Protein AF-0000000066282475 (afdb_homodimer)

Structure (mmCIF, N/CA/C/O backbone):
data_AF-0000000066282475-model_v1
#
loop_
_entity.id
_entity.type
_entity.pdbx_description
1 polymer 'Glycoprotein 3'
#
loop_
_atom_site.group_PDB
_atom_site.id
_atom_site.type_symbol
_atom_site.label_atom_id
_atom_site.label_alt_id
_atom_site.label_comp_id
_atom_site.label_asym_id
_atom_site.label_entity_id
_atom_site.label_seq_id
_atom_site.pdbx_PDB_ins_code
_atom_site.Cartn_x
_atom_site.Cartn_y
_atom_site.Cartn_z
_atom_site.occupancy
_atom_site.B_iso_or_equiv
_atom_site.auth_seq_id
_atom_site.auth_comp_id
_atom_site.auth_asym_id
_atom_site.auth_atom_id
_atom_site.pdbx_PDB_model_num
ATOM 1 N N . MET A 1 1 ? -3.066 1.818 -26.625 1 28.55 1 MET A N 1
ATOM 2 C CA . MET A 1 1 ? -2.848 0.787 -27.641 1 28.55 1 MET A CA 1
ATOM 3 C C . MET A 1 1 ? -2.104 -0.405 -27.047 1 28.55 1 MET A C 1
ATOM 5 O O . MET A 1 1 ? -1.05 -0.24 -26.422 1 28.55 1 MET A O 1
ATOM 9 N N . SER A 1 2 ? -2.729 -1.301 -26.391 1 39.72 2 SER A N 1
ATOM 10 C CA . SER A 1 2 ? -2.51 -2.566 -25.703 1 39.72 2 SER A CA 1
ATOM 11 C C . SER A 1 2 ? -1.457 -3.412 -26.422 1 39.72 2 SER A C 1
ATOM 13 O O . SER A 1 2 ? -1.749 -4.055 -27.422 1 39.72 2 SER A O 1
ATOM 15 N N . ASP A 1 3 ? -0.383 -2.885 -26.641 1 45.09 3 ASP A N 1
ATOM 16 C CA . ASP A 1 3 ? 0.686 -3.52 -27.406 1 45.09 3 ASP A CA 1
ATOM 17 C C . ASP A 1 3 ? 0.812 -5 -27.047 1 45.09 3 ASP A C 1
ATOM 19 O O . ASP A 1 3 ? 0.886 -5.355 -25.875 1 45.09 3 ASP A O 1
ATOM 23 N N . HIS A 1 4 ? 0.13 -5.852 -27.828 1 58.84 4 HIS A N 1
ATOM 24 C CA . HIS A 1 4 ? -0.124 -7.281 -27.984 1 58.84 4 HIS A CA 1
ATOM 25 C C . HIS A 1 4 ? 1.161 -8.086 -27.844 1 58.84 4 HIS A C 1
ATOM 27 O O . HIS A 1 4 ? 1.188 -9.281 -28.141 1 58.84 4 HIS A O 1
ATOM 33 N N . THR A 1 5 ? 2.344 -7.348 -27.453 1 73.94 5 THR A N 1
ATOM 34 C CA . THR A 1 5 ? 3.559 -8.148 -27.578 1 73.94 5 THR A CA 1
ATOM 35 C C . THR A 1 5 ? 4.07 -8.57 -26.203 1 73.94 5 THR A C 1
ATOM 37 O O . THR A 1 5 ? 3.918 -7.836 -25.219 1 73.94 5 THR A O 1
ATOM 40 N N . ILE A 1 6 ? 4.402 -9.844 -26.109 1 86.31 6 ILE A N 1
ATOM 41 C CA . ILE A 1 6 ? 5.051 -10.414 -24.938 1 86.31 6 ILE A CA 1
ATOM 42 C C . ILE A 1 6 ? 6.363 -9.688 -24.656 1 86.31 6 ILE A C 1
ATOM 44 O O . ILE A 1 6 ? 7.188 -9.508 -25.562 1 86.31 6 ILE A O 1
ATOM 48 N N . PRO A 1 7 ? 6.504 -9.109 -23.547 1 91.25 7 PRO A N 1
ATOM 49 C CA . PRO A 1 7 ? 7.73 -8.391 -23.203 1 91.25 7 PRO A CA 1
ATOM 50 C C . PRO A 1 7 ? 8.992 -9.219 -23.453 1 91.25 7 PRO A C 1
ATOM 52 O O . PRO A 1 7 ? 8.984 -10.438 -23.281 1 91.25 7 PRO A O 1
ATOM 55 N N . GLU A 1 8 ? 10.062 -8.531 -23.75 1 91.75 8 GLU A N 1
ATOM 56 C CA . GLU A 1 8 ? 11.312 -9.172 -24.125 1 91.75 8 GLU A CA 1
ATOM 57 C C . GLU A 1 8 ? 11.914 -9.961 -22.969 1 91.75 8 GLU A C 1
ATOM 59 O O . GLU A 1 8 ? 12.523 -11.016 -23.156 1 91.75 8 GLU A O 1
ATOM 64 N N . TYR A 1 9 ? 11.719 -9.539 -21.781 1 93.44 9 TYR A N 1
ATOM 65 C CA . TYR A 1 9 ? 12.336 -10.164 -20.625 1 93.44 9 TYR A CA 1
ATOM 66 C C . TYR A 1 9 ? 11.719 -11.523 -20.328 1 93.44 9 TYR A C 1
ATOM 68 O O . TYR A 1 9 ? 12.289 -12.336 -19.609 1 93.44 9 TYR A O 1
ATOM 76 N N . LEU A 1 10 ? 10.547 -11.844 -20.953 1 95.81 10 LEU A N 1
ATOM 77 C CA . LEU A 1 10 ? 9.836 -13.094 -20.703 1 95.81 10 LEU A CA 1
ATOM 78 C C . LEU A 1 10 ? 10.172 -14.133 -21.766 1 95.81 10 LEU A C 1
ATOM 80 O O . LEU A 1 10 ? 9.773 -15.297 -21.641 1 95.81 10 LEU A O 1
ATOM 84 N N . GLN A 1 11 ? 10.945 -13.812 -22.75 1 94.5 11 GLN A N 1
ATOM 85 C CA . GLN A 1 11 ? 11.195 -14.664 -23.906 1 94.5 11 GLN A CA 1
ATOM 86 C C . GLN A 1 11 ? 11.906 -15.953 -23.5 1 94.5 11 GLN A C 1
ATOM 88 O O . GLN A 1 11 ? 11.523 -17.047 -23.938 1 94.5 11 GLN A O 1
ATOM 93 N N . PRO A 1 12 ? 12.961 -15.789 -22.656 1 96.25 12 PRO A N 1
ATOM 94 C CA . PRO A 1 12 ? 13.617 -17.031 -22.25 1 96.25 12 PRO A CA 1
ATOM 95 C C . PRO A 1 12 ? 12.688 -17.984 -21.5 1 96.25 12 PRO A C 1
ATOM 97 O O . PRO A 1 12 ? 12.727 -19.188 -21.703 1 96.25 12 PRO A O 1
ATOM 100 N N . ALA A 1 13 ? 11.891 -17.422 -20.672 1 96.44 13 ALA A N 1
ATOM 101 C CA . ALA A 1 13 ? 10.953 -18.25 -19.906 1 96.44 13 ALA A CA 1
ATOM 102 C C . ALA A 1 13 ? 9.883 -18.828 -20.812 1 96.44 13 ALA A C 1
ATOM 104 O O . ALA A 1 13 ? 9.438 -19.969 -20.609 1 96.44 13 ALA A O 1
ATOM 105 N N . LEU A 1 14 ? 9.492 -18.109 -21.781 1 95.06 14 LEU A N 1
ATOM 106 C CA . LEU A 1 14 ? 8.516 -18.594 -22.75 1 95.06 14 LEU A CA 1
ATOM 107 C C . LEU A 1 14 ? 9.086 -19.75 -23.562 1 95.06 14 LEU A C 1
ATOM 109 O O . LEU A 1 14 ? 8.391 -20.734 -23.812 1 95.06 14 LEU A O 1
ATOM 113 N N . ALA A 1 15 ? 10.328 -19.578 -23.938 1 96.56 15 ALA A N 1
ATOM 114 C CA . ALA A 1 15 ? 11 -20.641 -24.672 1 96.56 15 ALA A CA 1
ATOM 115 C C . ALA A 1 15 ? 11.102 -21.922 -23.844 1 96.56 15 ALA A C 1
ATOM 117 O O . ALA A 1 15 ? 10.93 -23.016 -24.375 1 96.56 15 ALA A O 1
ATOM 118 N N . GLN A 1 16 ? 11.383 -21.75 -22.641 1 97.38 16 GLN A N 1
ATOM 119 C CA . GLN A 1 16 ? 11.469 -22.906 -21.734 1 97.38 16 GLN A CA 1
ATOM 120 C C . GLN A 1 16 ? 10.117 -23.594 -21.594 1 97.38 16 GLN A C 1
ATOM 122 O O . GLN A 1 16 ? 10.047 -24.812 -21.516 1 97.38 16 GLN A O 1
ATOM 127 N N . LEU A 1 17 ? 9.078 -22.812 -21.5 1 96.75 17 LEU A N 1
ATOM 128 C CA . LEU A 1 17 ? 7.73 -23.375 -21.406 1 96.75 17 LEU A CA 1
ATOM 129 C C . LEU A 1 17 ? 7.375 -24.172 -22.656 1 96.75 17 LEU A C 1
ATOM 131 O O . LEU A 1 17 ? 6.84 -25.281 -22.547 1 96.75 17 LEU A O 1
ATOM 135 N N . GLU A 1 18 ? 7.699 -23.656 -23.734 1 96.25 18 GLU A N 1
ATOM 136 C CA . GLU A 1 18 ? 7.41 -24.328 -25 1 96.25 18 GLU A CA 1
ATOM 137 C C . GLU A 1 18 ? 8.219 -25.609 -25.141 1 96.25 18 GLU A C 1
ATOM 139 O O . GLU A 1 18 ? 7.711 -26.625 -25.641 1 96.25 18 GLU A O 1
ATOM 144 N N . LYS A 1 19 ? 9.445 -25.547 -24.734 1 97.75 19 LYS A N 1
ATOM 145 C CA . LYS A 1 19 ? 10.297 -26.734 -24.766 1 97.75 19 LYS A CA 1
ATOM 146 C C . LYS A 1 19 ? 9.75 -27.828 -23.844 1 97.75 19 LYS A C 1
ATOM 148 O O . LYS A 1 19 ? 9.711 -29 -24.234 1 97.75 19 LYS A O 1
ATOM 153 N N . ALA A 1 20 ? 9.391 -27.391 -22.688 1 97.38 20 ALA A N 1
ATOM 154 C CA . ALA A 1 20 ? 8.844 -28.344 -21.734 1 97.38 20 ALA A CA 1
ATOM 155 C C . ALA A 1 20 ? 7.527 -28.938 -22.234 1 97.38 20 ALA A C 1
ATOM 157 O O . ALA A 1 20 ? 7.258 -30.125 -22.062 1 97.38 20 ALA A O 1
ATOM 158 N N . ARG A 1 21 ? 6.703 -28.094 -22.844 1 96.94 21 ARG A N 1
ATOM 159 C CA . ARG A 1 21 ? 5.434 -28.531 -23.406 1 96.94 21 ARG A CA 1
ATOM 160 C C . ARG A 1 21 ? 5.652 -29.562 -24.516 1 96.94 21 ARG A C 1
ATOM 162 O O . ARG A 1 21 ? 4.988 -30.609 -24.547 1 96.94 21 ARG A O 1
ATOM 169 N N . ALA A 1 22 ? 6.598 -29.25 -25.359 1 97.5 22 ALA A N 1
ATOM 170 C CA . ALA A 1 22 ? 6.906 -30.141 -26.469 1 97.5 22 ALA A CA 1
ATOM 171 C C . ALA A 1 22 ? 7.434 -31.484 -25.969 1 97.5 22 ALA A C 1
ATOM 173 O O . ALA A 1 22 ? 7.078 -32.531 -26.5 1 97.5 22 ALA A O 1
ATOM 174 N N . ALA A 1 23 ? 8.273 -31.406 -25 1 97.69 23 ALA A N 1
ATOM 175 C CA . ALA A 1 23 ? 8.828 -32.625 -24.438 1 97.69 23 ALA A CA 1
ATOM 176 C C . ALA A 1 23 ? 7.727 -33.5 -23.844 1 97.69 23 ALA A C 1
ATOM 178 O O . ALA A 1 23 ? 7.742 -34.719 -24.016 1 97.69 23 ALA A O 1
ATOM 179 N N . HIS A 1 24 ? 6.797 -32.875 -23.203 1 97.62 24 HIS A N 1
ATOM 180 C CA . HIS A 1 24 ? 5.703 -33.656 -22.625 1 97.62 24 HIS A CA 1
ATOM 181 C C . HIS A 1 24 ? 4.805 -34.25 -23.703 1 97.62 24 HIS A C 1
ATOM 183 O O . HIS A 1 24 ? 4.398 -35.406 -23.609 1 97.62 24 HIS A O 1
ATOM 189 N N . LEU A 1 25 ? 4.504 -33.438 -24.641 1 97.56 25 LEU A N 1
ATOM 190 C CA . LEU A 1 25 ? 3.615 -33.906 -25.703 1 97.56 25 LEU A CA 1
ATOM 191 C C . LEU A 1 25 ? 4.234 -35.062 -26.469 1 97.56 25 LEU A C 1
ATOM 193 O O . LEU A 1 25 ? 3.523 -35.969 -26.922 1 97.56 25 LEU A O 1
ATOM 197 N N . GLU A 1 26 ? 5.555 -35.094 -26.578 1 97.69 26 GLU A N 1
ATOM 198 C CA . GLU A 1 26 ? 6.234 -36.219 -27.219 1 97.69 26 GLU A CA 1
ATOM 199 C C . GLU A 1 26 ? 6.082 -37.469 -26.406 1 97.69 26 GLU A C 1
ATOM 201 O O . GLU A 1 26 ? 5.793 -38.562 -26.953 1 97.69 26 GLU A O 1
ATOM 206 N N . ASN A 1 27 ? 6.242 -37.375 -25.125 1 96.81 27 ASN A N 1
ATOM 207 C CA . ASN A 1 27 ? 6.051 -38.531 -24.266 1 96.81 27 ASN A CA 1
ATOM 208 C C . ASN A 1 27 ? 4.598 -39 -24.266 1 96.81 27 ASN A C 1
ATOM 210 O O . ASN A 1 27 ? 4.332 -40.188 -24.234 1 96.81 27 ASN A O 1
ATOM 214 N N . ALA A 1 28 ? 3.719 -38.031 -24.297 1 97.19 28 ALA A N 1
ATOM 215 C CA . ALA A 1 28 ? 2.299 -38.344 -24.344 1 97.19 28 ALA A CA 1
ATOM 216 C C . ALA A 1 28 ? 1.948 -39.094 -25.625 1 97.19 28 ALA A C 1
ATOM 218 O O . ALA A 1 28 ? 1.164 -40.062 -25.609 1 97.19 28 ALA A O 1
ATOM 219 N N . ARG A 1 29 ? 2.535 -38.656 -26.734 1 97.31 29 ARG A N 1
ATOM 220 C CA . ARG A 1 29 ? 2.326 -39.344 -28.016 1 97.31 29 ARG A CA 1
ATOM 221 C C . ARG A 1 29 ? 2.83 -40.781 -27.969 1 97.31 29 ARG A C 1
ATOM 223 O O . ARG A 1 29 ? 2.133 -41.688 -28.391 1 97.31 29 ARG A O 1
ATOM 230 N N . LEU A 1 30 ? 4.023 -40.969 -27.406 1 97.5 30 LEU A N 1
ATOM 231 C CA . LEU A 1 30 ? 4.613 -42.312 -27.281 1 97.5 30 LEU A CA 1
ATOM 232 C C . LEU A 1 30 ? 3.762 -43.188 -26.391 1 97.5 30 LEU A C 1
ATOM 234 O O . LEU A 1 30 ? 3.609 -44.375 -26.672 1 97.5 30 LEU A O 1
ATOM 238 N N . MET A 1 31 ? 3.227 -42.562 -25.375 1 96.88 31 MET A N 1
ATOM 239 C CA . MET A 1 31 ? 2.344 -43.312 -24.484 1 96.88 31 MET A CA 1
ATOM 240 C C . MET A 1 31 ? 1.112 -43.812 -25.234 1 96.88 31 MET A C 1
ATOM 242 O O . MET A 1 31 ? 0.752 -45 -25.125 1 96.88 31 MET A O 1
ATOM 246 N N . ASP A 1 32 ? 0.494 -42.969 -26.016 1 97.06 32 ASP A N 1
ATOM 247 C CA . ASP A 1 32 ? -0.691 -43.375 -26.781 1 97.06 32 ASP A CA 1
ATOM 248 C C . ASP A 1 32 ? -0.37 -44.469 -27.781 1 97.06 32 ASP A C 1
ATOM 250 O O . ASP A 1 32 ? -1.146 -45.406 -27.938 1 97.06 32 ASP A O 1
ATOM 254 N N . GLU A 1 33 ? 0.762 -44.375 -28.406 1 97.38 33 GLU A N 1
ATOM 255 C CA . GLU A 1 33 ? 1.194 -45.375 -29.359 1 97.38 33 GLU A CA 1
ATOM 256 C C . GLU A 1 33 ? 1.415 -46.719 -28.672 1 97.38 33 GLU A C 1
ATOM 258 O O . GLU A 1 33 ? 1.034 -47.75 -29.203 1 97.38 33 GLU A O 1
ATOM 263 N N . THR A 1 34 ? 2.008 -46.688 -27.5 1 97.25 34 THR A N 1
ATOM 264 C CA . THR A 1 34 ? 2.291 -47.906 -26.75 1 97.25 34 THR A CA 1
ATOM 265 C C . THR A 1 34 ? 0.999 -48.562 -26.281 1 97.25 34 THR A C 1
ATOM 267 O O . THR A 1 34 ? 0.85 -49.781 -26.391 1 97.25 34 THR A O 1
ATOM 270 N N . VAL A 1 35 ? 0.061 -47.719 -25.859 1 95.75 35 VAL A N 1
ATOM 271 C CA . VAL A 1 35 ? -1.217 -48.25 -25.391 1 95.75 35 VAL A CA 1
ATOM 272 C C . VAL A 1 35 ? -1.967 -48.875 -26.562 1 95.75 35 VAL A C 1
ATOM 274 O O . VAL A 1 35 ? -2.539 -49.969 -26.422 1 95.75 35 VAL A O 1
ATOM 277 N N . THR A 1 36 ? -1.907 -48.281 -27.688 1 96.94 36 THR A N 1
ATOM 278 C CA . THR A 1 36 ? -2.555 -48.812 -28.875 1 96.94 36 THR A CA 1
ATOM 279 C C . THR A 1 36 ? -1.896 -50.094 -29.312 1 96.94 36 THR A C 1
ATOM 281 O O . THR A 1 36 ? -2.582 -51.062 -29.703 1 96.94 36 THR A O 1
ATOM 284 N N . ALA A 1 37 ? -0.579 -50.188 -29.219 1 96.75 37 ALA A N 1
ATOM 285 C CA . ALA A 1 37 ? 0.166 -51.375 -29.578 1 96.75 37 ALA A CA 1
ATOM 286 C C . ALA A 1 37 ? -0.183 -52.531 -28.641 1 96.75 37 ALA A C 1
ATOM 288 O O . ALA A 1 37 ? -0.291 -53.688 -29.094 1 96.75 37 ALA A O 1
ATOM 289 N N . ILE A 1 38 ? -0.362 -52.25 -27.422 1 95.62 38 ILE A N 1
ATOM 290 C CA . ILE A 1 38 ? -0.729 -53.281 -26.453 1 95.62 38 ILE A CA 1
ATOM 291 C C . ILE A 1 38 ? -2.105 -53.844 -26.797 1 95.62 38 ILE A C 1
ATOM 293 O O . ILE A 1 38 ? -2.295 -55.062 -26.812 1 95.62 38 ILE A O 1
ATOM 297 N N . GLU A 1 39 ? -3.016 -52.969 -27.125 1 96 39 GLU A N 1
ATOM 298 C CA . GLU A 1 39 ? -4.371 -53.375 -27.453 1 96 39 GLU A CA 1
ATOM 299 C C . GLU A 1 39 ? -4.391 -54.219 -28.734 1 96 39 GLU A C 1
ATOM 301 O O . GLU A 1 39 ? -5.078 -55.25 -28.797 1 96 39 GLU A O 1
ATOM 306 N N . ARG A 1 40 ? -3.627 -53.875 -29.625 1 95.38 40 ARG A N 1
ATOM 307 C CA . ARG A 1 40 ? -3.535 -54.594 -30.891 1 95.38 40 ARG A CA 1
ATOM 308 C C . ARG A 1 40 ? -2.93 -55.969 -30.672 1 95.38 40 ARG A C 1
ATOM 310 O O . ARG A 1 40 ? -3.414 -56.969 -31.219 1 95.38 40 ARG A O 1
ATOM 317 N N . ALA A 1 41 ? -1.836 -56.031 -29.859 1 94.81 41 ALA A N 1
ATOM 318 C CA . ALA A 1 41 ? -1.181 -57.312 -29.562 1 94.81 41 ALA A CA 1
ATOM 319 C C . ALA A 1 41 ? -2.133 -58.281 -28.844 1 94.81 41 ALA A C 1
ATOM 321 O O . ALA A 1 41 ? -2.166 -59.469 -29.141 1 94.81 41 ALA A O 1
ATOM 322 N N . GLU A 1 42 ? -2.902 -57.688 -28 1 93.88 42 GLU A N 1
ATOM 323 C CA . GLU A 1 42 ? -3.855 -58.5 -27.266 1 93.88 42 GLU A CA 1
ATOM 324 C C . GLU A 1 42 ? -4.973 -59 -28.172 1 93.88 42 GLU A C 1
ATOM 326 O O . GLU A 1 42 ? -5.398 -60.156 -28.047 1 93.88 42 GLU A O 1
ATOM 331 N N . GLN A 1 43 ? -5.395 -58.25 -29.047 1 94.62 43 GLN A N 1
ATOM 332 C CA . GLN A 1 43 ? -6.457 -58.656 -29.969 1 94.62 43 GLN A CA 1
ATOM 333 C C . GLN A 1 43 ? -5.984 -59.75 -30.906 1 94.62 43 GLN A C 1
ATOM 335 O O . GLN A 1 43 ? -6.703 -60.75 -31.141 1 94.62 43 GLN A O 1
ATOM 340 N N . GLU A 1 44 ? -4.805 -59.562 -31.422 1 94 44 GLU A N 1
ATOM 341 C CA . GLU A 1 44 ? -4.246 -60.562 -32.344 1 94 44 GLU A CA 1
ATOM 342 C C . GLU A 1 44 ? -3.984 -61.875 -31.609 1 94 44 GLU A C 1
ATOM 344 O O . GLU A 1 44 ? -4.262 -62.938 -32.156 1 94 44 GLU A O 1
ATOM 349 N N . LYS A 1 45 ? -3.48 -61.719 -30.422 1 92.56 45 LYS A N 1
ATOM 350 C CA . LYS A 1 45 ? -3.232 -62.906 -29.609 1 92.56 45 LYS A CA 1
ATOM 351 C C . LYS A 1 45 ? -4.523 -63.688 -29.375 1 92.56 45 LYS A C 1
ATOM 353 O O . LYS A 1 45 ? -4.562 -64.938 -29.547 1 92.56 45 LYS A O 1
ATOM 358 N N . ASN A 1 46 ? -5.547 -63.031 -29.031 1 92.06 46 ASN A N 1
ATOM 359 C CA . ASN A 1 46 ? -6.828 -63.656 -28.734 1 92.06 46 ASN A CA 1
ATOM 360 C C . ASN A 1 46 ? -7.441 -64.312 -29.984 1 92.06 46 ASN A C 1
ATOM 362 O O . ASN A 1 46 ? -8.031 -65.375 -29.906 1 92.06 46 ASN A O 1
ATOM 366 N N . ALA A 1 47 ? -7.32 -63.656 -31.062 1 91.38 47 ALA A N 1
ATOM 367 C CA . ALA A 1 47 ? -7.84 -64.188 -32.312 1 91.38 47 ALA A CA 1
ATOM 368 C C . ALA A 1 47 ? -7.121 -65.5 -32.688 1 91.38 47 ALA A C 1
ATOM 370 O O . ALA A 1 47 ? -7.754 -66.438 -33.125 1 91.38 47 ALA A O 1
ATOM 371 N N . LEU A 1 48 ? -5.84 -65.5 -32.469 1 91.5 48 LEU A N 1
ATOM 372 C CA . LEU A 1 48 ? -5.039 -66.688 -32.812 1 91.5 48 LEU A CA 1
ATOM 373 C C . LEU A 1 48 ? -5.352 -67.812 -31.844 1 91.5 48 LEU A C 1
ATOM 375 O O . LEU A 1 48 ? -5.441 -69 -32.25 1 91.5 48 LEU A O 1
ATOM 379 N N . ALA A 1 49 ? -5.473 -67.438 -30.578 1 87.69 49 ALA A N 1
ATOM 380 C CA . ALA A 1 49 ? -5.777 -68.438 -29.562 1 87.69 49 ALA A CA 1
ATOM 381 C C . ALA A 1 49 ? -7.145 -69.062 -29.812 1 87.69 49 ALA A C 1
ATOM 383 O O . ALA A 1 49 ? -7.312 -70.25 -29.656 1 87.69 49 ALA A O 1
ATOM 384 N N . GLN A 1 50 ? -8.031 -68.312 -30.25 1 88.44 50 GLN A N 1
ATOM 385 C CA . GLN A 1 50 ? -9.359 -68.875 -30.547 1 88.44 50 GLN A CA 1
ATOM 386 C C . GLN A 1 50 ? -9.336 -69.75 -31.766 1 88.44 50 GLN A C 1
ATOM 388 O O . GLN A 1 50 ? -9.977 -70.812 -31.766 1 88.44 50 GLN A O 1
ATOM 393 N N . ALA A 1 51 ? -8.578 -69.438 -32.688 1 85.19 51 ALA A N 1
ATOM 394 C CA . ALA A 1 51 ? -8.461 -70.25 -33.906 1 85.19 51 ALA A CA 1
ATOM 395 C C . ALA A 1 51 ? -7.742 -71.562 -33.625 1 85.19 51 ALA A C 1
ATOM 397 O O . ALA A 1 51 ? -8.102 -72.625 -34.188 1 85.19 51 ALA A O 1
ATOM 398 N N . ASP A 1 52 ? -6.699 -71.438 -32.781 1 83.75 52 ASP A N 1
ATOM 399 C CA . ASP A 1 52 ? -5.938 -72.625 -32.438 1 83.75 52 ASP A CA 1
ATOM 400 C C . ASP A 1 52 ? -6.805 -73.625 -31.656 1 83.75 52 ASP A C 1
ATOM 402 O O . ASP A 1 52 ? -6.699 -74.875 -31.844 1 83.75 52 ASP A O 1
ATOM 406 N N . GLY A 1 53 ? -7.637 -73.188 -30.797 1 81.5 53 GLY A N 1
ATOM 407 C CA . GLY A 1 53 ? -8.539 -74 -30.047 1 81.5 53 GLY A CA 1
ATOM 408 C C . GLY A 1 53 ? -9.5 -74.812 -30.953 1 81.5 53 GLY A C 1
ATOM 409 O O . GLY A 1 53 ? -9.656 -76 -30.812 1 81.5 53 GLY A O 1
ATOM 410 N N . ASN A 1 54 ? -9.969 -74.25 -31.906 1 81.69 54 ASN A N 1
ATOM 411 C CA . ASN A 1 54 ? -10.906 -74.812 -32.844 1 81.69 54 ASN A CA 1
ATOM 412 C C . ASN A 1 54 ? -10.219 -75.875 -33.719 1 81.69 54 ASN A C 1
ATOM 414 O O . ASN A 1 54 ? -10.75 -76.938 -33.969 1 81.69 54 ASN A O 1
ATOM 418 N N . ASP A 1 55 ? -9.062 -75.5 -34.094 1 82.94 55 ASP A N 1
ATOM 419 C CA . ASP A 1 55 ? -8.32 -76.375 -35 1 82.94 55 ASP A CA 1
ATOM 420 C C . ASP A 1 55 ? -7.781 -77.625 -34.281 1 82.94 55 ASP A C 1
ATOM 422 O O . ASP A 1 55 ? -7.664 -78.688 -34.875 1 82.94 55 ASP A O 1
ATOM 426 N N . ALA A 1 56 ? -7.43 -77.375 -33.062 1 82.81 56 ALA A N 1
ATOM 427 C CA . ALA A 1 56 ? -6.898 -78.5 -32.281 1 82.81 56 ALA A CA 1
ATOM 428 C C . ALA A 1 56 ? -7.957 -79.562 -32.062 1 82.81 56 ALA A C 1
ATOM 430 O O . ALA A 1 56 ? -7.66 -80.75 -32.188 1 82.81 56 ALA A O 1
ATOM 431 N N . ASP A 1 57 ? -9.086 -79.188 -31.828 1 83.94 57 ASP A N 1
ATOM 432 C CA . ASP A 1 57 ? -10.172 -80.125 -31.641 1 83.94 57 ASP A CA 1
ATOM 433 C C . ASP A 1 57 ? -10.484 -80.875 -32.938 1 83.94 57 ASP A C 1
ATOM 435 O O . ASP A 1 57 ? -10.688 -82.062 -32.938 1 83.94 57 ASP A O 1
ATOM 439 N N . ASP A 1 58 ? -10.383 -80.188 -34 1 85 58 ASP A N 1
ATOM 440 C CA . ASP A 1 58 ? -10.633 -80.812 -35.312 1 85 58 ASP A CA 1
ATOM 441 C C . ASP A 1 58 ? -9.516 -81.75 -35.688 1 85 58 ASP A C 1
ATOM 443 O O . ASP A 1 58 ? -9.773 -82.812 -36.25 1 85 58 ASP A O 1
ATOM 447 N N . TRP A 1 59 ? -8.328 -81.375 -35.375 1 87.56 59 TRP A N 1
ATOM 448 C CA . TRP A 1 59 ? -7.168 -82.188 -35.688 1 87.56 59 TRP A CA 1
ATOM 449 C C . TRP A 1 59 ? -7.191 -83.5 -34.906 1 87.56 59 TRP A C 1
ATOM 451 O O . TRP A 1 59 ? -6.965 -84.625 -35.438 1 87.56 59 TRP A O 1
ATOM 461 N N . ARG A 1 60 ? -7.574 -83.5 -33.625 1 89.06 60 ARG A N 1
ATOM 462 C CA . ARG A 1 60 ? -7.609 -84.688 -32.75 1 89.06 60 ARG A CA 1
ATOM 463 C C . ARG A 1 60 ? -8.695 -85.688 -33.188 1 89.06 60 ARG A C 1
ATOM 465 O O . ARG A 1 60 ? -8.492 -86.875 -33.188 1 89.06 60 ARG A O 1
ATOM 472 N N . THR A 1 61 ? -9.773 -85 -33.656 1 89.06 61 THR A N 1
ATOM 473 C CA . THR A 1 61 ? -10.883 -85.812 -34.156 1 89.06 61 THR A CA 1
ATOM 474 C C . THR A 1 61 ? -10.5 -86.562 -35.438 1 89.06 61 THR A C 1
ATOM 476 O O . THR A 1 61 ? -10.758 -87.75 -35.594 1 89.06 61 THR A O 1
ATOM 479 N N . ALA A 1 62 ? -9.836 -85.938 -36.312 1 88.44 62 ALA A N 1
ATOM 480 C CA . ALA A 1 62 ? -9.43 -86.5 -37.594 1 88.44 62 ALA A CA 1
ATOM 481 C C . ALA A 1 62 ? -8.328 -87.5 -37.406 1 88.44 62 ALA A C 1
ATOM 483 O O . ALA A 1 62 ? -8.312 -88.562 -38.094 1 88.44 62 ALA A O 1
ATOM 484 N N . PHE A 1 63 ? -7.445 -87.312 -36.562 1 86.38 63 PHE A N 1
ATOM 485 C CA . PHE A 1 63 ? -6.344 -88.25 -36.281 1 86.38 63 PHE A CA 1
ATOM 486 C C . PHE A 1 63 ? -6.859 -89.562 -35.688 1 86.38 63 PHE A C 1
ATOM 488 O O . PHE A 1 63 ? -6.41 -90.625 -36.062 1 86.38 63 PHE A O 1
ATOM 495 N N . ARG A 1 64 ? -7.871 -89.312 -34.75 1 92.06 64 ARG A N 1
ATOM 496 C CA . ARG A 1 64 ? -8.5 -90.5 -34.156 1 92.06 64 ARG A CA 1
ATOM 497 C C . ARG A 1 64 ? -9.266 -91.312 -35.188 1 92.06 64 ARG A C 1
ATOM 499 O O . ARG A 1 64 ? -9.211 -92.562 -35.219 1 92.06 64 ARG A O 1
ATOM 506 N N . ALA A 1 65 ? -9.859 -90.562 -36.062 1 89.62 65 ALA A N 1
ATOM 507 C CA . ALA A 1 65 ? -10.656 -91.188 -37.094 1 89.62 65 ALA A CA 1
ATOM 508 C C . ALA A 1 65 ? -9.766 -91.875 -38.094 1 89.62 65 ALA A C 1
ATOM 510 O O . ALA A 1 65 ? -10.18 -92.875 -38.688 1 89.62 65 ALA A O 1
ATOM 511 N N . ALA A 1 66 ? -8.516 -91.438 -38.25 1 89.38 66 ALA A N 1
ATOM 512 C CA . ALA A 1 66 ? -7.57 -92.062 -39.219 1 89.38 66 ALA A CA 1
ATOM 513 C C . ALA A 1 66 ? -6.805 -93.188 -38.562 1 89.38 66 ALA A C 1
ATOM 515 O O . ALA A 1 66 ? -5.949 -93.812 -39.219 1 89.38 66 ALA A O 1
ATOM 516 N N . GLY A 1 67 ? -7.082 -93.438 -37.469 1 87.06 67 GLY A N 1
ATOM 517 C CA . GLY A 1 67 ? -6.473 -94.562 -36.781 1 87.06 67 GLY A CA 1
ATOM 518 C C . GLY A 1 67 ? -5.016 -94.312 -36.438 1 87.06 67 GLY A C 1
ATOM 519 O O . GLY A 1 67 ? -4.211 -95.25 -36.438 1 87.06 67 GLY A O 1
ATOM 520 N N . GLY A 1 68 ? -4.617 -93.125 -36.344 1 84.69 68 GLY A N 1
ATOM 521 C CA . GLY A 1 68 ? -3.266 -92.75 -35.906 1 84.69 68 GLY A CA 1
ATOM 522 C C . GLY A 1 68 ? -2.303 -92.625 -37.094 1 84.69 68 GLY A C 1
ATOM 523 O O . GLY A 1 68 ? -1.101 -92.438 -36.875 1 84.69 68 GLY A O 1
ATOM 524 N N . VAL A 1 69 ? -2.832 -92.875 -38.312 1 87.69 69 VAL A N 1
ATOM 525 C CA . VAL A 1 69 ? -1.979 -92.688 -39.5 1 87.69 69 VAL A CA 1
ATOM 526 C C . VAL A 1 69 ? -1.901 -91.25 -39.875 1 87.69 69 VAL A C 1
ATOM 528 O O . VAL A 1 69 ? -2.93 -90.562 -40.062 1 87.69 69 VAL A O 1
ATOM 531 N N . LEU A 1 70 ? -0.78 -90.75 -39.969 1 83.94 70 LEU A N 1
ATOM 532 C CA . LEU A 1 70 ? -0.529 -89.375 -40.219 1 83.94 70 LEU A CA 1
ATOM 533 C C . LEU A 1 70 ? -0.438 -89.125 -41.719 1 83.94 70 LEU A C 1
ATOM 535 O O . LEU A 1 70 ? 0.64 -89.188 -42.312 1 83.94 70 LEU A O 1
ATOM 539 N N . SER A 1 71 ? -1.532 -88.688 -42.188 1 88.88 71 SER A N 1
ATOM 540 C CA . SER A 1 71 ? -1.54 -88.312 -43.594 1 88.88 71 SER A CA 1
ATOM 541 C C . SER A 1 71 ? -0.777 -87 -43.812 1 88.88 71 SER A C 1
ATOM 543 O O . SER A 1 71 ? -0.451 -86.312 -42.875 1 88.88 71 SER A O 1
ATOM 545 N N . ASP A 1 72 ? -0.467 -86.688 -45.094 1 89.5 72 ASP A N 1
ATOM 546 C CA . ASP A 1 72 ? 0.238 -85.438 -45.406 1 89.5 72 ASP A CA 1
ATOM 547 C C . ASP A 1 72 ? -0.566 -84.25 -44.969 1 89.5 72 ASP A C 1
ATOM 549 O O . ASP A 1 72 ? 0.002 -83.25 -44.5 1 89.5 72 ASP A O 1
ATOM 553 N N . GLU A 1 73 ? -1.83 -84.375 -45.156 1 86.69 73 GLU A N 1
ATOM 554 C CA . GLU A 1 73 ? -2.705 -83.25 -44.75 1 86.69 73 GLU A CA 1
ATOM 555 C C . GLU A 1 73 ? -2.713 -83.062 -43.25 1 86.69 73 GLU A C 1
ATOM 557 O O . GLU A 1 73 ? -2.68 -81.938 -42.75 1 86.69 73 GLU A O 1
ATOM 562 N N . LEU A 1 74 ? -2.75 -84.062 -42.5 1 87.81 74 LEU A N 1
ATOM 563 C CA . LEU A 1 74 ? -2.758 -84 -41.062 1 87.81 74 LEU A CA 1
ATOM 564 C C . LEU A 1 74 ? -1.417 -83.5 -40.531 1 87.81 74 LEU A C 1
ATOM 566 O O . LEU A 1 74 ? -1.367 -82.812 -39.531 1 87.81 74 LEU A O 1
ATOM 570 N N . LYS A 1 75 ? -0.433 -83.812 -41.25 1 90.31 75 LYS A N 1
ATOM 571 C CA . LYS A 1 75 ? 0.893 -83.312 -40.875 1 90.31 75 LYS A CA 1
ATOM 572 C C . LYS A 1 75 ? 1.005 -81.812 -41.062 1 90.31 75 LYS A C 1
ATOM 574 O O . LYS A 1 75 ? 1.56 -81.125 -40.219 1 90.31 75 LYS A O 1
ATOM 579 N N . GLN A 1 76 ? 0.543 -81.438 -42.156 1 88.81 76 GLN A N 1
ATOM 580 C CA . GLN A 1 76 ? 0.585 -80.062 -42.469 1 88.81 76 GLN A CA 1
ATOM 581 C C . GLN A 1 76 ? -0.241 -79.25 -41.469 1 88.81 76 GLN A C 1
ATOM 583 O O . GLN A 1 76 ? 0.177 -78.188 -41.031 1 88.81 76 GLN A O 1
ATOM 588 N N . ARG A 1 77 ? -1.352 -79.625 -41.094 1 88 77 ARG A N 1
ATOM 589 C CA . ARG A 1 77 ? -2.199 -78.938 -40.125 1 88 77 ARG A CA 1
ATOM 590 C C . ARG A 1 77 ? -1.525 -78.875 -38.75 1 88 77 ARG A C 1
ATOM 592 O O . ARG A 1 77 ? -1.685 -77.938 -38.031 1 88 77 ARG A O 1
ATOM 599 N N . HIS A 1 78 ? -0.803 -79.875 -38.438 1 87.25 78 HIS A N 1
ATOM 600 C CA . HIS A 1 78 ? -0.086 -79.938 -37.156 1 87.25 78 HIS A CA 1
ATOM 601 C C . HIS A 1 78 ? 1.019 -78.875 -37.125 1 87.25 78 HIS A C 1
ATOM 603 O O . HIS A 1 78 ? 1.205 -78.188 -36.125 1 87.25 78 HIS A O 1
ATOM 609 N N . ILE A 1 79 ? 1.675 -78.812 -38.25 1 88 79 ILE A N 1
ATOM 610 C CA . ILE A 1 79 ? 2.746 -77.812 -38.344 1 88 79 ILE A CA 1
ATOM 611 C C . ILE A 1 79 ? 2.168 -76.375 -38.219 1 88 79 ILE A C 1
ATOM 613 O O . ILE A 1 79 ? 2.736 -75.562 -37.531 1 88 79 ILE A O 1
ATOM 617 N N . GLU A 1 80 ? 1.046 -76.188 -38.812 1 87.44 80 GLU A N 1
ATOM 618 C CA . GLU A 1 80 ? 0.399 -74.875 -38.75 1 87.44 80 GLU A CA 1
ATOM 619 C C . GLU A 1 80 ? -0.075 -74.562 -37.344 1 87.44 80 GLU A C 1
ATOM 621 O O . GLU A 1 80 ? 0.011 -73.438 -36.906 1 87.44 80 GLU A O 1
ATOM 626 N N . ARG A 1 81 ? -0.535 -75.438 -36.625 1 88 81 ARG A N 1
ATOM 627 C CA . ARG A 1 81 ? -1 -75.25 -35.25 1 88 81 ARG A CA 1
ATOM 628 C C . ARG A 1 81 ? 0.157 -74.938 -34.312 1 88 81 ARG A C 1
ATOM 630 O O . ARG A 1 81 ? 0.036 -74 -33.469 1 88 81 ARG A O 1
ATOM 637 N N . VAL A 1 82 ? 1.218 -75.688 -34.562 1 86.88 82 VAL A N 1
ATOM 638 C CA . VAL A 1 82 ? 2.395 -75.375 -33.719 1 86.88 82 VAL A CA 1
ATOM 639 C C . VAL A 1 82 ? 2.926 -74 -34 1 86.88 82 VAL A C 1
ATOM 641 O O . VAL A 1 82 ? 3.299 -73.25 -33.094 1 86.88 82 VAL A O 1
ATOM 644 N N . ALA A 1 83 ? 2.854 -73.688 -35.281 1 89.31 83 ALA A N 1
ATOM 645 C CA . ALA A 1 83 ? 3.305 -72.375 -35.656 1 89.31 83 ALA A CA 1
ATOM 646 C C . ALA A 1 83 ? 2.414 -71.312 -35.031 1 89.31 83 ALA A C 1
ATOM 648 O O . ALA A 1 83 ? 2.902 -70.25 -34.625 1 89.31 83 ALA A O 1
ATOM 649 N N . ARG A 1 84 ? 1.174 -71.5 -34.969 1 88.62 84 ARG A N 1
ATOM 650 C CA . ARG A 1 84 ? 0.242 -70.5 -34.375 1 88.62 84 ARG A CA 1
ATOM 651 C C . ARG A 1 84 ? 0.473 -70.375 -32.875 1 88.62 84 ARG A C 1
ATOM 653 O O . ARG A 1 84 ? 0.413 -69.312 -32.344 1 88.62 84 ARG A O 1
ATOM 660 N N . ARG A 1 85 ? 0.74 -71.438 -32.281 1 88.62 85 ARG A N 1
ATOM 661 C CA . ARG A 1 85 ? 1 -71.375 -30.844 1 88.62 85 ARG A CA 1
ATOM 662 C C . ARG A 1 85 ? 2.27 -70.625 -30.516 1 88.62 85 ARG A C 1
ATOM 664 O O . ARG A 1 85 ? 2.332 -69.938 -29.516 1 88.62 85 ARG A O 1
ATOM 671 N N . GLU A 1 86 ? 3.242 -70.875 -31.391 1 91.25 86 GLU A N 1
ATOM 672 C CA . GLU A 1 86 ? 4.48 -70.125 -31.219 1 91.25 86 GLU A CA 1
ATOM 673 C C . GLU A 1 86 ? 4.246 -68.625 -31.406 1 91.25 86 GLU A C 1
ATOM 675 O O . GLU A 1 86 ? 4.84 -67.812 -30.703 1 91.25 86 GLU A O 1
ATOM 680 N N . LEU A 1 87 ? 3.412 -68.312 -32.344 1 92.56 87 LEU A N 1
ATOM 681 C CA . LEU A 1 87 ? 3.09 -66.938 -32.594 1 92.56 87 LEU A CA 1
ATOM 682 C C . LEU A 1 87 ? 2.348 -66.312 -31.391 1 92.56 87 LEU A C 1
ATOM 684 O O . LEU A 1 87 ? 2.545 -65.125 -31.062 1 92.56 87 LEU A O 1
ATOM 688 N N . VAL A 1 88 ? 1.512 -67 -30.781 1 92.06 88 VAL A N 1
ATOM 689 C CA . VAL A 1 88 ? 0.805 -66.562 -29.594 1 92.06 88 VAL A CA 1
ATOM 690 C C . VAL A 1 88 ? 1.81 -66.25 -28.484 1 92.06 88 VAL A C 1
ATOM 692 O O . VAL A 1 88 ? 1.681 -65.188 -27.797 1 92.06 88 VAL A O 1
ATOM 695 N N . GLN A 1 89 ? 2.791 -67.125 -28.375 1 91 89 GLN A N 1
ATOM 696 C CA . GLN A 1 89 ? 3.822 -66.875 -27.359 1 91 89 GLN A CA 1
ATOM 697 C C . GLN A 1 89 ? 4.625 -65.625 -27.672 1 91 89 GLN A C 1
ATOM 699 O O . GLN A 1 89 ? 5.012 -64.938 -26.75 1 91 89 GLN A O 1
ATOM 704 N N . GLU A 1 90 ? 4.879 -65.375 -28.922 1 93.56 90 GLU A N 1
ATOM 705 C CA . GLU A 1 90 ? 5.594 -64.188 -29.312 1 93.56 90 GLU A CA 1
ATOM 706 C C . GLU A 1 90 ? 4.781 -62.938 -28.984 1 93.56 90 GLU A C 1
ATOM 708 O O . GLU A 1 90 ? 5.34 -61.906 -28.578 1 93.56 90 GLU A O 1
ATOM 713 N N . TYR A 1 91 ? 3.512 -63.031 -29.188 1 93.06 91 TYR A N 1
ATOM 714 C CA . TYR A 1 91 ? 2.65 -61.906 -28.844 1 93.06 91 TYR A CA 1
ATOM 715 C C . TYR A 1 91 ? 2.629 -61.688 -27.344 1 93.06 91 TYR A C 1
ATOM 717 O O . TYR A 1 91 ? 2.557 -60.531 -26.875 1 93.06 91 TYR A O 1
ATOM 725 N N . ASP A 1 92 ? 2.668 -62.719 -26.547 1 92.25 92 ASP A N 1
ATOM 726 C CA . ASP A 1 92 ? 2.77 -62.562 -25.109 1 92.25 92 ASP A CA 1
ATOM 727 C C . ASP A 1 92 ? 4.055 -61.844 -24.703 1 92.25 92 ASP A C 1
ATOM 729 O O . ASP A 1 92 ? 4.039 -60.969 -23.844 1 92.25 92 ASP A O 1
ATOM 733 N N . ASN A 1 93 ? 5.164 -62.281 -25.281 1 92.5 93 ASN A N 1
ATOM 734 C CA . ASN A 1 93 ? 6.445 -61.656 -25.016 1 92.5 93 ASN A CA 1
ATOM 735 C C . ASN A 1 93 ? 6.414 -60.156 -25.391 1 92.5 93 ASN A C 1
ATOM 737 O O . ASN A 1 93 ? 6.957 -59.312 -24.672 1 92.5 93 ASN A O 1
ATOM 741 N N . LEU A 1 94 ? 5.816 -59.906 -26.516 1 93.81 94 LEU A N 1
ATOM 742 C CA . LEU A 1 94 ? 5.688 -58.5 -26.969 1 93.81 94 LEU A CA 1
ATOM 743 C C . LEU A 1 94 ? 4.867 -57.688 -25.969 1 93.81 94 LEU A C 1
ATOM 745 O O . LEU A 1 94 ? 5.223 -56.562 -25.656 1 93.81 94 LEU A O 1
ATOM 749 N N . ALA A 1 95 ? 3.789 -58.188 -25.5 1 92.69 95 ALA A N 1
ATOM 750 C CA . ALA A 1 95 ? 2.924 -57.531 -24.531 1 92.69 95 ALA A CA 1
ATOM 751 C C . ALA A 1 95 ? 3.688 -57.188 -23.266 1 92.69 95 ALA A C 1
ATOM 753 O O . ALA A 1 95 ? 3.488 -56.125 -22.672 1 92.69 95 ALA A O 1
ATOM 754 N N . VAL A 1 96 ? 4.488 -58.125 -22.844 1 92.81 96 VAL A N 1
ATOM 755 C CA . VAL A 1 96 ? 5.273 -57.906 -21.625 1 92.81 96 VAL A CA 1
ATOM 756 C C . VAL A 1 96 ? 6.23 -56.75 -21.828 1 92.81 96 VAL A C 1
ATOM 758 O O . VAL A 1 96 ? 6.359 -55.875 -20.969 1 92.81 96 VAL A O 1
ATOM 761 N N . VAL A 1 97 ? 6.906 -56.688 -22.953 1 94.31 97 VAL A N 1
ATOM 762 C CA . VAL A 1 97 ? 7.852 -55.625 -23.266 1 94.31 97 VAL A CA 1
ATOM 763 C C . VAL A 1 97 ? 7.113 -54.281 -23.375 1 94.31 97 VAL A C 1
ATOM 765 O O . VAL A 1 97 ? 7.574 -53.281 -22.875 1 94.31 97 VAL A O 1
ATOM 768 N N . LEU A 1 98 ? 5.973 -54.312 -24.047 1 95.62 98 LEU A N 1
ATOM 769 C CA . LEU A 1 98 ? 5.184 -53.094 -24.219 1 95.62 98 LEU A CA 1
ATOM 770 C C . LEU A 1 98 ? 4.664 -52.594 -22.891 1 95.62 98 LEU A C 1
ATOM 772 O O . LEU A 1 98 ? 4.598 -51.375 -22.672 1 95.62 98 LEU A O 1
ATOM 776 N N . ASN A 1 99 ? 4.281 -53.5 -22.078 1 94.12 99 ASN A N 1
ATOM 777 C CA . ASN A 1 99 ? 3.828 -53.125 -20.75 1 94.12 99 ASN A CA 1
ATOM 778 C C . ASN A 1 99 ? 4.961 -52.5 -19.938 1 94.12 99 ASN A C 1
ATOM 780 O O . ASN A 1 99 ? 4.73 -51.594 -19.141 1 94.12 99 ASN A O 1
ATOM 784 N N . PHE A 1 100 ? 6.09 -53 -20.031 1 93.56 100 PHE A N 1
ATOM 785 C CA . PHE A 1 100 ? 7.27 -52.406 -19.422 1 93.56 100 PHE A CA 1
ATOM 786 C C . PHE A 1 100 ? 7.5 -51 -19.938 1 93.56 100 PHE A C 1
ATOM 788 O O . PHE A 1 100 ? 7.746 -50.062 -19.156 1 93.56 100 PHE A O 1
ATOM 795 N N . GLU A 1 101 ? 7.461 -50.844 -21.266 1 94.81 101 GLU A N 1
ATOM 796 C CA . GLU A 1 101 ? 7.629 -49.531 -21.875 1 94.81 101 GLU A CA 1
ATOM 797 C C . GLU A 1 101 ? 6.559 -48.562 -21.391 1 94.81 101 GLU A C 1
ATOM 799 O O . GLU A 1 101 ? 6.84 -47.375 -21.188 1 94.81 101 GLU A O 1
ATOM 804 N N . ARG A 1 102 ? 5.41 -49 -21.219 1 94.81 102 ARG A N 1
ATOM 805 C CA . ARG A 1 102 ? 4.312 -48.188 -20.719 1 94.81 102 ARG A CA 1
ATOM 806 C C . ARG A 1 102 ? 4.621 -47.656 -19.328 1 94.81 102 ARG A C 1
ATOM 808 O O . ARG A 1 102 ? 4.402 -46.469 -19.031 1 94.81 102 ARG A O 1
ATOM 815 N N . GLU A 1 103 ? 5.137 -48.562 -18.531 1 92.62 103 GLU A N 1
ATOM 816 C CA . GLU A 1 103 ? 5.484 -48.156 -17.172 1 92.62 103 GLU A CA 1
ATOM 817 C C . GLU A 1 103 ? 6.617 -47.125 -17.172 1 92.62 103 GLU A C 1
ATOM 819 O O . GLU A 1 103 ? 6.602 -46.188 -16.391 1 92.62 103 GLU A O 1
ATOM 824 N N . ARG A 1 104 ? 7.551 -47.344 -17.984 1 91.62 104 ARG A N 1
ATOM 825 C CA . ARG A 1 104 ? 8.648 -46.375 -18.109 1 91.62 104 ARG A CA 1
ATOM 826 C C . ARG A 1 104 ? 8.141 -45.031 -18.594 1 91.62 104 ARG A C 1
ATOM 828 O O . ARG A 1 104 ? 8.57 -43.969 -18.094 1 91.62 104 ARG A O 1
ATOM 835 N N . LEU A 1 105 ? 7.227 -45.094 -19.5 1 94.12 105 LEU A N 1
ATOM 836 C CA . LEU A 1 105 ? 6.688 -43.875 -20.078 1 94.12 105 LEU A CA 1
ATOM 837 C C . LEU A 1 105 ? 5.828 -43.094 -19.062 1 94.12 105 LEU A C 1
ATOM 839 O O . LEU A 1 105 ? 5.75 -41.875 -19.109 1 94.12 105 LEU A O 1
ATOM 843 N N . LYS A 1 106 ? 5.164 -43.812 -18.188 1 92.62 106 LYS A N 1
ATOM 844 C CA . LYS A 1 106 ? 4.422 -43.156 -17.125 1 92.62 106 LYS A CA 1
ATOM 845 C C . LYS A 1 106 ? 5.328 -42.25 -16.297 1 92.62 106 LYS A C 1
ATOM 847 O O . LYS A 1 106 ? 4.953 -41.125 -15.969 1 92.62 106 LYS A O 1
ATOM 852 N N . GLY A 1 107 ? 6.477 -42.812 -16.016 1 90.19 107 GLY A N 1
ATOM 853 C CA . GLY A 1 107 ? 7.449 -42 -15.289 1 90.19 107 GLY A CA 1
ATOM 854 C C . GLY A 1 107 ? 7.957 -40.812 -16.078 1 90.19 107 GLY A C 1
ATOM 855 O O . GLY A 1 107 ? 8.125 -39.719 -15.531 1 90.19 107 GLY A O 1
ATOM 856 N N . ALA A 1 108 ? 8.242 -41.031 -17.297 1 91.19 108 ALA A N 1
ATOM 857 C CA . ALA A 1 108 ? 8.703 -39.969 -18.172 1 91.19 108 ALA A CA 1
ATOM 858 C C . ALA A 1 108 ? 7.645 -38.875 -18.297 1 91.19 108 ALA A C 1
ATOM 860 O O . ALA A 1 108 ? 7.965 -37.688 -18.25 1 91.19 108 ALA A O 1
ATOM 861 N N . CYS A 1 109 ? 6.379 -39.25 -18.438 1 93.94 109 CYS A N 1
ATOM 862 C CA . CYS A 1 109 ? 5.277 -38.312 -18.531 1 93.94 109 CYS A CA 1
ATOM 863 C C . CYS A 1 109 ? 5.137 -37.5 -17.25 1 93.94 109 CYS A C 1
ATOM 865 O O . CYS A 1 109 ? 4.91 -36.281 -17.281 1 93.94 109 CYS A O 1
ATOM 867 N N . ASP A 1 110 ? 5.27 -38.125 -16.125 1 91.38 110 ASP A N 1
ATOM 868 C CA . ASP A 1 110 ? 5.207 -37.438 -14.844 1 91.38 110 ASP A CA 1
ATOM 869 C C . ASP A 1 110 ? 6.32 -36.375 -14.727 1 91.38 110 ASP A C 1
ATOM 871 O O . ASP A 1 110 ? 6.09 -35.281 -14.25 1 91.38 110 ASP A O 1
ATOM 875 N N . SER A 1 111 ? 7.484 -36.812 -15.094 1 89.75 111 SER A N 1
ATOM 876 C CA . SER A 1 111 ? 8.641 -35.906 -15.008 1 89.75 111 SER A CA 1
ATOM 877 C C . SER A 1 111 ? 8.469 -34.719 -15.922 1 89.75 111 SER A C 1
ATOM 879 O O . SER A 1 111 ? 8.688 -33.562 -15.5 1 89.75 111 SER A O 1
ATOM 881 N N . THR A 1 112 ? 8.109 -34.969 -17.125 1 93.25 112 THR A N 1
ATOM 882 C CA . THR A 1 112 ? 7.965 -33.875 -18.078 1 93.25 112 THR A CA 1
ATOM 883 C C . THR A 1 112 ? 6.762 -33.031 -17.719 1 93.25 112 THR A C 1
ATOM 885 O O . THR A 1 112 ? 6.762 -31.812 -17.953 1 93.25 112 THR A O 1
ATOM 888 N N . ALA A 1 113 ? 5.676 -33.594 -17.188 1 93.12 113 ALA A N 1
ATOM 889 C CA . ALA A 1 113 ? 4.539 -32.812 -16.703 1 93.12 113 ALA A CA 1
ATOM 890 C C . ALA A 1 113 ? 4.961 -31.859 -15.602 1 93.12 113 ALA A C 1
ATOM 892 O O . ALA A 1 113 ? 4.566 -30.688 -15.602 1 93.12 113 ALA A O 1
ATOM 893 N N . THR A 1 114 ? 5.715 -32.344 -14.664 1 89.69 114 THR A N 1
ATOM 894 C CA . THR A 1 114 ? 6.227 -31.516 -13.586 1 89.69 114 THR A CA 1
ATOM 895 C C . THR A 1 114 ? 7.09 -30.375 -14.133 1 89.69 114 THR A C 1
ATOM 897 O O . THR A 1 114 ? 6.984 -29.234 -13.68 1 89.69 114 THR A O 1
ATOM 900 N N . ALA A 1 115 ? 7.91 -30.781 -15.047 1 91.75 115 ALA A N 1
ATOM 901 C CA . ALA A 1 115 ? 8.766 -29.766 -15.664 1 91.75 115 ALA A CA 1
ATOM 902 C C . ALA A 1 115 ? 7.934 -28.688 -16.359 1 91.75 115 ALA A C 1
ATOM 904 O O . ALA A 1 115 ? 8.273 -27.516 -16.312 1 91.75 115 ALA A O 1
ATOM 905 N N . TYR A 1 116 ? 6.875 -29.062 -16.984 1 94.81 116 TYR A N 1
ATOM 906 C CA . TYR A 1 116 ? 5.973 -28.141 -17.656 1 94.81 116 TYR A CA 1
ATOM 907 C C . TYR A 1 116 ? 5.297 -27.203 -16.656 1 94.81 116 TYR A C 1
ATOM 909 O O . TYR A 1 116 ? 5.258 -26 -16.859 1 94.81 116 TYR A O 1
ATOM 917 N N . ARG A 1 117 ? 4.82 -27.75 -15.594 1 92.5 117 ARG A N 1
ATOM 918 C CA . ARG A 1 117 ? 4.172 -26.953 -14.555 1 92.5 117 ARG A CA 1
ATOM 919 C C . ARG A 1 117 ? 5.148 -25.969 -13.93 1 92.5 117 ARG A C 1
ATOM 921 O O . ARG A 1 117 ? 4.793 -24.828 -13.656 1 92.5 117 ARG A O 1
ATOM 928 N N . LYS A 1 118 ? 6.332 -26.484 -13.719 1 91.38 118 LYS A N 1
ATOM 9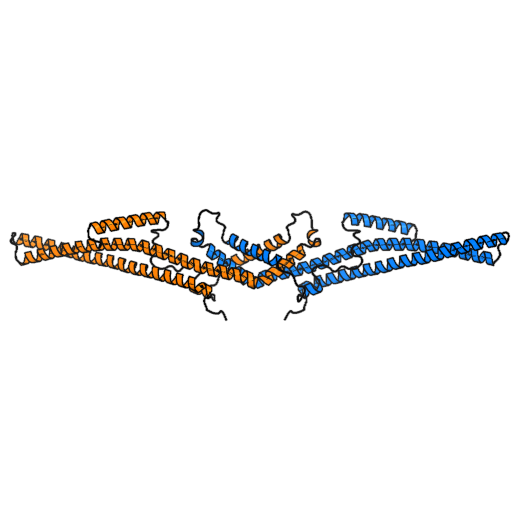29 C CA . LYS A 1 118 ? 7.363 -25.641 -13.133 1 91.38 118 LYS A CA 1
ATOM 930 C C . LYS A 1 118 ? 7.727 -24.484 -14.07 1 91.38 118 LYS A C 1
ATOM 932 O O . LYS A 1 118 ? 7.918 -23.359 -13.625 1 91.38 118 LYS A O 1
ATOM 937 N N . ALA A 1 119 ? 7.863 -24.828 -15.312 1 95 119 ALA A N 1
ATOM 938 C CA . ALA A 1 119 ? 8.18 -23.797 -16.297 1 95 119 ALA A CA 1
ATOM 939 C C . ALA A 1 119 ? 7.07 -22.75 -16.375 1 95 119 ALA A C 1
ATOM 941 O O . ALA A 1 119 ? 7.344 -21.562 -16.469 1 95 119 ALA A O 1
ATOM 942 N N . HIS A 1 120 ? 5.84 -23.172 -16.375 1 95.19 120 HIS A N 1
ATOM 943 C CA . HIS A 1 120 ? 4.695 -22.266 -16.375 1 95.19 120 HIS A CA 1
ATOM 944 C C . HIS A 1 120 ? 4.711 -21.344 -15.164 1 95.19 120 HIS A C 1
ATOM 946 O O . HIS A 1 120 ? 4.539 -20.141 -15.289 1 95.19 120 HIS A O 1
ATOM 952 N N . HIS A 1 121 ? 4.93 -21.938 -14.023 1 93.19 121 HIS A N 1
ATOM 953 C CA . HIS A 1 121 ? 4.977 -21.172 -12.781 1 93.19 121 HIS A CA 1
ATOM 954 C C . HIS A 1 121 ? 6.102 -20.156 -12.805 1 93.19 121 HIS A C 1
ATOM 956 O O . HIS A 1 121 ? 5.93 -19.016 -12.352 1 93.19 121 HIS A O 1
ATOM 962 N N . HIS A 1 122 ? 7.172 -20.625 -13.234 1 94.38 122 HIS A N 1
ATOM 963 C CA . HIS A 1 122 ? 8.32 -19.719 -13.32 1 94.38 122 HIS A CA 1
ATOM 964 C C . HIS A 1 122 ? 8.016 -18.516 -14.203 1 94.38 122 HIS A C 1
ATOM 966 O O . HIS A 1 122 ? 8.32 -17.375 -13.828 1 94.38 122 HIS A O 1
ATOM 972 N N . LEU A 1 123 ? 7.449 -18.766 -15.328 1 95.31 123 LEU A N 1
ATOM 973 C CA . LEU A 1 123 ? 7.082 -17.688 -16.25 1 95.31 123 LEU A CA 1
ATOM 974 C C . LEU A 1 123 ? 6.109 -16.719 -15.586 1 95.31 123 LEU A C 1
ATOM 976 O O . LEU A 1 123 ? 6.305 -15.5 -15.648 1 95.31 123 LEU A O 1
ATOM 980 N N . LEU A 1 124 ? 5.094 -17.203 -14.992 1 93.81 124 LEU A N 1
ATOM 981 C CA . LEU A 1 124 ? 4.09 -16.375 -14.344 1 93.81 124 LEU A CA 1
ATOM 982 C C . LEU A 1 124 ? 4.695 -15.586 -13.18 1 93.81 124 LEU A C 1
ATOM 984 O O . LEU A 1 124 ? 4.312 -14.445 -12.93 1 93.81 124 LEU A O 1
ATOM 988 N N . SER A 1 125 ? 5.625 -16.266 -12.484 1 94.19 125 SER A N 1
ATOM 989 C CA . SER A 1 125 ? 6.301 -15.609 -11.367 1 94.19 125 SER A CA 1
ATOM 990 C C . SER A 1 125 ? 7.125 -14.422 -11.844 1 94.19 125 SER A C 1
ATOM 992 O O . SER A 1 125 ? 7.102 -13.352 -11.219 1 94.19 125 SER A O 1
ATOM 994 N N . LEU A 1 126 ? 7.785 -14.625 -12.898 1 95.44 126 LEU A N 1
ATOM 995 C CA . LEU A 1 126 ? 8.57 -13.531 -13.461 1 95.44 126 LEU A CA 1
ATOM 996 C C . LEU A 1 126 ? 7.672 -12.375 -13.891 1 95.44 126 LEU A C 1
ATOM 998 O O . LEU A 1 126 ? 7.988 -11.211 -13.633 1 95.44 126 LEU A O 1
ATOM 1002 N N . TYR A 1 127 ? 6.633 -12.68 -14.531 1 95 127 TYR A N 1
ATOM 1003 C CA . TYR A 1 127 ? 5.676 -11.68 -14.984 1 95 127 TYR A CA 1
ATOM 1004 C C . TYR A 1 127 ? 5.086 -10.914 -13.805 1 95 127 TYR A C 1
ATOM 1006 O O . TYR A 1 127 ? 5.035 -9.688 -13.812 1 95 127 TYR A O 1
ATOM 1014 N N . ALA A 1 128 ? 4.629 -11.688 -12.789 1 94.69 128 ALA A N 1
ATOM 1015 C CA . ALA A 1 128 ? 4.02 -11.078 -11.609 1 94.69 128 ALA A CA 1
ATOM 1016 C C . ALA A 1 128 ? 5.008 -10.164 -10.891 1 94.69 128 ALA A C 1
ATOM 1018 O O . ALA A 1 128 ? 4.645 -9.07 -10.453 1 94.69 128 ALA A O 1
ATOM 1019 N N . GLU A 1 129 ? 6.23 -10.617 -10.75 1 94.94 129 GLU A N 1
ATOM 1020 C CA . GLU A 1 129 ? 7.266 -9.828 -10.094 1 94.94 129 GLU A CA 1
ATOM 1021 C C . GLU A 1 129 ? 7.512 -8.516 -10.844 1 94.94 129 GLU A C 1
ATOM 1023 O O . GLU A 1 129 ? 7.633 -7.457 -10.227 1 94.94 129 GLU A O 1
ATOM 1028 N N . HIS A 1 130 ? 7.586 -8.648 -12.109 1 95.44 130 HIS A N 1
ATOM 1029 C CA . HIS A 1 130 ? 7.816 -7.465 -12.93 1 95.44 130 HIS A CA 1
ATOM 1030 C C . HIS A 1 130 ? 6.645 -6.496 -12.836 1 95.44 130 HIS A C 1
ATOM 1032 O O . HIS A 1 130 ? 6.844 -5.281 -12.742 1 95.44 130 HIS A O 1
ATOM 1038 N N . GLU A 1 131 ? 5.453 -7.016 -12.961 1 94.38 131 GLU A N 1
ATOM 1039 C CA . GLU A 1 131 ? 4.262 -6.176 -12.883 1 94.38 131 GLU A CA 1
ATOM 1040 C C . GLU A 1 131 ? 4.188 -5.453 -11.539 1 94.38 131 GLU A C 1
ATOM 1042 O O . GLU A 1 131 ? 3.807 -4.281 -11.484 1 94.38 131 GLU A O 1
ATOM 1047 N N . LEU A 1 132 ? 4.52 -6.172 -10.445 1 95.69 132 LEU A N 1
ATOM 1048 C CA . LEU A 1 132 ? 4.484 -5.566 -9.117 1 95.69 132 LEU A CA 1
ATOM 1049 C C . LEU A 1 132 ? 5.535 -4.469 -8.992 1 95.69 132 LEU A C 1
ATOM 1051 O O . LEU A 1 132 ? 5.242 -3.377 -8.5 1 95.69 132 LEU A O 1
ATOM 1055 N N . GLU A 1 133 ? 6.707 -4.723 -9.43 1 95.06 133 GLU A N 1
ATOM 1056 C CA . GLU A 1 133 ? 7.777 -3.73 -9.406 1 95.06 133 GLU A CA 1
ATOM 1057 C C . GLU A 1 133 ? 7.414 -2.504 -10.234 1 95.06 133 GLU A C 1
ATOM 1059 O O . GLU A 1 133 ? 7.66 -1.37 -9.82 1 95.06 133 GLU A O 1
ATOM 1064 N N . HIS A 1 134 ? 6.859 -2.775 -11.375 1 94.31 134 HIS A N 1
ATOM 1065 C CA . HIS A 1 134 ? 6.449 -1.689 -12.258 1 94.31 134 HIS A CA 1
ATOM 1066 C C . HIS A 1 134 ? 5.367 -0.833 -11.609 1 94.31 134 HIS A C 1
ATOM 1068 O O . HIS A 1 134 ? 5.418 0.397 -11.68 1 94.31 134 HIS A O 1
ATOM 1074 N N . ALA A 1 135 ? 4.367 -1.482 -11.023 1 94.62 135 ALA A N 1
ATOM 1075 C CA . ALA A 1 135 ? 3.283 -0.757 -10.359 1 94.62 135 ALA A CA 1
ATOM 1076 C C . ALA A 1 135 ? 3.811 0.088 -9.203 1 94.62 135 ALA A C 1
ATOM 1078 O O . ALA A 1 135 ? 3.441 1.256 -9.062 1 94.62 135 ALA A O 1
ATOM 1079 N N . LEU A 1 136 ? 4.727 -0.42 -8.422 1 94.06 136 LEU A N 1
ATOM 1080 C CA . LEU A 1 136 ? 5.273 0.27 -7.262 1 94.06 136 LEU A CA 1
ATOM 1081 C C . LEU A 1 136 ? 6.148 1.444 -7.688 1 94.06 136 LEU A C 1
ATOM 1083 O O . LEU A 1 136 ? 6.145 2.494 -7.039 1 94.06 136 LEU A O 1
ATOM 1087 N N . ASN A 1 137 ? 6.816 1.306 -8.789 1 92.88 137 ASN A N 1
ATOM 1088 C CA . ASN A 1 137 ? 7.789 2.316 -9.188 1 92.88 137 ASN A CA 1
ATOM 1089 C C . ASN A 1 137 ? 7.16 3.373 -10.094 1 92.88 137 ASN A C 1
ATOM 1091 O O . ASN A 1 137 ? 7.555 4.539 -10.062 1 92.88 137 ASN A O 1
ATOM 1095 N N . GLU A 1 138 ? 6.129 2.994 -10.805 1 91.12 138 GLU A N 1
ATOM 1096 C CA . GLU A 1 138 ? 5.676 3.904 -11.852 1 91.12 138 GLU A CA 1
ATOM 1097 C C . GLU A 1 138 ? 4.273 4.43 -11.562 1 91.12 138 GLU A C 1
ATOM 1099 O O . GLU A 1 138 ? 3.881 5.484 -12.07 1 91.12 138 GLU A O 1
ATOM 1104 N N . THR A 1 139 ? 3.525 3.777 -10.758 1 90 139 THR A N 1
ATOM 1105 C CA . THR A 1 139 ? 2.123 4.172 -10.672 1 90 139 THR A CA 1
ATOM 1106 C C . THR A 1 139 ? 1.766 4.586 -9.25 1 90 139 THR A C 1
ATOM 1108 O O . THR A 1 139 ? 0.649 5.039 -8.992 1 90 139 THR A O 1
ATOM 1111 N N . CYS A 1 140 ? 2.621 4.492 -8.266 1 91.88 140 CYS A N 1
ATOM 1112 C CA . CYS A 1 140 ? 2.238 4.68 -6.867 1 91.88 140 CYS A CA 1
ATOM 1113 C C . CYS A 1 140 ? 2.646 6.059 -6.371 1 91.88 140 CYS A C 1
ATOM 1115 O O . CYS A 1 140 ? 2.539 6.352 -5.18 1 91.88 140 CYS A O 1
ATOM 1117 N N . GLU A 1 141 ? 3.016 6.965 -7.238 1 91.12 141 GLU A N 1
ATOM 1118 C CA . GLU A 1 141 ? 3.5 8.273 -6.805 1 91.12 141 GLU A CA 1
ATOM 1119 C C . GLU A 1 141 ? 2.404 9.055 -6.082 1 91.12 141 GLU A C 1
ATOM 1121 O O . GLU A 1 141 ? 2.652 9.656 -5.035 1 91.12 141 GLU A O 1
ATOM 1126 N N . ALA A 1 142 ? 1.203 9.047 -6.684 1 91.94 142 ALA A N 1
ATOM 1127 C CA . ALA A 1 142 ? 0.08 9.773 -6.098 1 91.94 142 ALA A CA 1
ATOM 1128 C C . ALA A 1 142 ? -0.268 9.219 -4.715 1 91.94 142 ALA A C 1
ATOM 1130 O O . ALA A 1 142 ? -0.559 9.984 -3.793 1 91.94 142 ALA A O 1
ATOM 1131 N N . LEU A 1 143 ? -0.233 7.918 -4.613 1 95 143 LEU A N 1
ATOM 1132 C CA . LEU A 1 143 ? -0.533 7.281 -3.334 1 95 143 LEU A CA 1
ATOM 1133 C C . LEU A 1 143 ? 0.525 7.629 -2.293 1 95 143 LEU A C 1
ATOM 1135 O O . LEU A 1 143 ? 0.193 7.996 -1.163 1 95 143 LEU A O 1
ATOM 1139 N N . VAL A 1 144 ? 1.79 7.582 -2.664 1 95.31 144 VAL A N 1
ATOM 1140 C CA . VAL A 1 144 ? 2.896 7.871 -1.759 1 95.31 144 VAL A CA 1
ATOM 1141 C C . VAL A 1 144 ? 2.809 9.32 -1.283 1 95.31 144 VAL A C 1
ATOM 1143 O O . VAL A 1 144 ? 2.963 9.602 -0.091 1 95.31 144 VAL A O 1
ATOM 1146 N N . ARG A 1 145 ? 2.531 10.219 -2.203 1 94.5 145 ARG A N 1
ATOM 1147 C CA . ARG A 1 145 ? 2.393 11.625 -1.851 1 94.5 145 ARG A CA 1
ATOM 1148 C C . ARG A 1 145 ? 1.249 11.836 -0.863 1 94.5 145 ARG A C 1
ATOM 1150 O O . ARG A 1 145 ? 1.397 12.562 0.122 1 94.5 145 ARG A O 1
ATOM 1157 N N . ALA A 1 146 ? 0.134 11.242 -1.154 1 95.5 146 ALA A N 1
ATOM 1158 C CA . ALA A 1 146 ? -1.039 11.375 -0.294 1 95.5 146 ALA A CA 1
ATOM 1159 C C . ALA A 1 146 ? -0.77 10.805 1.094 1 95.5 146 ALA A C 1
ATOM 1161 O O . ALA A 1 146 ? -1.189 11.375 2.102 1 95.5 146 ALA A O 1
ATOM 1162 N N . MET A 1 147 ? -0.097 9.664 1.128 1 95.81 147 MET A N 1
ATOM 1163 C CA . MET A 1 147 ? 0.263 9.062 2.41 1 95.81 147 MET A CA 1
ATOM 1164 C C . MET A 1 147 ? 1.192 9.984 3.197 1 95.81 147 MET A C 1
ATOM 1166 O O . MET A 1 147 ? 0.991 10.195 4.395 1 95.81 147 MET A O 1
ATOM 1170 N N . HIS A 1 148 ? 2.197 10.516 2.5 1 94.81 148 HIS A N 1
ATOM 1171 C CA . HIS A 1 148 ? 3.141 11.422 3.145 1 94.81 148 HIS A CA 1
ATOM 1172 C C . HIS A 1 148 ? 2.426 12.633 3.73 1 94.81 148 HIS A C 1
ATOM 1174 O O . HIS A 1 148 ? 2.684 13.016 4.875 1 94.81 148 HIS A O 1
ATOM 1180 N N . LEU A 1 149 ? 1.559 13.203 2.91 1 94.12 149 LEU A N 1
ATOM 1181 C CA . LEU A 1 149 ? 0.787 14.359 3.357 1 94.12 149 LEU A CA 1
ATOM 1182 C C . LEU A 1 149 ? -0.048 14.008 4.586 1 94.12 149 LEU A C 1
ATOM 1184 O O . LEU A 1 149 ? -0.089 14.773 5.551 1 94.12 149 LEU A O 1
ATOM 1188 N N . SER A 1 150 ? -0.706 12.875 4.586 1 94.56 150 SER A N 1
ATOM 1189 C CA . SER A 1 150 ? -1.528 12.43 5.703 1 94.56 150 SER A CA 1
ATOM 1190 C C . SER A 1 150 ? -0.693 12.25 6.965 1 94.56 150 SER A C 1
ATOM 1192 O O . SER A 1 150 ? -1.127 12.609 8.062 1 94.56 150 SER A O 1
ATOM 1194 N N . ILE A 1 151 ? 0.471 11.742 6.812 1 93.12 151 ILE A N 1
ATOM 1195 C CA . ILE A 1 151 ? 1.361 11.516 7.949 1 93.12 151 ILE A CA 1
ATOM 1196 C C . ILE A 1 151 ? 1.786 12.859 8.539 1 93.12 151 ILE A C 1
ATOM 1198 O O . ILE A 1 151 ? 1.74 13.055 9.758 1 93.12 151 ILE A O 1
ATOM 1202 N N . LEU A 1 152 ? 2.166 13.781 7.68 1 89.75 152 LEU A N 1
ATOM 1203 C CA . LEU A 1 152 ? 2.59 15.102 8.117 1 89.75 152 LEU A CA 1
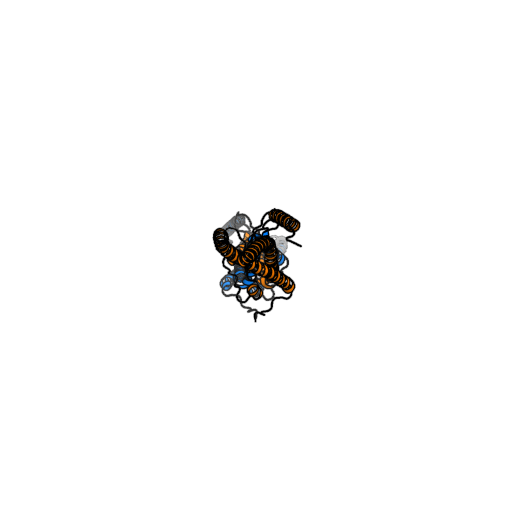ATOM 1204 C C . LEU A 1 152 ? 1.478 15.805 8.891 1 89.75 152 LEU A C 1
ATOM 1206 O O . LEU A 1 152 ? 1.731 16.422 9.93 1 89.75 152 LEU A O 1
ATOM 1210 N N . VAL A 1 153 ? 0.284 15.695 8.398 1 90.69 153 VAL A N 1
ATOM 1211 C CA . VAL A 1 153 ? -0.86 16.359 9.008 1 90.69 153 VAL A CA 1
ATOM 1212 C C . VAL A 1 153 ? -1.144 15.75 10.383 1 90.69 153 VAL A C 1
ATOM 1214 O O . VAL A 1 153 ? -1.438 16.469 11.336 1 90.69 153 VAL A O 1
ATOM 1217 N N . GLN A 1 154 ? -1.017 14.461 10.445 1 88.31 154 GLN A N 1
ATOM 1218 C CA . GLN A 1 154 ? -1.322 13.766 11.688 1 88.31 154 GLN A CA 1
ATOM 1219 C C . GLN A 1 154 ? -0.204 13.945 12.711 1 88.31 154 GLN A C 1
ATOM 1221 O O . GLN A 1 154 ? -0.404 13.711 13.906 1 88.31 154 GLN A O 1
ATOM 1226 N N . GLU A 1 155 ? 0.978 14.281 12.281 1 85.25 155 GLU A N 1
ATOM 1227 C CA . GLU A 1 155 ? 2.1 14.523 13.18 1 85.25 155 GLU A CA 1
ATOM 1228 C C . GLU A 1 155 ? 1.939 15.844 13.914 1 85.25 155 GLU A C 1
ATOM 1230 O O . GLU A 1 155 ? 2.59 16.078 14.938 1 85.25 155 GLU A O 1
ATOM 1235 N N . ASN A 1 156 ? 1.064 16.656 13.375 1 78.12 156 ASN A N 1
ATOM 1236 C CA . ASN A 1 156 ? 0.796 17.922 14.023 1 78.12 156 ASN A CA 1
ATOM 1237 C C . ASN A 1 156 ? 0.166 17.734 15.406 1 78.12 156 ASN A C 1
ATOM 1239 O O . ASN A 1 156 ? -0.833 17.031 15.539 1 78.12 156 ASN A O 1
ATOM 1243 N N . PRO A 1 157 ? 0.848 18.25 16.406 1 67.19 157 PRO A N 1
ATOM 1244 C CA . PRO A 1 157 ? 0.39 18.078 17.781 1 67.19 157 PRO A CA 1
ATOM 1245 C C . PRO A 1 157 ? -1.069 18.484 17.969 1 67.19 157 PRO A C 1
ATOM 1247 O O . PRO A 1 157 ? -1.746 17.969 18.875 1 67.19 157 PRO A O 1
ATOM 1250 N N . LEU A 1 158 ? -1.421 19.484 17.266 1 63.47 158 LEU A N 1
ATOM 1251 C CA . LEU A 1 158 ? -2.816 19.891 17.391 1 63.47 158 LEU A CA 1
ATOM 1252 C C . LEU A 1 158 ? -3.75 18.734 17.062 1 63.47 158 LEU A C 1
ATOM 1254 O O . LEU A 1 158 ? -4.906 18.719 17.484 1 63.47 158 LEU A O 1
ATOM 1258 N N . ALA A 1 159 ? -3.203 17.844 16.266 1 56.25 159 ALA A N 1
ATOM 1259 C CA . ALA A 1 159 ? -3.975 16.656 15.906 1 56.25 159 ALA A CA 1
ATOM 1260 C C . ALA A 1 159 ? -4.047 15.68 17.078 1 56.25 159 ALA A C 1
ATOM 1262 O O . ALA A 1 159 ? -5.035 14.961 17.234 1 56.25 159 ALA A O 1
ATOM 1263 N N . ASN A 1 160 ? -2.877 15.602 17.797 1 54.09 160 ASN A N 1
ATOM 1264 C CA . ASN A 1 160 ? -2.736 14.586 18.828 1 54.09 160 ASN A CA 1
ATOM 1265 C C . ASN A 1 160 ? -3.381 15.039 20.141 1 54.09 160 ASN A C 1
ATOM 1267 O O . ASN A 1 160 ? -3.188 14.406 21.188 1 54.09 160 ASN A O 1
ATOM 1271 N N . THR A 1 161 ? -3.84 16.281 20.172 1 47.94 161 THR A N 1
ATOM 1272 C CA . THR A 1 161 ? -4.367 16.703 21.469 1 47.94 161 THR A CA 1
ATOM 1273 C C . THR A 1 161 ? -5.434 15.727 21.953 1 47.94 161 THR A C 1
ATOM 1275 O O . THR A 1 161 ? -6.051 15.953 23 1 47.94 161 THR A O 1
ATOM 1278 N N . THR A 1 162 ? -6.012 15.031 21.109 1 44.81 162 THR A N 1
ATOM 1279 C CA . THR A 1 162 ? -7.016 14.266 21.828 1 44.81 162 THR A CA 1
ATOM 1280 C C . THR A 1 162 ? -6.355 13.359 22.875 1 44.81 162 THR A C 1
ATOM 1282 O O . THR A 1 162 ? -5.188 12.992 22.734 1 44.81 162 THR A O 1
ATOM 1285 N N . GLY A 1 163 ? -7.074 13.062 24 1 42.78 163 GLY A N 1
ATOM 1286 C CA . GLY A 1 163 ? -6.844 12.344 25.234 1 42.78 163 GLY A CA 1
ATOM 1287 C C . GLY A 1 163 ? -5.859 11.195 25.094 1 42.78 163 GLY A C 1
ATOM 1288 O O . GLY A 1 163 ? -5.406 10.898 23.984 1 42.78 163 GLY A O 1
ATOM 1289 N N . HIS A 1 164 ? -5.781 10.367 26.219 1 42.31 164 HIS A N 1
ATOM 1290 C CA . HIS A 1 164 ? -5.121 9.234 26.844 1 42.31 164 HIS A CA 1
ATOM 1291 C C . HIS A 1 164 ? -4.941 8.086 25.875 1 42.31 164 HIS A C 1
ATOM 1293 O O . HIS A 1 164 ? -4.469 7.008 26.25 1 42.31 164 HIS A O 1
ATOM 1299 N N . GLN A 1 165 ? -5.684 8.023 24.828 1 46 165 GLN A N 1
ATOM 1300 C CA . GLN A 1 165 ? -5.617 6.688 24.25 1 46 165 GLN A CA 1
ATOM 1301 C C . GLN A 1 165 ? -4.301 6.473 23.5 1 46 165 GLN A C 1
ATOM 1303 O O . GLN A 1 165 ? -3.658 7.434 23.078 1 46 165 GLN A O 1
ATOM 1308 N N . GLY A 1 166 ? -3.842 5.203 23.328 1 51.88 166 GLY A N 1
ATOM 1309 C CA . GLY A 1 166 ? -2.635 4.594 22.797 1 51.88 166 GLY A CA 1
ATOM 1310 C C . GLY A 1 166 ? -2.137 5.258 21.531 1 51.88 166 GLY A C 1
ATOM 1311 O O . GLY A 1 166 ? -2.822 5.242 20.5 1 51.88 166 GLY A O 1
ATOM 1312 N N . TYR A 1 167 ? -1.362 6.422 21.656 1 62.22 167 TYR A N 1
ATOM 1313 C CA . TYR A 1 167 ? -0.709 7.113 20.547 1 62.22 167 TYR A CA 1
ATOM 1314 C C . TYR A 1 167 ? -0.255 6.129 19.484 1 62.22 167 TYR A C 1
ATOM 1316 O O . TYR A 1 167 ? 0.455 5.164 19.781 1 62.22 167 TYR A O 1
ATOM 1324 N N . VAL A 1 168 ? -1.01 6.055 18.469 1 72.19 168 VAL A N 1
ATOM 1325 C CA . VAL A 1 168 ? -0.498 5.348 17.297 1 72.19 168 VAL A CA 1
ATOM 1326 C C . VAL A 1 168 ? 0.262 6.316 16.391 1 72.19 168 VAL A C 1
ATOM 1328 O O . VAL A 1 168 ? -0.253 7.379 16.047 1 72.19 168 VAL A O 1
ATOM 1331 N N . ALA A 1 169 ? 1.461 5.973 16.141 1 86.06 169 ALA A N 1
ATOM 1332 C CA . ALA A 1 169 ? 2.291 6.77 15.242 1 86.06 169 ALA A CA 1
ATOM 1333 C C . ALA A 1 169 ? 1.575 7.02 13.914 1 86.06 169 ALA A C 1
ATOM 1335 O O . ALA A 1 169 ? 0.974 6.105 13.344 1 86.06 169 ALA A O 1
ATOM 1336 N N . PRO A 1 170 ? 1.472 8.281 13.523 1 88.75 170 PRO A N 1
ATOM 1337 C CA . PRO A 1 170 ? 0.766 8.633 12.289 1 88.75 170 PRO A CA 1
ATOM 1338 C C . PRO A 1 170 ? 1.16 7.742 11.109 1 88.75 170 PRO A C 1
ATOM 1340 O O . PRO A 1 170 ? 0.302 7.344 10.32 1 88.75 170 PRO A O 1
ATOM 1343 N N . GLU A 1 171 ? 2.408 7.391 11.062 1 90.19 171 GLU A N 1
ATOM 1344 C CA . GLU A 1 171 ? 2.881 6.543 9.969 1 90.19 171 GLU A CA 1
ATOM 1345 C C . GLU A 1 171 ? 2.199 5.18 9.992 1 90.19 171 GLU A C 1
ATOM 1347 O O . GLU A 1 171 ? 1.803 4.656 8.953 1 90.19 171 GLU A O 1
ATOM 1352 N N . LYS A 1 172 ? 2.062 4.668 11.164 1 90.44 172 LYS A N 1
ATOM 1353 C CA . LYS A 1 172 ? 1.431 3.359 11.312 1 90.44 172 LYS A CA 1
ATOM 1354 C C . LYS A 1 172 ? -0.062 3.434 11 1 90.44 172 LYS A C 1
ATOM 1356 O O . LYS A 1 172 ? -0.619 2.523 10.383 1 90.44 172 LYS A O 1
ATOM 1361 N N . ALA A 1 173 ? -0.645 4.434 11.453 1 91.38 173 ALA A N 1
ATOM 1362 C CA . ALA A 1 173 ? -2.08 4.602 11.227 1 91.38 173 ALA A CA 1
ATOM 1363 C C . ALA A 1 173 ? -2.395 4.727 9.742 1 91.38 173 ALA A C 1
ATOM 1365 O O . ALA A 1 173 ? -3.311 4.07 9.234 1 91.38 173 ALA A O 1
ATOM 1366 N N . VAL A 1 174 ? -1.647 5.551 9.055 1 94.38 174 VAL A N 1
ATOM 1367 C CA . VAL A 1 174 ? -1.865 5.758 7.629 1 94.38 174 VAL A CA 1
ATOM 1368 C C . VAL A 1 174 ? -1.597 4.461 6.867 1 94.38 174 VAL A C 1
ATOM 1370 O O . VAL A 1 174 ? -2.365 4.086 5.98 1 94.38 174 VAL A O 1
ATOM 1373 N N . MET A 1 175 ? -0.536 3.756 7.266 1 94.06 175 MET A N 1
ATOM 1374 C CA . MET A 1 175 ? -0.194 2.494 6.613 1 94.06 175 MET A CA 1
ATOM 1375 C C . MET A 1 175 ? -1.29 1.457 6.828 1 94.06 175 MET A C 1
ATOM 1377 O O . MET A 1 175 ? -1.612 0.691 5.918 1 94.06 175 MET A O 1
ATOM 1381 N N . GLN A 1 176 ? -1.828 1.43 7.992 1 93.62 176 GLN A N 1
ATOM 1382 C CA . GLN A 1 176 ? -2.91 0.494 8.281 1 93.62 176 GLN A CA 1
ATOM 1383 C C . GLN A 1 176 ? -4.141 0.798 7.434 1 93.62 176 GLN A C 1
ATOM 1385 O O . GLN A 1 176 ? -4.816 -0.118 6.961 1 93.62 176 GLN A O 1
ATOM 1390 N N . GLN A 1 177 ? -4.367 2.033 7.285 1 94.62 177 GLN A N 1
ATOM 1391 C CA . GLN A 1 177 ? -5.488 2.441 6.449 1 94.62 177 GLN A CA 1
ATOM 1392 C C . GLN A 1 177 ? -5.281 2.004 5 1 94.62 177 GLN A C 1
ATOM 1394 O O . GLN A 1 177 ? -6.199 1.474 4.367 1 94.62 177 GLN A O 1
ATOM 1399 N N . VAL A 1 178 ? -4.121 2.209 4.5 1 95.75 178 VAL A N 1
ATOM 1400 C CA . VAL A 1 178 ? -3.789 1.848 3.127 1 95.75 178 VAL A CA 1
ATOM 1401 C C . VAL A 1 178 ? -3.824 0.329 2.969 1 95.75 178 VAL A C 1
ATOM 1403 O O . VAL A 1 178 ? -4.406 -0.188 2.012 1 95.75 178 VAL A O 1
ATOM 1406 N N . LYS A 1 179 ? -3.258 -0.359 3.887 1 94.38 179 LYS A N 1
ATOM 1407 C CA . LYS A 1 179 ? -3.254 -1.819 3.869 1 94.38 179 LYS A CA 1
ATOM 1408 C C . LYS A 1 179 ? -4.676 -2.371 3.818 1 94.38 179 LYS A C 1
ATOM 1410 O O . LYS A 1 179 ? -4.98 -3.238 2.996 1 94.38 179 LYS A O 1
ATOM 1415 N N . SER A 1 180 ? -5.504 -1.868 4.691 1 95.06 180 SER A N 1
ATOM 1416 C CA . SER A 1 180 ? -6.887 -2.328 4.762 1 95.06 180 SER A CA 1
ATOM 1417 C C . SER A 1 180 ? -7.621 -2.08 3.445 1 95.06 180 SER A C 1
ATOM 1419 O O . SER A 1 180 ? -8.383 -2.934 2.98 1 95.06 180 SER A O 1
ATOM 1421 N N . SER A 1 181 ? -7.367 -0.971 2.889 1 95.62 181 SER A N 1
ATOM 1422 C CA . SER A 1 181 ? -8.008 -0.626 1.627 1 95.62 181 SER A CA 1
ATOM 1423 C C . SER A 1 181 ? -7.531 -1.53 0.496 1 95.62 181 SER A C 1
ATOM 1425 O O . SER A 1 181 ? -8.336 -2.023 -0.295 1 95.62 181 SER A O 1
ATOM 1427 N N . LEU A 1 182 ? -6.23 -1.677 0.434 1 95 182 LEU A N 1
ATOM 1428 C CA . LEU A 1 182 ? -5.668 -2.529 -0.608 1 95 182 LEU A CA 1
ATOM 1429 C C . LEU A 1 182 ? -6.188 -3.957 -0.481 1 95 182 LEU A C 1
ATOM 1431 O O . LEU A 1 182 ? -6.531 -4.586 -1.483 1 95 182 LEU A O 1
ATOM 1435 N N . GLU A 1 183 ? -6.301 -4.496 0.714 1 94.31 183 GLU A N 1
ATOM 1436 C CA . GLU A 1 183 ? -6.809 -5.844 0.958 1 94.31 183 GLU A CA 1
ATOM 1437 C C . GLU A 1 183 ? -8.25 -5.984 0.475 1 94.31 183 GLU A C 1
ATOM 1439 O O . GLU A 1 183 ? -8.609 -6.992 -0.137 1 94.31 183 GLU A O 1
ATOM 1444 N N . GLN A 1 184 ? -9 -4.996 0.774 1 95.06 184 GLN A N 1
ATOM 1445 C CA . GLN A 1 184 ? -10.391 -5.008 0.341 1 95.06 184 GLN A CA 1
ATOM 1446 C C . GLN A 1 184 ? -10.492 -4.98 -1.182 1 95.06 184 GLN A C 1
ATOM 1448 O O . GLN A 1 184 ? -11.312 -5.695 -1.768 1 95.06 184 GLN A O 1
ATOM 1453 N N . LYS A 1 185 ? -9.672 -4.258 -1.786 1 94.81 185 LYS A N 1
ATOM 1454 C CA . LYS A 1 185 ? -9.703 -4.129 -3.24 1 94.81 185 LYS A CA 1
ATOM 1455 C C . LYS A 1 185 ? -9.227 -5.41 -3.918 1 94.81 185 LYS A C 1
ATOM 1457 O O . LYS A 1 185 ? -9.75 -5.793 -4.969 1 94.81 185 LYS A O 1
ATOM 1462 N N . ILE A 1 186 ? -8.273 -6.027 -3.355 1 93.69 186 ILE A N 1
ATOM 1463 C CA . ILE A 1 186 ? -7.766 -7.281 -3.9 1 93.69 186 ILE A CA 1
ATOM 1464 C C . ILE A 1 186 ? -8.867 -8.336 -3.873 1 93.69 186 ILE A C 1
ATOM 1466 O O . ILE A 1 186 ? -9.047 -9.086 -4.836 1 93.69 186 ILE A O 1
ATOM 1470 N N . LYS A 1 187 ? -9.633 -8.445 -2.795 1 92.69 187 LYS A N 1
ATOM 1471 C CA . LYS A 1 187 ? -10.711 -9.414 -2.639 1 92.69 187 LYS A CA 1
ATOM 1472 C C . LYS A 1 187 ? -11.805 -9.188 -3.676 1 92.69 187 LYS A C 1
ATOM 1474 O O . LYS A 1 187 ? -12.469 -10.141 -4.102 1 92.69 187 LYS A O 1
ATOM 1479 N N . GLN A 1 188 ? -11.93 -7.953 -4.094 1 91.62 188 GLN A N 1
ATOM 1480 C CA . GLN A 1 188 ? -13.008 -7.594 -5.008 1 91.62 188 GLN A CA 1
ATOM 1481 C C . GLN A 1 188 ? -12.539 -7.66 -6.461 1 91.62 188 GLN A C 1
ATOM 1483 O O . GLN A 1 188 ? -13.359 -7.676 -7.383 1 91.62 188 GLN A O 1
ATOM 1488 N N . MET A 1 189 ? -11.32 -7.758 -6.668 1 89.81 189 MET A N 1
ATOM 1489 C CA . MET A 1 189 ? -10.773 -7.676 -8.016 1 89.81 189 MET A CA 1
ATOM 1490 C C . MET A 1 189 ? -10.734 -9.047 -8.68 1 89.81 189 MET A C 1
ATOM 1492 O O . MET A 1 189 ? -10.453 -10.055 -8.016 1 89.81 189 MET A O 1
ATOM 1496 N N . GLN A 1 190 ? -11.07 -9.039 -9.969 1 88.06 190 GLN A N 1
ATOM 1497 C CA . GLN A 1 190 ? -10.906 -10.219 -10.805 1 88.06 190 GLN A CA 1
ATOM 1498 C C . GLN A 1 190 ? -9.914 -9.953 -11.938 1 88.06 190 GLN A C 1
ATOM 1500 O O . GLN A 1 190 ? -9.977 -8.906 -12.594 1 88.06 190 GLN A O 1
ATOM 1505 N N . ILE A 1 191 ? -8.969 -10.805 -11.961 1 86.94 191 ILE A N 1
ATOM 1506 C CA . ILE A 1 191 ? -7.984 -10.648 -13.023 1 86.94 191 ILE A CA 1
ATOM 1507 C C . ILE A 1 191 ? -8.578 -11.125 -14.352 1 86.94 191 ILE A C 1
ATOM 1509 O O . ILE A 1 191 ? -9.07 -12.25 -14.453 1 86.94 191 ILE A O 1
ATOM 1513 N N . SER A 1 192 ? -8.672 -10.133 -15.188 1 82.31 192 SER A N 1
ATOM 1514 C CA . SER A 1 192 ? -9.164 -10.477 -16.516 1 82.31 192 SER A CA 1
ATOM 1515 C C . SER A 1 192 ? -8.023 -10.844 -17.453 1 82.31 192 SER A C 1
ATOM 1517 O O . SER A 1 192 ? -6.988 -10.172 -17.469 1 82.31 192 SER A O 1
ATOM 1519 N N . LEU A 1 193 ? -8.344 -11.898 -18.172 1 80.06 193 LEU A N 1
ATOM 1520 C CA . LEU A 1 193 ? -7.344 -12.336 -19.141 1 80.06 193 LEU A CA 1
ATOM 1521 C C . LEU A 1 193 ? -7.465 -11.547 -20.438 1 80.06 193 LEU A C 1
ATOM 1523 O O . LEU A 1 193 ? -6.508 -11.461 -21.219 1 80.06 193 LEU A O 1
ATOM 1527 N N . THR A 1 194 ? -8.609 -10.812 -20.312 1 76 194 THR A N 1
ATOM 1528 C CA . THR A 1 194 ? -8.875 -10.094 -21.562 1 76 194 THR A CA 1
ATOM 1529 C C . THR A 1 194 ? -8.031 -8.82 -21.641 1 76 194 THR A C 1
ATOM 1531 O O . THR A 1 194 ? -7.938 -8.07 -20.672 1 76 194 THR A O 1
ATOM 1534 N N . GLY A 1 195 ? -7.082 -8.789 -22.625 1 76.19 195 GLY A N 1
ATOM 1535 C CA . GLY A 1 195 ? -6.273 -7.605 -22.875 1 76.19 195 GLY A CA 1
ATOM 1536 C C . GLY A 1 195 ? -4.852 -7.734 -22.359 1 76.19 195 GLY A C 1
ATOM 1537 O O . GLY A 1 195 ? -4.074 -6.781 -22.422 1 76.19 195 GLY A O 1
ATOM 1538 N N . GLU A 1 196 ? -4.746 -8.82 -21.656 1 86.38 196 GLU A N 1
ATOM 1539 C CA . GLU A 1 196 ? -3.396 -9.07 -21.156 1 86.38 196 GLU A CA 1
ATOM 1540 C C . GLU A 1 196 ? -2.684 -10.125 -22.016 1 86.38 196 GLU A C 1
ATOM 1542 O O . GLU A 1 196 ? -2.82 -11.32 -21.766 1 86.38 196 GLU A O 1
ATOM 1547 N N . PRO A 1 197 ? -1.905 -9.719 -22.781 1 86.25 197 PRO A N 1
ATOM 1548 C CA . PRO A 1 197 ? -1.293 -10.648 -23.734 1 86.25 197 PRO A CA 1
ATOM 1549 C C . PRO A 1 197 ? -0.574 -11.812 -23.047 1 86.25 197 PRO A C 1
ATOM 1551 O O . PRO A 1 197 ? -0.678 -12.953 -23.5 1 86.25 197 PRO A O 1
ATOM 1554 N N . VAL A 1 198 ? 0.083 -11.523 -21.984 1 90.44 198 VAL A N 1
ATOM 1555 C CA . VAL A 1 198 ? 0.853 -12.562 -21.312 1 90.44 198 VAL A CA 1
ATOM 1556 C C . VAL A 1 198 ? -0.094 -13.57 -20.656 1 90.44 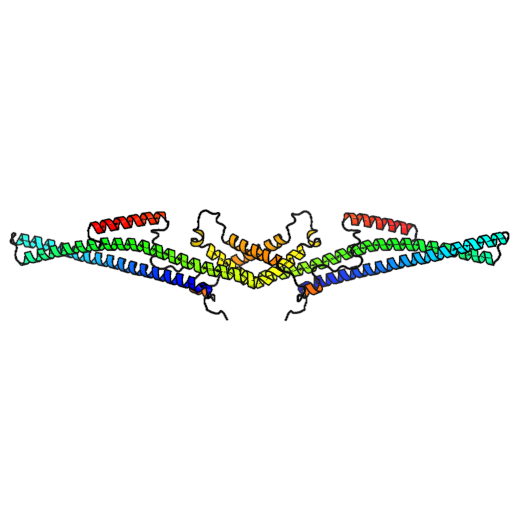198 VAL A C 1
ATOM 1558 O O . VAL A 1 198 ? 0.065 -14.781 -20.812 1 90.44 198 VAL A O 1
ATOM 1561 N N . LEU A 1 199 ? -1.098 -13.102 -20.031 1 90.69 199 LEU A N 1
ATOM 1562 C CA . LEU A 1 199 ? -2.025 -13.977 -19.328 1 90.69 199 LEU A CA 1
ATOM 1563 C C . LEU A 1 199 ? -2.949 -14.695 -20.297 1 90.69 199 LEU A C 1
ATOM 1565 O O . LEU A 1 199 ? -3.424 -15.797 -20.016 1 90.69 199 LEU A O 1
ATOM 1569 N N . ARG A 1 200 ? -3.209 -14.062 -21.438 1 89.75 200 ARG A N 1
ATOM 1570 C CA . ARG A 1 200 ? -3.998 -14.719 -22.469 1 89.75 200 ARG A CA 1
ATOM 1571 C C . ARG A 1 200 ? -3.262 -15.93 -23.031 1 89.75 200 ARG A C 1
ATOM 1573 O O . ARG A 1 200 ? -3.875 -16.969 -23.312 1 89.75 200 ARG A O 1
ATOM 1580 N N . LEU A 1 201 ? -1.979 -15.773 -23.094 1 87.06 201 LEU A N 1
ATOM 1581 C CA . LEU A 1 201 ? -1.147 -16.828 -23.656 1 87.06 201 LEU A CA 1
ATOM 1582 C C . LEU A 1 201 ? -0.914 -17.938 -22.641 1 87.06 201 LEU A C 1
ATOM 1584 O O . LEU A 1 201 ? -1.021 -19.125 -22.953 1 87.06 201 LEU A O 1
ATOM 1588 N N . THR A 1 202 ? -0.591 -17.609 -21.422 1 89.12 202 THR A N 1
ATOM 1589 C CA . THR A 1 202 ? -0.151 -18.578 -20.438 1 89.12 202 THR A CA 1
ATOM 1590 C C . THR A 1 202 ? -1.324 -19.062 -19.578 1 89.12 202 THR A C 1
ATOM 1592 O O . THR A 1 202 ? -1.312 -20.172 -19.062 1 89.12 202 THR A O 1
ATOM 1595 N N . GLY A 1 203 ? -2.297 -18.203 -19.453 1 88.5 203 GLY A N 1
ATOM 1596 C CA . GLY A 1 203 ? -3.307 -18.469 -18.438 1 88.5 203 GLY A CA 1
ATOM 1597 C C . GLY A 1 203 ? -2.791 -18.266 -17.016 1 88.5 203 GLY A C 1
ATOM 1598 O O . GLY A 1 203 ? -1.603 -18.016 -16.812 1 88.5 203 GLY A O 1
ATOM 1599 N N . LEU A 1 204 ? -3.721 -18.422 -16.062 1 88.12 204 LEU A N 1
ATOM 1600 C CA . LEU A 1 204 ? -3.355 -18.281 -14.664 1 88.12 204 LEU A CA 1
ATOM 1601 C C . LEU A 1 204 ? -2.877 -19.609 -14.094 1 88.12 204 LEU A C 1
ATOM 1603 O O . LEU A 1 204 ? -2.244 -19.641 -13.031 1 88.12 204 LEU A O 1
ATOM 1607 N N . SER A 1 205 ? -3.26 -20.656 -14.773 1 88.31 205 SER A N 1
ATOM 1608 C CA . SER A 1 205 ? -2.814 -22 -14.438 1 88.31 205 SER A CA 1
ATOM 1609 C C . SER A 1 205 ? -2.328 -22.75 -15.672 1 88.31 205 SER A C 1
ATOM 1611 O O . SER A 1 205 ? -2.715 -22.422 -16.797 1 88.31 205 SER A O 1
ATOM 1613 N N . ALA A 1 206 ? -1.378 -23.609 -15.414 1 88.25 206 ALA A N 1
ATOM 1614 C CA . ALA A 1 206 ? -0.866 -24.391 -16.531 1 88.25 206 ALA A CA 1
ATOM 1615 C C . ALA A 1 206 ? -1.977 -25.219 -17.172 1 88.25 206 ALA A C 1
ATOM 1617 O O . ALA A 1 206 ? -2.846 -25.75 -16.484 1 88.25 206 ALA A O 1
ATOM 1618 N N . ALA A 1 207 ? -1.953 -25.312 -18.484 1 88.81 207 ALA A N 1
ATOM 1619 C CA . ALA A 1 207 ? -2.936 -26.125 -19.219 1 88.81 207 ALA A CA 1
ATOM 1620 C C . ALA A 1 207 ? -2.793 -27.594 -18.859 1 88.81 207 ALA A C 1
ATOM 1622 O O . ALA A 1 207 ? -1.687 -28.078 -18.594 1 88.81 207 ALA A O 1
ATOM 1623 N N . THR A 1 208 ? -3.922 -28.25 -18.781 1 91.5 208 THR A N 1
ATOM 1624 C CA . THR A 1 208 ? -3.898 -29.688 -18.578 1 91.5 208 THR A CA 1
ATOM 1625 C C . THR A 1 208 ? -3.6 -30.422 -19.891 1 91.5 208 THR A C 1
ATOM 1627 O O . THR A 1 208 ? -4.324 -30.25 -20.875 1 91.5 208 THR A O 1
ATOM 1630 N N . LEU A 1 209 ? -2.498 -31.141 -19.953 1 93.75 209 LEU A N 1
ATOM 1631 C CA . LEU A 1 209 ? -2.098 -31.922 -21.125 1 93.75 209 LEU A CA 1
ATOM 1632 C C . LEU A 1 209 ? -2.373 -33.406 -20.906 1 93.75 209 LEU A C 1
ATOM 1634 O O . LEU A 1 209 ? -2.59 -33.844 -19.781 1 93.75 209 LEU A O 1
ATOM 1638 N N . PRO A 1 210 ? -2.404 -34.094 -21.969 1 94.5 210 PRO A N 1
ATOM 1639 C CA . PRO A 1 210 ? -2.664 -35.531 -21.828 1 94.5 210 PRO A CA 1
ATOM 1640 C C . PRO A 1 210 ? -1.599 -36.25 -21 1 94.5 210 PRO A C 1
ATOM 1642 O O . PRO A 1 210 ? -0.413 -35.906 -21.109 1 94.5 210 PRO A O 1
ATOM 1645 N N . HIS A 1 211 ? -1.956 -37.188 -20.094 1 93.88 211 HIS A N 1
ATOM 1646 C CA . HIS A 1 211 ? -1.092 -38.094 -19.359 1 93.88 211 HIS A CA 1
ATOM 1647 C C . HIS A 1 211 ? -0.219 -37.375 -18.359 1 93.88 211 HIS A C 1
ATOM 1649 O O . HIS A 1 211 ? 0.958 -37.688 -18.188 1 93.88 211 HIS A O 1
ATOM 1655 N N . MET A 1 212 ? -0.824 -36.312 -17.812 1 90.12 212 MET A N 1
ATOM 1656 C CA . MET A 1 212 ? -0.055 -35.531 -16.859 1 90.12 212 MET A CA 1
ATOM 1657 C C . MET A 1 212 ? -0.242 -36.062 -15.43 1 90.12 212 MET A C 1
ATOM 1659 O O . MET A 1 212 ? 0.523 -35.719 -14.531 1 90.12 212 MET A O 1
ATOM 1663 N N . ASP A 1 213 ? -1.122 -36.906 -15.164 1 82.44 213 ASP A N 1
ATOM 1664 C CA . ASP A 1 213 ? -1.543 -37.188 -13.789 1 82.44 213 ASP A CA 1
ATOM 1665 C C . ASP A 1 213 ? -1.283 -38.625 -13.414 1 82.44 213 ASP A C 1
ATOM 1667 O O . ASP A 1 213 ? -2.139 -39.281 -12.82 1 82.44 213 ASP A O 1
ATOM 1671 N N . TYR A 1 214 ? -0.188 -39.188 -13.711 1 76.81 214 TYR A N 1
ATOM 1672 C CA . TYR A 1 214 ? 0.085 -40.562 -13.336 1 76.81 214 TYR A CA 1
ATOM 1673 C C . TYR A 1 214 ? 0.582 -40.625 -11.898 1 76.81 214 TYR A C 1
ATOM 1675 O O . TYR A 1 214 ? 0.331 -41.625 -11.195 1 76.81 214 TYR A O 1
ATOM 1683 N N . GLU A 1 215 ? 1.145 -39.594 -11.367 1 72.06 215 GLU A N 1
ATOM 1684 C CA . GLU A 1 215 ? 1.579 -39.469 -9.984 1 72.06 215 GLU A CA 1
ATOM 1685 C C . GLU A 1 215 ? 2.504 -40.594 -9.57 1 72.06 215 GLU A C 1
ATOM 1687 O O . GLU A 1 215 ? 2.385 -41.125 -8.461 1 72.06 215 GLU A O 1
ATOM 1692 N N . VAL A 1 216 ? 3.277 -41.219 -10.438 1 68.75 216 VAL A N 1
ATOM 1693 C CA . VAL A 1 216 ? 4.188 -42.312 -10.133 1 68.75 216 VAL A CA 1
ATOM 1694 C C . VAL A 1 216 ? 5.371 -41.781 -9.32 1 68.75 216 VAL A C 1
ATOM 1696 O O . VAL A 1 216 ? 5.957 -42.531 -8.523 1 68.75 216 VAL A O 1
ATOM 1699 N N . ALA A 1 217 ? 5.645 -40.594 -9.492 1 66 217 ALA A N 1
ATOM 1700 C CA . ALA A 1 217 ? 6.836 -40.031 -8.859 1 66 217 ALA A CA 1
ATOM 1701 C C . ALA A 1 217 ? 6.547 -38.656 -8.273 1 66 217 ALA A C 1
ATOM 1703 O O . ALA A 1 217 ? 7.25 -37.688 -8.57 1 66 217 ALA A O 1
ATOM 1704 N N . GLY A 1 218 ? 5.512 -38.812 -7.336 1 66.12 218 GLY A N 1
ATOM 1705 C CA . GLY A 1 218 ? 5.137 -37.5 -6.77 1 66.12 218 GLY A CA 1
ATOM 1706 C C . GLY A 1 218 ? 6.152 -36.969 -5.781 1 66.12 218 GLY A C 1
ATOM 1707 O O . GLY A 1 218 ? 6.332 -35.75 -5.66 1 66.12 218 GLY A O 1
ATOM 1708 N N . THR A 1 219 ? 6.746 -37.906 -5.105 1 72.81 219 THR A N 1
ATOM 1709 C CA . THR A 1 219 ? 7.785 -37.531 -4.141 1 72.81 219 THR A CA 1
ATOM 1710 C C . THR A 1 219 ? 9.125 -38.125 -4.551 1 72.81 219 THR A C 1
ATOM 1712 O O . THR A 1 219 ? 9.172 -39.062 -5.359 1 72.81 219 THR A O 1
ATOM 1715 N N . PRO A 1 220 ? 10.156 -37.594 -4.031 1 79.19 220 PRO A N 1
ATOM 1716 C CA . PRO A 1 220 ? 11.469 -38.156 -4.363 1 79.19 220 PRO A CA 1
ATOM 1717 C C . PRO A 1 220 ? 11.602 -39.625 -3.951 1 79.19 220 PRO A C 1
ATOM 1719 O O . PRO A 1 220 ? 12.211 -40.406 -4.676 1 79.19 220 PRO A O 1
ATOM 1722 N N . ALA A 1 22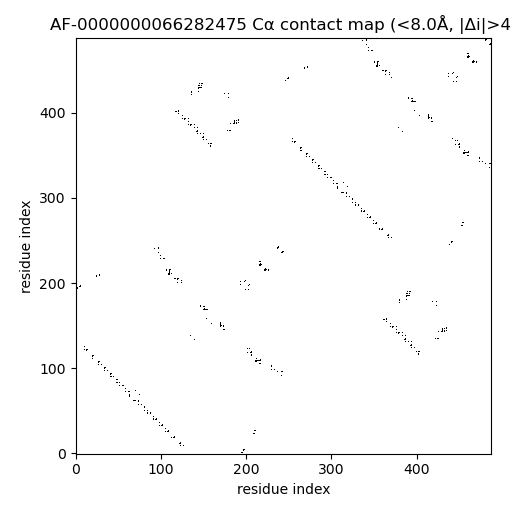1 ? 11.047 -39.906 -2.885 1 83.44 221 ALA A N 1
ATOM 1723 C CA . ALA A 1 221 ? 11.109 -41.312 -2.4 1 83.44 221 ALA A CA 1
ATOM 1724 C C . ALA A 1 221 ? 10.344 -42.25 -3.322 1 83.44 221 ALA A C 1
ATOM 1726 O O . ALA A 1 221 ? 10.82 -43.344 -3.646 1 83.44 221 ALA A O 1
ATOM 1727 N N . GLN A 1 222 ? 9.172 -41.781 -3.68 1 81.06 222 GLN A N 1
ATOM 1728 C CA . GLN A 1 222 ? 8.359 -42.594 -4.582 1 81.06 222 GLN A CA 1
ATOM 1729 C C . GLN A 1 222 ? 9.047 -42.781 -5.934 1 81.06 222 GLN A C 1
ATOM 1731 O O . GLN A 1 222 ? 8.969 -43.844 -6.539 1 81.06 222 GLN A O 1
ATOM 1736 N N . ARG A 1 223 ? 9.766 -41.75 -6.23 1 83.94 223 ARG A N 1
ATOM 1737 C CA . ARG A 1 223 ? 10.461 -41.781 -7.508 1 83.94 223 ARG A CA 1
ATOM 1738 C C . ARG A 1 223 ? 11.586 -42.812 -7.48 1 83.94 223 ARG A C 1
ATOM 1740 O O . ARG A 1 223 ? 11.812 -43.531 -8.461 1 83.94 223 ARG A O 1
ATOM 1747 N N . LYS A 1 224 ? 12.227 -42.844 -6.441 1 87.06 224 LYS A N 1
ATOM 1748 C CA . LYS A 1 224 ? 13.32 -43.812 -6.305 1 87.06 224 LYS A CA 1
ATOM 1749 C C . LYS A 1 224 ? 12.812 -45.25 -6.344 1 87.06 224 LYS A C 1
ATOM 1751 O O . LYS A 1 224 ? 13.398 -46.094 -7.004 1 87.06 224 LYS A O 1
ATOM 1756 N N . VAL A 1 225 ? 11.781 -45.469 -5.609 1 88.19 225 VAL A N 1
ATOM 1757 C CA . VAL A 1 225 ? 11.188 -46.781 -5.566 1 88.19 225 VAL A CA 1
ATOM 1758 C C . VAL A 1 225 ? 10.742 -47.219 -6.969 1 88.19 225 VAL A C 1
ATOM 1760 O O . VAL A 1 225 ? 10.969 -48.344 -7.387 1 88.19 225 VAL A O 1
ATOM 1763 N N . TRP A 1 226 ? 10.094 -46.25 -7.559 1 87.81 226 TRP A N 1
ATOM 1764 C CA . TRP A 1 226 ? 9.617 -46.531 -8.914 1 87.81 226 TRP A CA 1
ATOM 1765 C C . TRP A 1 226 ? 10.781 -46.812 -9.852 1 87.81 226 TRP A C 1
ATOM 1767 O O . TRP A 1 226 ? 10.727 -47.781 -10.633 1 87.81 226 TRP A O 1
ATOM 1777 N N . GLN A 1 227 ? 11.797 -46.094 -9.773 1 88.62 227 GLN A N 1
ATOM 1778 C CA . GLN A 1 227 ? 12.961 -46.281 -10.633 1 88.62 227 GLN A CA 1
ATOM 1779 C C . GLN A 1 227 ? 13.609 -47.656 -10.391 1 88.62 227 GLN A C 1
ATOM 1781 O O . GLN A 1 227 ? 14.039 -48.312 -11.336 1 88.62 227 GLN A O 1
ATOM 1786 N N . ASP A 1 228 ? 13.648 -47.969 -9.195 1 91.06 228 ASP A N 1
ATOM 1787 C CA . ASP A 1 228 ? 14.211 -49.281 -8.859 1 91.06 228 ASP A CA 1
ATOM 1788 C C . ASP A 1 228 ? 13.383 -50.406 -9.477 1 91.06 228 ASP A C 1
ATOM 1790 O O . ASP A 1 228 ? 13.938 -51.406 -9.977 1 91.06 228 ASP A O 1
ATOM 1794 N N . LYS A 1 229 ? 12.164 -50.25 -9.344 1 89.69 229 LYS A N 1
ATOM 1795 C CA . LYS A 1 229 ? 11.266 -51.25 -9.906 1 89.69 229 LYS A CA 1
ATOM 1796 C C . LYS A 1 229 ? 11.445 -51.375 -11.422 1 89.69 229 LYS A C 1
ATOM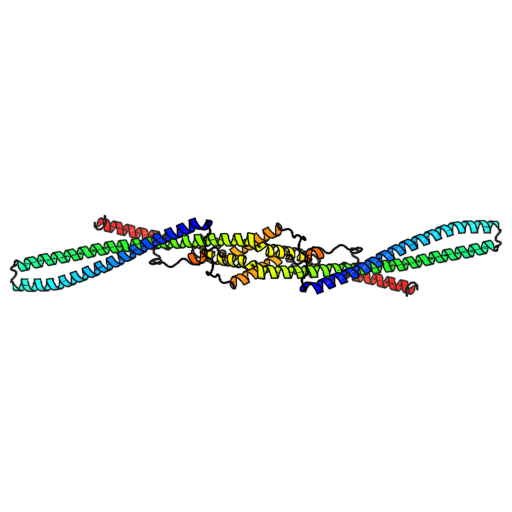 1798 O O . LYS A 1 229 ? 11.484 -52.469 -11.961 1 89.69 229 LYS A O 1
ATOM 1803 N N . ILE A 1 230 ? 11.562 -50.312 -12.055 1 91.44 230 ILE A N 1
ATOM 1804 C CA . ILE A 1 230 ? 11.711 -50.281 -13.5 1 91.44 230 ILE A CA 1
ATOM 1805 C C . ILE A 1 230 ? 13.055 -50.875 -13.906 1 91.44 230 ILE A C 1
ATOM 1807 O O . ILE A 1 230 ? 13.133 -51.625 -14.875 1 91.44 230 ILE A O 1
ATOM 1811 N N . ASP A 1 231 ? 13.984 -50.562 -13.125 1 91.88 231 ASP A N 1
ATOM 1812 C CA . ASP A 1 231 ? 15.312 -51.125 -13.406 1 91.88 231 ASP A CA 1
ATOM 1813 C C . ASP A 1 231 ? 15.344 -52.625 -13.234 1 91.88 231 ASP A C 1
ATOM 1815 O O . ASP A 1 231 ? 15.961 -53.344 -14.031 1 91.88 231 ASP A O 1
ATOM 1819 N N . GLN A 1 232 ? 14.703 -53.031 -12.227 1 92.38 232 GLN A N 1
ATOM 1820 C CA . GLN A 1 232 ? 14.648 -54.469 -11.977 1 92.38 232 GLN A CA 1
ATOM 1821 C C . GLN A 1 232 ? 13.875 -55.188 -13.078 1 92.38 232 GLN A C 1
ATOM 1823 O O . GLN A 1 232 ? 14.312 -56.25 -13.555 1 92.38 232 GLN A O 1
ATOM 1828 N N . GLN A 1 233 ? 12.844 -54.625 -13.406 1 92.25 233 GLN A N 1
ATOM 1829 C CA . GLN A 1 233 ? 12.047 -55.219 -14.477 1 92.25 233 GLN A CA 1
ATOM 1830 C C . GLN A 1 233 ? 12.805 -55.219 -15.797 1 92.25 233 GLN A C 1
ATOM 1832 O O . GLN A 1 233 ? 12.734 -56.188 -16.562 1 92.25 233 GLN A O 1
ATOM 1837 N N . GLY A 1 234 ? 13.469 -54.219 -16.016 1 91.19 234 GLY A N 1
ATOM 1838 C CA . GLY A 1 234 ? 14.281 -54.156 -17.219 1 91.19 234 GLY A CA 1
ATOM 1839 C C . GLY A 1 234 ? 15.383 -55.219 -17.25 1 91.19 234 GLY A C 1
ATOM 1840 O O . GLY A 1 234 ? 15.625 -55.812 -18.297 1 91.19 234 GLY A O 1
ATOM 1841 N N . ALA A 1 235 ? 15.969 -55.375 -16.156 1 91.94 235 ALA A N 1
ATOM 1842 C CA . ALA A 1 235 ? 17.031 -56.375 -16.047 1 91.94 235 ALA A CA 1
ATOM 1843 C C . ALA A 1 235 ? 16.469 -57.781 -16.266 1 91.94 235 ALA A C 1
ATOM 1845 O O . ALA A 1 235 ? 17.125 -58.625 -16.891 1 91.94 235 ALA A O 1
ATOM 1846 N N . GLU A 1 236 ? 15.328 -58.031 -15.734 1 92.06 236 GLU A N 1
ATOM 1847 C CA . GLU A 1 236 ? 14.688 -59.344 -15.891 1 92.06 236 GLU A CA 1
ATOM 1848 C C . GLU A 1 236 ? 14.32 -59.625 -17.344 1 92.06 236 GLU A C 1
ATOM 1850 O O . GLU A 1 236 ? 14.492 -60.719 -17.844 1 92.06 236 GLU A O 1
ATOM 1855 N N . LEU A 1 237 ? 13.883 -58.625 -17.984 1 92.88 237 LEU A N 1
ATOM 1856 C CA . LEU A 1 237 ? 13.492 -58.781 -19.391 1 92.88 237 LEU A CA 1
ATOM 1857 C C . LEU A 1 237 ? 14.719 -58.969 -20.281 1 92.88 237 LEU A C 1
ATOM 1859 O O . LEU A 1 237 ? 14.68 -59.75 -21.25 1 92.88 237 LEU A O 1
ATOM 1863 N N . LYS A 1 238 ? 15.82 -58.438 -19.906 1 92.19 238 LYS A N 1
ATOM 1864 C CA . LYS A 1 238 ? 17.078 -58.625 -20.625 1 92.19 238 LYS A CA 1
ATOM 1865 C C . LYS A 1 238 ? 17.609 -60.031 -20.422 1 92.19 238 LYS A C 1
ATOM 1867 O O . LYS A 1 238 ? 18.125 -60.656 -21.359 1 92.19 238 LYS A O 1
ATOM 1872 N N . ALA A 1 239 ? 17.453 -60.406 -19.25 1 90.12 239 ALA A N 1
ATOM 1873 C CA . ALA A 1 239 ? 17.906 -61.75 -18.938 1 90.12 239 ALA A CA 1
ATOM 1874 C C . ALA A 1 239 ? 17.109 -62.812 -19.703 1 90.12 239 ALA A C 1
ATOM 1876 O O . ALA A 1 239 ? 17.656 -63.844 -20.078 1 90.12 239 ALA A O 1
ATOM 1877 N N . ARG A 1 240 ? 15.898 -62.531 -19.922 1 91.75 240 ARG A N 1
ATOM 1878 C CA . ARG A 1 240 ? 15.031 -63.438 -20.656 1 91.75 240 ARG A CA 1
ATOM 1879 C C . ARG A 1 240 ? 15.234 -63.312 -22.156 1 91.75 240 ARG A C 1
ATOM 1881 O O . ARG A 1 240 ? 14.68 -64.062 -22.938 1 91.75 240 ARG A O 1
ATOM 1888 N N . GLY A 1 241 ? 16.047 -62.25 -22.609 1 87.19 241 GLY A N 1
ATOM 1889 C CA . GLY A 1 241 ? 16.344 -62.031 -24.016 1 87.19 241 GLY A CA 1
ATOM 1890 C C . GLY A 1 241 ? 15.289 -61.219 -24.734 1 87.19 241 GLY A C 1
ATOM 1891 O O . GLY A 1 241 ? 15.242 -61.219 -25.969 1 87.19 241 GLY A O 1
ATOM 1892 N N . LEU A 1 242 ? 14.391 -60.562 -24 1 88.75 242 LEU A N 1
ATOM 1893 C CA . LEU A 1 242 ? 13.266 -59.875 -24.609 1 88.75 242 LEU A CA 1
ATOM 1894 C C . LEU A 1 242 ? 13.617 -58.406 -24.859 1 88.75 242 LEU A C 1
ATOM 1896 O O . LEU A 1 242 ? 12.914 -57.719 -25.609 1 88.75 242 LEU A O 1
ATOM 1900 N N . LEU A 1 243 ? 14.664 -58 -24.219 1 84.62 243 LEU A N 1
ATOM 1901 C CA . LEU A 1 243 ? 15.133 -56.625 -24.406 1 84.62 243 LEU A CA 1
ATOM 1902 C C . LEU A 1 243 ? 16.594 -56.594 -24.828 1 84.62 243 LEU A C 1
ATOM 1904 O O . LEU A 1 243 ? 17.375 -57.5 -24.469 1 84.62 243 LEU A O 1
ATOM 1908 N N . SER A 1 244 ? 16.984 -55.688 -25.828 1 76.12 244 SER A N 1
ATOM 1909 C CA . SER A 1 244 ? 18.375 -55.562 -26.219 1 76.12 244 SER A CA 1
ATOM 1910 C C . SER A 1 244 ? 19.156 -54.656 -25.25 1 76.12 244 SER A C 1
ATOM 1912 O O . SER A 1 244 ? 18.578 -53.781 -24.625 1 76.12 244 SER A O 1
ATOM 1914 N N . MET B 1 1 ? -3.078 20.609 -17.391 1 28.61 1 MET B N 1
ATOM 1915 C CA . MET B 1 1 ? -3.381 21.984 -17.016 1 28.61 1 MET B CA 1
ATOM 1916 C C . MET B 1 1 ? -3.867 22.062 -15.562 1 28.61 1 MET B C 1
ATOM 1918 O O . MET B 1 1 ? -4.816 21.375 -15.188 1 28.61 1 MET B O 1
ATOM 1922 N N . SER B 1 2 ? -3.053 21.969 -14.586 1 39.72 2 SER B N 1
ATOM 1923 C CA . SER B 1 2 ? -3.031 22.016 -13.125 1 39.72 2 SER B CA 1
ATOM 1924 C C . SER B 1 2 ? -4.082 22.984 -12.594 1 39.72 2 SER B C 1
ATOM 1926 O O . SER B 1 2 ? -3.9 24.203 -12.656 1 39.72 2 SER B O 1
ATOM 1928 N N . ASP B 1 3 ? -5.234 22.766 -12.891 1 45.19 3 ASP B N 1
ATOM 1929 C CA . ASP B 1 3 ? -6.359 23.641 -12.57 1 45.19 3 ASP B CA 1
ATOM 1930 C C . ASP B 1 3 ? -6.227 24.219 -11.156 1 45.19 3 ASP B C 1
ATOM 1932 O O . ASP B 1 3 ? -5.988 23.469 -10.203 1 45.19 3 ASP B O 1
ATOM 1936 N N . HIS B 1 4 ? -5.656 25.438 -11.062 1 58.59 4 HIS B N 1
ATOM 1937 C CA . HIS B 1 4 ? -5.285 26.422 -10.062 1 58.59 4 HIS B CA 1
ATOM 1938 C C . HIS B 1 4 ? -6.398 26.625 -9.039 1 58.59 4 HIS B C 1
ATOM 1940 O O . HIS B 1 4 ? -6.371 27.578 -8.258 1 58.59 4 HIS B O 1
ATOM 1946 N N . THR B 1 5 ? -7.531 25.719 -9.141 1 73.69 5 THR B N 1
ATOM 1947 C CA . THR B 1 5 ? -8.648 26.141 -8.297 1 73.69 5 THR B CA 1
ATOM 1948 C C . THR B 1 5 ? -8.766 25.234 -7.074 1 73.69 5 THR B C 1
ATOM 1950 O O . THR B 1 5 ? -8.477 24.031 -7.145 1 73.69 5 THR B O 1
ATOM 1953 N N . ILE B 1 6 ? -8.906 25.859 -5.926 1 86.12 6 ILE B N 1
ATOM 1954 C CA . ILE B 1 6 ? -9.195 25.188 -4.66 1 86.12 6 ILE B CA 1
ATOM 1955 C C . ILE B 1 6 ? -10.484 24.391 -4.789 1 86.12 6 ILE B C 1
ATOM 1957 O O . ILE B 1 6 ? -11.508 24.906 -5.242 1 86.12 6 ILE B O 1
ATOM 1961 N N . PRO B 1 7 ? -10.445 23.156 -4.594 1 91.19 7 PRO B N 1
ATOM 1962 C CA . PRO B 1 7 ? -11.633 22.312 -4.688 1 91.19 7 PRO B CA 1
ATOM 1963 C C . PRO B 1 7 ? -12.812 22.844 -3.883 1 91.19 7 PRO B C 1
ATOM 1965 O O . PRO B 1 7 ? -12.617 23.422 -2.811 1 91.19 7 PRO B O 1
ATOM 1968 N N . GLU B 1 8 ? -13.984 22.547 -4.336 1 91.69 8 GLU B N 1
ATOM 1969 C CA . GLU B 1 8 ? -15.211 23.078 -3.754 1 91.69 8 GLU B CA 1
ATOM 1970 C C . GLU B 1 8 ? -15.43 22.547 -2.34 1 91.69 8 GLU B C 1
ATOM 1972 O O . GLU B 1 8 ? -15.938 23.266 -1.475 1 91.69 8 GLU B O 1
ATOM 1977 N N . TYR B 1 9 ? -15.023 21.391 -2.066 1 93.38 9 TYR B N 1
ATOM 1978 C CA . TYR B 1 9 ? -15.281 20.75 -0.777 1 93.38 9 TYR B CA 1
ATOM 1979 C C . TYR B 1 9 ? -14.453 21.406 0.324 1 93.38 9 TYR B C 1
ATOM 1981 O O . TYR B 1 9 ? -14.75 21.25 1.51 1 93.38 9 TYR B O 1
ATOM 1989 N N . LEU B 1 10 ? -13.43 22.219 -0.039 1 95.88 10 LEU B N 1
ATOM 1990 C CA . LEU B 1 10 ? -12.539 22.844 0.934 1 95.88 10 LEU B CA 1
ATOM 1991 C C . LEU B 1 10 ? -12.984 24.266 1.248 1 95.88 10 LEU B C 1
ATOM 1993 O O . LEU B 1 10 ? -12.438 24.906 2.143 1 95.88 10 LEU B O 1
ATOM 1997 N N . GLN B 1 11 ? -14 24.781 0.616 1 94.44 11 GLN B N 1
ATOM 1998 C CA . GLN B 1 11 ? -14.398 26.188 0.704 1 94.44 11 GLN B CA 1
ATOM 1999 C C . GLN B 1 11 ? -14.844 26.531 2.119 1 94.44 11 GLN B C 1
ATOM 2001 O O . GLN B 1 11 ? -14.445 27.578 2.662 1 94.44 11 GLN B O 1
ATOM 2006 N N . PRO B 1 12 ? -15.68 25.641 2.713 1 96.19 12 PRO B N 1
ATOM 2007 C CA . PRO B 1 12 ? -16.078 25.969 4.082 1 96.19 12 PRO B CA 1
ATOM 2008 C C . PRO B 1 12 ? -14.891 26.047 5.039 1 96.19 12 PRO B C 1
ATOM 2010 O O . PRO B 1 12 ? -14.836 26.922 5.895 1 96.19 12 PRO B O 1
ATOM 2013 N N . ALA B 1 13 ? -13.992 25.156 4.875 1 96.44 13 ALA B N 1
ATOM 2014 C CA . ALA B 1 13 ? -12.82 25.141 5.742 1 96.44 13 ALA B CA 1
ATOM 2015 C C . ALA B 1 13 ? -11.914 26.344 5.457 1 96.44 13 ALA B C 1
ATOM 2017 O O . ALA B 1 13 ? -11.297 26.891 6.371 1 96.44 13 ALA B O 1
ATOM 2018 N N . LEU B 1 14 ? -11.852 26.719 4.238 1 95.06 14 LEU B N 1
ATOM 2019 C CA . LEU B 1 14 ? -11.07 27.891 3.861 1 95.06 14 LEU B CA 1
ATOM 2020 C C . LEU B 1 14 ? -11.672 29.156 4.453 1 95.06 14 LEU B C 1
ATOM 2022 O O . LEU B 1 14 ? -10.945 30.031 4.934 1 95.06 14 LEU B O 1
ATOM 2026 N N . ALA B 1 15 ? -12.984 29.203 4.406 1 96.5 15 ALA B N 1
ATOM 2027 C CA . ALA B 1 15 ? -13.68 30.344 4.984 1 96.5 15 ALA B CA 1
ATOM 2028 C C . ALA B 1 15 ? -13.438 30.438 6.488 1 96.5 15 ALA B C 1
ATOM 2030 O O . ALA B 1 15 ? -13.266 31.531 7.031 1 96.5 15 ALA B O 1
ATOM 2031 N N . GLN B 1 16 ? -13.438 29.344 7.098 1 97.31 16 GLN B N 1
ATOM 2032 C CA . GLN B 1 16 ? -13.18 29.297 8.531 1 97.31 16 GLN B CA 1
ATOM 2033 C C . GLN B 1 16 ? -11.758 29.75 8.852 1 97.31 16 GLN B C 1
ATOM 2035 O O . GLN B 1 16 ? -11.523 30.422 9.852 1 97.31 16 GLN B O 1
ATOM 2040 N N . LEU B 1 17 ? -10.82 29.344 8.039 1 96.69 17 LEU B N 1
ATOM 2041 C CA . LEU B 1 17 ? -9.43 29.75 8.227 1 96.69 17 LEU B CA 1
ATOM 2042 C C . LEU B 1 17 ? -9.273 31.25 8.078 1 96.69 17 LEU B C 1
ATOM 2044 O O . LEU B 1 17 ? -8.609 31.906 8.891 1 96.69 17 LEU B O 1
ATOM 2048 N N . GLU B 1 18 ? -9.906 31.797 7.141 1 96.25 18 GLU B N 1
ATOM 2049 C CA . GLU B 1 18 ? -9.836 33.219 6.898 1 96.25 18 GLU B CA 1
ATOM 2050 C C . GLU B 1 18 ? -10.5 34 8.031 1 96.25 18 GLU B C 1
ATOM 2052 O O . GLU B 1 18 ? -10 35.062 8.438 1 96.25 18 GLU B O 1
ATOM 2057 N N . LYS B 1 19 ? -11.594 33.5 8.484 1 97.75 19 LYS B N 1
ATOM 2058 C CA . LYS B 1 19 ? -12.281 34.125 9.609 1 97.75 19 LYS B CA 1
ATOM 2059 C C . LYS B 1 19 ? -11.414 34.125 10.867 1 97.75 19 LYS B C 1
ATOM 2061 O O . LYS B 1 19 ? -11.32 35.125 11.578 1 97.75 19 LYS B O 1
ATOM 2066 N N . ALA B 1 20 ? -10.859 32.969 11.078 1 97.31 20 ALA B N 1
ATOM 2067 C CA . ALA B 1 20 ? -9.992 32.844 12.25 1 97.31 20 ALA B CA 1
ATOM 2068 C C . ALA B 1 20 ? -8.758 33.75 12.125 1 97.31 20 ALA B C 1
ATOM 2070 O O . ALA B 1 20 ? -8.312 34.344 13.109 1 97.31 20 ALA B O 1
ATOM 2071 N N . ARG B 1 21 ? -8.211 33.812 10.922 1 96.88 21 ARG B N 1
ATOM 2072 C CA . ARG B 1 21 ? -7.055 34.688 10.672 1 96.88 21 ARG B CA 1
ATOM 2073 C C . ARG B 1 21 ? -7.395 36.156 10.914 1 96.88 21 ARG B C 1
ATOM 2075 O O . ARG B 1 21 ? -6.637 36.875 11.57 1 96.88 21 ARG B O 1
ATOM 2082 N N . ALA B 1 22 ? -8.539 36.531 10.422 1 97.38 22 ALA B N 1
ATOM 2083 C CA . ALA B 1 22 ? -8.992 37.906 10.578 1 97.38 22 ALA B CA 1
ATOM 2084 C C . ALA B 1 22 ? -9.227 38.25 12.047 1 97.38 22 ALA B C 1
ATOM 2086 O O . ALA B 1 22 ? -8.883 39.344 12.5 1 97.38 22 ALA B O 1
ATOM 2087 N N . ALA B 1 23 ? -9.82 37.344 12.711 1 97.56 23 ALA B N 1
ATOM 2088 C CA . ALA B 1 23 ? -10.086 37.562 14.133 1 97.56 23 ALA B CA 1
ATOM 2089 C C . ALA B 1 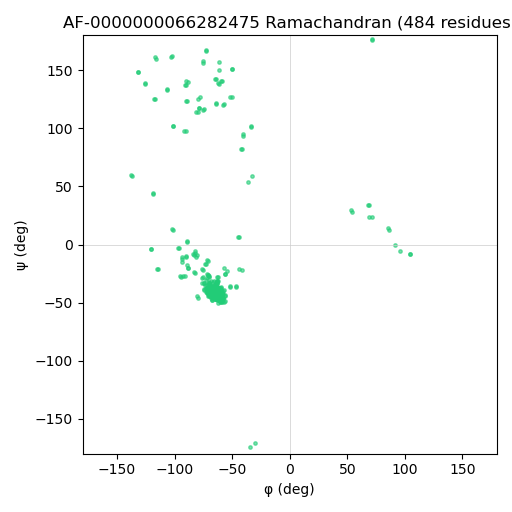23 ? -8.781 37.719 14.906 1 97.56 23 ALA B C 1
ATOM 2091 O O . ALA B 1 23 ? -8.695 38.594 15.789 1 97.56 23 ALA B O 1
ATOM 2092 N N . HIS B 1 24 ? -7.801 36.969 14.547 1 97.56 24 HIS B N 1
ATOM 2093 C CA . HIS B 1 24 ? -6.52 37.062 15.242 1 97.56 24 HIS B CA 1
ATOM 2094 C C . HIS B 1 24 ? -5.824 38.375 14.898 1 97.56 24 HIS B C 1
ATOM 2096 O O . HIS B 1 24 ? -5.27 39.031 15.781 1 97.56 24 HIS B O 1
ATOM 2102 N N . LEU B 1 25 ? -5.855 38.688 13.656 1 97.5 25 LEU B N 1
ATOM 2103 C CA . LEU B 1 25 ? -5.184 39.906 13.219 1 97.5 25 LEU B CA 1
ATOM 2104 C C . LEU B 1 25 ? -5.816 41.156 13.859 1 97.5 25 LEU B C 1
ATOM 2106 O O . LEU B 1 25 ? -5.125 42.125 14.148 1 97.5 25 LEU B O 1
ATOM 2110 N N . GLU B 1 26 ? -7.113 41.094 14.117 1 97.69 26 GLU B N 1
ATOM 2111 C CA . GLU B 1 26 ? -7.785 42.188 14.805 1 97.69 26 GLU B CA 1
ATOM 2112 C C . GLU B 1 26 ? -7.301 42.312 16.25 1 97.69 26 GLU B C 1
ATOM 2114 O O . GLU B 1 26 ? -7.016 43.406 16.719 1 97.69 26 GLU B O 1
ATOM 2119 N N . ASN B 1 27 ? -7.18 41.219 16.891 1 96.75 27 ASN B N 1
ATOM 2120 C CA . ASN B 1 27 ? -6.66 41.25 18.266 1 96.75 27 ASN B CA 1
ATOM 2121 C C . ASN B 1 27 ? -5.207 41.688 18.297 1 96.75 27 ASN B C 1
ATOM 2123 O O . ASN B 1 27 ? -4.801 42.406 19.203 1 96.75 27 ASN B O 1
ATOM 2127 N N . ALA B 1 28 ? -4.473 41.25 17.297 1 97.06 28 ALA B N 1
ATOM 2128 C CA . ALA B 1 28 ? -3.068 41.625 17.219 1 97.06 28 ALA B CA 1
ATOM 2129 C C . ALA B 1 28 ? -2.934 43.125 17 1 97.06 28 ALA B C 1
ATOM 2131 O O . ALA B 1 28 ? -2.057 43.781 17.594 1 97.06 28 ALA B O 1
ATOM 2132 N N . ARG B 1 29 ? -3.812 43.688 16.172 1 97.19 29 ARG B N 1
ATOM 2133 C CA . ARG B 1 29 ? -3.822 45.125 15.945 1 97.19 29 ARG B CA 1
ATOM 2134 C C . ARG B 1 29 ? -4.129 45.906 17.219 1 97.19 29 ARG B C 1
ATOM 2136 O O . ARG B 1 29 ? -3.449 46.875 17.547 1 97.19 29 ARG B O 1
ATOM 2143 N N . LEU B 1 30 ? -5.125 45.438 17.969 1 97.38 30 LEU B N 1
ATOM 2144 C CA . LEU B 1 30 ? -5.512 46.062 19.219 1 97.38 30 LEU B CA 1
ATOM 2145 C C . LEU B 1 30 ? -4.379 45.969 20.234 1 97.38 30 LEU B C 1
ATOM 2147 O O . LEU B 1 30 ? -4.152 46.906 21 1 97.38 30 LEU B O 1
ATOM 2151 N N . MET B 1 31 ? -3.699 44.875 20.188 1 96.75 31 MET B N 1
ATOM 2152 C CA . MET B 1 31 ? -2.555 44.688 21.078 1 96.75 31 MET B CA 1
ATOM 2153 C C . MET B 1 31 ? -1.474 45.719 20.781 1 96.75 31 MET B C 1
ATOM 2155 O O . MET B 1 31 ? -0.962 46.375 21.688 1 96.75 31 MET B O 1
ATOM 2159 N N . ASP B 1 32 ? -1.16 45.906 19.531 1 96.88 32 ASP B N 1
ATOM 2160 C CA . ASP B 1 32 ? -0.143 46.875 19.141 1 96.88 32 ASP B CA 1
ATOM 2161 C C . ASP B 1 32 ? -0.549 48.312 19.516 1 96.88 32 ASP B C 1
ATOM 2163 O O . ASP B 1 32 ? 0.279 49.094 19.984 1 96.88 32 ASP B O 1
ATOM 2167 N N . GLU B 1 33 ? -1.797 48.625 19.344 1 97.25 33 GLU B N 1
ATOM 2168 C CA . GLU B 1 33 ? -2.312 49.938 19.703 1 97.25 33 GLU B CA 1
ATOM 2169 C C . GLU B 1 33 ? -2.211 50.156 21.219 1 97.25 33 GLU B C 1
ATOM 2171 O O . GLU B 1 33 ? -1.841 51.25 21.656 1 97.25 33 GLU B O 1
ATOM 2176 N N . THR B 1 34 ? -2.514 49.125 21.969 1 97.06 34 THR B N 1
ATOM 2177 C CA . THR B 1 34 ? -2.477 49.219 23.422 1 97.06 34 THR B CA 1
ATOM 2178 C C . THR B 1 34 ? -1.043 49.406 23.906 1 97.06 34 THR B C 1
ATOM 2180 O O . THR B 1 34 ? -0.78 50.25 24.781 1 97.06 34 THR B O 1
ATOM 2183 N N . VAL B 1 35 ? -0.145 48.688 23.281 1 95.5 35 VAL B N 1
ATOM 2184 C CA . VAL B 1 35 ? 1.258 48.75 23.672 1 95.5 35 VAL B CA 1
ATOM 2185 C C . VAL B 1 35 ? 1.796 50.156 23.344 1 95.5 35 VAL B C 1
ATOM 2187 O O . VAL B 1 35 ? 2.512 50.75 24.141 1 95.5 35 VAL B O 1
ATOM 2190 N N . THR B 1 36 ? 1.41 50.688 22.234 1 96.75 36 THR B N 1
ATOM 2191 C CA . THR B 1 36 ? 1.827 52.031 21.844 1 96.75 36 THR B CA 1
ATOM 2192 C C . THR B 1 36 ? 1.245 53.062 22.781 1 96.75 36 THR B C 1
ATOM 2194 O O . THR B 1 36 ? 1.929 54.031 23.156 1 96.75 36 THR B O 1
ATOM 2197 N N . ALA B 1 37 ? 0.004 52.875 23.188 1 96.56 37 ALA B N 1
ATOM 2198 C CA . ALA B 1 37 ? -0.655 53.812 24.109 1 96.56 37 ALA B CA 1
ATOM 2199 C C . ALA B 1 37 ? 0.03 53.781 25.484 1 96.56 37 ALA B C 1
ATOM 2201 O O . ALA B 1 37 ? 0.166 54.844 26.125 1 96.56 37 ALA B O 1
ATOM 2202 N N . ILE B 1 38 ? 0.447 52.656 25.891 1 95.38 38 ILE B N 1
ATOM 2203 C CA . ILE B 1 38 ? 1.143 52.531 27.156 1 95.38 38 ILE B CA 1
ATOM 2204 C C . ILE B 1 38 ? 2.463 53.281 27.109 1 95.38 38 ILE B C 1
ATOM 2206 O O . ILE B 1 38 ? 2.785 54.062 28.016 1 95.38 38 ILE B O 1
ATOM 2210 N N . GLU B 1 39 ? 3.162 53.156 26.016 1 95.75 39 GLU B N 1
ATOM 2211 C CA . GLU B 1 39 ? 4.445 53.812 25.859 1 95.75 39 GLU B CA 1
ATOM 2212 C C . GLU B 1 39 ? 4.273 55.344 25.797 1 95.75 39 GLU B C 1
ATOM 2214 O O . GLU B 1 39 ? 5.047 56.094 26.406 1 95.75 39 GLU B O 1
ATOM 2219 N N . ARG B 1 40 ? 3.293 55.75 25.188 1 95.25 40 ARG B N 1
ATOM 2220 C CA . ARG B 1 40 ? 3.004 57.156 25.078 1 95.25 40 ARG B CA 1
ATOM 2221 C C . ARG B 1 40 ? 2.631 57.75 26.438 1 95.25 40 ARG B C 1
ATOM 2223 O O . ARG B 1 40 ? 3.078 58.844 26.797 1 95.25 40 ARG B O 1
ATOM 2230 N N . ALA B 1 41 ? 1.76 57.031 27.188 1 94.56 41 ALA B N 1
ATOM 2231 C CA . ALA B 1 41 ? 1.344 57.469 28.516 1 94.56 41 ALA B CA 1
ATOM 2232 C C . ALA B 1 41 ? 2.539 57.562 29.453 1 94.56 41 ALA B C 1
ATOM 2234 O O . ALA B 1 41 ? 2.643 58.531 30.234 1 94.56 41 ALA B O 1
ATOM 2235 N N . GLU B 1 42 ? 3.402 56.656 29.281 1 93.56 42 GLU B N 1
ATOM 2236 C CA . GLU B 1 42 ? 4.59 56.656 30.125 1 93.56 42 GLU B CA 1
ATOM 2237 C C . GLU B 1 42 ? 5.523 57.812 29.781 1 93.56 42 GLU B C 1
ATOM 2239 O O . GLU B 1 42 ? 6.102 58.438 30.656 1 93.56 42 GLU B O 1
ATOM 2244 N N . GLN B 1 43 ? 5.656 58.125 28.609 1 94.5 43 GLN B N 1
ATOM 2245 C CA . GLN B 1 43 ? 6.516 59.188 28.156 1 94.5 43 GLN B CA 1
ATOM 2246 C C . GLN B 1 43 ? 5.973 60.562 28.609 1 94.5 43 GLN B C 1
ATOM 2248 O O . GLN B 1 43 ? 6.73 61.406 29.094 1 94.5 43 GLN B O 1
ATOM 2253 N N . GLU B 1 44 ? 4.688 60.688 28.453 1 93.75 44 GLU B N 1
ATOM 2254 C CA . GLU B 1 44 ? 4.059 61.938 28.859 1 93.75 44 GLU B CA 1
ATOM 2255 C C . GLU B 1 44 ? 4.121 62.125 30.375 1 93.75 44 GLU B C 1
ATOM 2257 O O . GLU B 1 44 ? 4.387 63.25 30.859 1 93.75 44 GLU B O 1
ATOM 2262 N N . LYS B 1 45 ? 3.902 61.031 31.016 1 92.12 45 LYS B N 1
ATOM 2263 C CA . LYS B 1 45 ? 3.986 61.094 32.469 1 92.12 45 LYS B CA 1
ATOM 2264 C C . LYS B 1 45 ? 5.383 61.5 32.938 1 92.12 45 LYS B C 1
ATOM 2266 O O . LYS B 1 45 ? 5.523 62.375 33.781 1 92.12 45 LYS B O 1
ATOM 2271 N N . ASN B 1 46 ? 6.363 60.938 32.344 1 91.81 46 ASN B N 1
ATOM 2272 C CA . ASN B 1 46 ? 7.746 61.25 32.719 1 91.81 46 ASN B CA 1
ATOM 2273 C C . ASN B 1 46 ? 8.125 62.688 32.375 1 91.81 46 ASN B C 1
ATOM 2275 O O . ASN B 1 46 ? 8.836 63.344 33.156 1 91.81 46 ASN B O 1
ATOM 2279 N N . ALA B 1 47 ? 7.676 63.125 31.297 1 91.19 47 ALA B N 1
ATOM 2280 C CA . ALA B 1 47 ? 7.953 64.5 30.906 1 91.19 47 ALA B CA 1
ATOM 2281 C C . ALA B 1 47 ? 7.324 65.5 31.875 1 91.19 47 ALA B C 1
ATOM 2283 O O . ALA B 1 47 ? 7.945 66.5 32.25 1 91.19 47 ALA B O 1
ATOM 2284 N N . LEU B 1 48 ? 6.145 65.188 32.312 1 91.25 48 LEU B N 1
ATOM 2285 C CA . LEU B 1 48 ? 5.434 66.062 33.25 1 91.25 48 LEU B CA 1
ATOM 2286 C C . LEU B 1 48 ? 6.09 66 34.625 1 91.25 48 LEU B C 1
ATOM 2288 O O . LEU B 1 48 ? 6.211 67.062 35.312 1 91.25 48 LEU B O 1
ATOM 2292 N N . ALA B 1 49 ? 6.453 64.812 35 1 87.81 49 ALA B N 1
ATOM 2293 C CA . ALA B 1 49 ? 7.094 64.625 36.281 1 87.81 49 ALA B CA 1
ATOM 2294 C C . ALA B 1 49 ? 8.43 65.375 36.344 1 87.81 49 ALA B C 1
ATOM 2296 O O . ALA B 1 49 ? 8.773 66 37.344 1 87.81 49 ALA B O 1
ATOM 2297 N N . GLN B 1 50 ? 9.109 65.375 35.344 1 88.31 50 GLN B N 1
ATOM 2298 C CA . GLN B 1 50 ? 10.391 66.062 35.281 1 88.31 50 GLN B CA 1
ATOM 2299 C C . GLN B 1 50 ? 10.195 67.562 35.312 1 88.31 50 GLN B C 1
ATOM 2301 O O . GLN B 1 50 ? 10.938 68.312 36 1 88.31 50 GLN B O 1
ATOM 2306 N N . ALA B 1 51 ? 9.219 68.062 34.719 1 85.12 51 ALA B N 1
ATOM 2307 C CA . ALA B 1 51 ? 8.93 69.5 34.688 1 85.12 51 ALA B CA 1
ATOM 2308 C C . ALA B 1 51 ? 8.438 69.938 36.062 1 85.12 51 ALA B C 1
ATOM 2310 O O . ALA B 1 51 ? 8.781 71.062 36.469 1 85.12 51 ALA B O 1
ATOM 2311 N N . ASP B 1 52 ? 7.602 69.125 36.688 1 83.56 52 ASP B N 1
ATOM 2312 C CA . ASP B 1 52 ? 7.086 69.438 38 1 83.56 52 ASP B CA 1
ATOM 2313 C C . ASP B 1 52 ? 8.211 69.5 39.031 1 83.56 52 ASP B C 1
ATOM 2315 O O . ASP B 1 52 ? 8.203 70.375 39.906 1 83.56 52 ASP B O 1
ATOM 2319 N N . GLY B 1 53 ? 9.148 68.625 38.938 1 81.5 53 GLY B N 1
ATOM 2320 C CA . GLY B 1 53 ? 10.281 68.688 39.875 1 81.5 53 GLY B CA 1
ATOM 2321 C C . GLY B 1 53 ? 11.102 69.938 39.75 1 81.5 53 GLY B C 1
ATOM 2322 O O . GLY B 1 53 ? 11.43 70.562 40.75 1 81.5 53 GLY B O 1
ATOM 2323 N N . ASN B 1 54 ? 11.297 70.438 38.656 1 81.62 54 ASN B N 1
ATOM 2324 C CA . ASN B 1 54 ? 12.062 71.625 38.406 1 81.62 54 ASN B CA 1
ATOM 2325 C C . ASN B 1 54 ? 11.305 72.875 38.875 1 81.62 54 ASN B C 1
ATOM 2327 O O . ASN B 1 54 ? 11.898 73.75 39.5 1 81.62 54 ASN B O 1
ATOM 2331 N N . ASP B 1 55 ? 10.078 72.812 38.656 1 82.81 55 ASP B N 1
ATOM 2332 C CA . ASP B 1 55 ? 9.25 74 39 1 82.81 55 ASP B CA 1
ATOM 2333 C C . ASP B 1 55 ? 9.031 74.062 40.5 1 82.81 55 ASP B C 1
ATOM 2335 O O . ASP B 1 55 ? 8.891 75.188 41.062 1 82.81 55 ASP B O 1
ATOM 2339 N N . ALA B 1 56 ? 8.945 72.938 41.094 1 83.06 56 ALA B N 1
ATOM 2340 C CA . ALA B 1 56 ? 8.734 72.875 42.531 1 83.06 56 ALA B CA 1
ATOM 2341 C C . ALA B 1 56 ? 9.922 73.5 43.281 1 83.06 56 ALA B C 1
ATOM 2343 O O . ALA B 1 56 ? 9.75 74.25 44.25 1 83.06 56 ALA B O 1
ATOM 2344 N N . ASP B 1 57 ? 11.016 73.188 42.812 1 84.12 57 ASP B N 1
ATOM 2345 C CA . ASP B 1 57 ? 12.219 73.75 43.438 1 84.12 57 ASP B CA 1
ATOM 2346 C C . ASP B 1 57 ? 12.312 75.25 43.25 1 84.12 57 ASP B C 1
ATOM 2348 O O . ASP B 1 57 ? 12.656 76 44.156 1 84.12 57 ASP B O 1
ATOM 2352 N N . ASP B 1 58 ? 11.891 75.688 42.156 1 84.69 58 ASP B N 1
ATOM 2353 C CA . ASP B 1 58 ? 11.906 77.125 41.844 1 84.69 58 ASP B CA 1
ATOM 2354 C C . ASP B 1 58 ? 10.852 77.875 42.656 1 84.69 58 ASP B C 1
ATOM 2356 O O . ASP B 1 58 ? 11.102 78.938 43.094 1 84.69 58 ASP B O 1
ATOM 2360 N N . TRP B 1 59 ? 9.75 77.25 42.812 1 87.69 59 TRP B N 1
ATOM 2361 C CA . TRP B 1 59 ? 8.656 77.875 43.531 1 87.69 59 TRP B CA 1
ATOM 2362 C C . TRP B 1 59 ? 9.008 78 45.031 1 87.69 59 TRP B C 1
ATOM 2364 O O . TRP B 1 59 ? 8.789 79.062 45.625 1 87.69 59 TRP B O 1
ATOM 2374 N N . ARG B 1 60 ? 9.641 77 45.656 1 88.62 60 ARG B N 1
ATOM 2375 C CA . ARG B 1 60 ? 10.008 77 47.062 1 88.62 60 ARG B CA 1
ATOM 2376 C C . ARG B 1 60 ? 11.078 78.062 47.344 1 88.62 60 ARG B C 1
ATOM 2378 O O . ARG B 1 60 ? 11.023 78.75 48.375 1 88.62 60 ARG B O 1
ATOM 2385 N N . THR B 1 61 ? 11.938 78.125 46.312 1 89.12 61 THR B N 1
ATOM 2386 C CA . THR B 1 61 ? 13 79.125 46.469 1 89.12 61 THR B CA 1
ATOM 2387 C C . THR B 1 61 ? 12.422 80.562 46.406 1 89.12 61 THR B C 1
ATOM 2389 O O . THR B 1 61 ? 12.773 81.438 47.219 1 89.12 61 THR B O 1
ATOM 2392 N N . ALA B 1 62 ? 11.508 80.812 45.562 1 88.5 62 ALA B N 1
ATOM 2393 C CA . ALA B 1 62 ? 10.891 82.125 45.375 1 88.5 62 ALA B CA 1
ATOM 2394 C C . ALA B 1 62 ? 9.977 82.5 46.562 1 88.5 62 ALA B C 1
ATOM 2396 O O . ALA B 1 62 ? 9.93 83.625 47 1 88.5 62 ALA B O 1
ATOM 2397 N N . PHE B 1 63 ? 9.305 81.562 47.094 1 86 63 PHE B N 1
ATOM 2398 C CA . PHE B 1 63 ? 8.406 81.812 48.219 1 86 63 PHE B CA 1
ATOM 2399 C C . PHE B 1 63 ? 9.188 82.125 49.469 1 86 63 PHE B C 1
ATOM 2401 O O . PHE B 1 63 ? 8.789 83 50.25 1 86 63 PHE B O 1
ATOM 2408 N N . ARG B 1 64 ? 10.352 81.375 49.594 1 92 64 ARG B N 1
ATOM 2409 C CA . ARG B 1 64 ? 11.227 81.625 50.719 1 92 64 ARG B CA 1
ATOM 2410 C C . ARG B 1 64 ? 11.828 83.062 50.625 1 92 64 ARG B C 1
ATOM 2412 O O . ARG B 1 64 ? 11.914 83.75 51.594 1 92 64 ARG B O 1
ATOM 2419 N N . ALA B 1 65 ? 12.117 83.375 49.375 1 89.75 65 ALA B N 1
ATOM 2420 C CA . ALA B 1 65 ? 12.727 84.625 49.125 1 89.75 65 ALA B CA 1
ATOM 2421 C C . ALA B 1 65 ? 11.719 85.75 49.344 1 89.75 65 ALA B C 1
ATOM 2423 O O . ALA B 1 65 ? 12.094 86.875 49.75 1 89.75 65 ALA B O 1
ATOM 2424 N N . ALA B 1 66 ? 10.414 85.5 49.188 1 89.38 66 ALA B N 1
ATOM 2425 C CA . ALA B 1 66 ? 9.352 86.5 49.312 1 89.38 66 ALA B CA 1
ATOM 2426 C C . ALA B 1 66 ? 8.891 86.562 50.781 1 89.38 66 ALA B C 1
ATOM 2428 O O . ALA B 1 66 ? 7.984 87.375 51.094 1 89.38 66 ALA B O 1
ATOM 2429 N N . GLY B 1 67 ? 9.445 85.875 51.531 1 86.88 67 GLY B N 1
ATOM 2430 C CA . GLY B 1 67 ? 9.141 85.875 52.938 1 86.88 67 GLY B CA 1
ATOM 2431 C C . GLY B 1 67 ? 7.777 85.312 53.281 1 86.88 67 GLY B C 1
ATOM 2432 O O . GLY B 1 67 ? 7.105 85.812 54.219 1 86.88 67 GLY B O 1
ATOM 2433 N N . GLY B 1 68 ? 7.281 84.5 52.406 1 85.31 68 GLY B N 1
ATOM 2434 C CA . GLY B 1 68 ? 6.027 83.812 52.688 1 85.31 68 GLY B CA 1
ATOM 2435 C C . GLY B 1 68 ? 4.82 84.5 52.125 1 85.31 68 GLY B C 1
ATOM 2436 O O . GLY B 1 68 ? 3.68 84.125 52.375 1 85.31 68 GLY B O 1
ATOM 2437 N N . VAL B 1 69 ? 5.078 85.75 51.531 1 88.19 69 VAL B N 1
ATOM 2438 C CA . VAL B 1 69 ? 3.973 86.5 50.938 1 88.19 69 VAL B CA 1
ATOM 2439 C C . VAL B 1 69 ? 3.648 85.875 49.562 1 88.19 69 VAL B C 1
ATOM 2441 O O . VAL B 1 69 ? 4.527 85.812 48.719 1 88.19 69 VAL B O 1
ATOM 2444 N N . LEU B 1 70 ? 2.516 85.562 49.375 1 83.81 70 LEU B N 1
ATOM 2445 C CA . LEU B 1 70 ? 2.055 84.875 48.156 1 83.81 70 LEU B CA 1
ATOM 2446 C C . LEU B 1 70 ? 1.604 85.938 47.125 1 83.81 70 LEU B C 1
ATOM 2448 O O . LEU B 1 70 ? 0.438 86.312 47.125 1 83.81 70 LEU B O 1
ATOM 2452 N N . SER B 1 71 ? 2.469 86.188 46.312 1 88.75 71 SER B N 1
ATOM 2453 C CA . SER B 1 71 ? 2.121 87.125 45.219 1 88.75 71 SER B CA 1
ATOM 2454 C C . SER B 1 71 ? 1.193 86.438 44.219 1 88.75 71 SER B C 1
ATOM 2456 O O . SER B 1 71 ? 1.018 85.188 44.281 1 88.75 71 SER B O 1
ATOM 2458 N N . ASP B 1 72 ? 0.607 87.188 43.344 1 89.44 72 ASP B N 1
ATOM 2459 C CA . ASP B 1 72 ? -0.285 86.688 42.344 1 89.44 72 ASP B CA 1
ATOM 2460 C C . ASP B 1 72 ? 0.455 85.688 41.438 1 89.44 72 ASP B C 1
ATOM 2462 O O . ASP B 1 72 ? -0.102 84.688 41.031 1 89.44 72 ASP B O 1
ATOM 2466 N N . GLU B 1 73 ? 1.64 86.062 41.156 1 86.56 73 GLU B N 1
ATOM 2467 C CA . GLU B 1 73 ? 2.447 85.188 40.312 1 86.56 73 GLU B CA 1
ATOM 2468 C C . GLU B 1 73 ? 2.773 83.875 41 1 86.56 73 GLU B C 1
ATOM 2470 O O . GLU B 1 73 ? 2.719 82.812 40.375 1 86.56 73 GLU B O 1
ATOM 2475 N N . LEU B 1 74 ? 3.096 83.875 42.188 1 87.81 74 LEU B N 1
ATOM 2476 C CA . LEU B 1 74 ? 3.42 82.625 42.938 1 87.81 74 LEU B CA 1
ATOM 2477 C C . LEU B 1 74 ? 2.18 81.812 43.156 1 87.81 74 LEU B C 1
ATOM 2479 O O . LEU B 1 74 ? 2.273 80.562 43.156 1 87.81 74 LEU B O 1
ATOM 2483 N N . LYS B 1 75 ? 1.104 82.438 43.219 1 89.62 75 LYS B N 1
ATOM 2484 C CA . LYS B 1 75 ? -0.153 81.688 43.344 1 89.62 75 LYS B CA 1
ATOM 248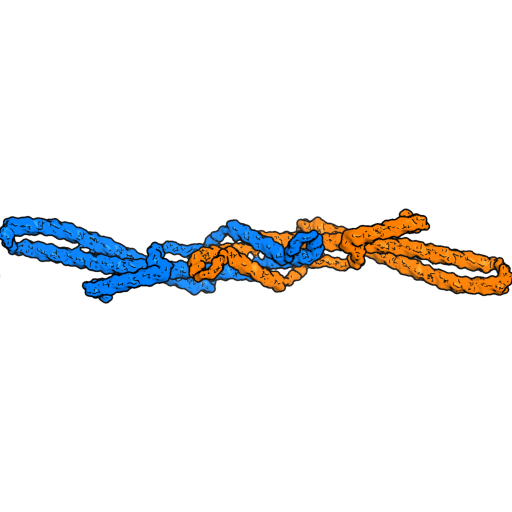5 C C . LYS B 1 75 ? -0.481 80.938 42.031 1 89.62 75 LYS B C 1
ATOM 2487 O O . LYS B 1 75 ? -0.916 79.812 42.094 1 89.62 75 LYS B O 1
ATOM 2492 N N . GLN B 1 76 ? -0.316 81.625 41.031 1 88.94 76 GLN B N 1
ATOM 2493 C CA . GLN B 1 76 ? -0.59 81.062 39.75 1 88.94 76 GLN B CA 1
ATOM 2494 C C . GLN B 1 76 ? 0.34 79.875 39.469 1 88.94 76 GLN B C 1
ATOM 2496 O O . GLN B 1 76 ? -0.093 78.812 38.969 1 88.94 76 GLN B O 1
ATOM 2501 N N . ARG B 1 77 ? 1.528 79.938 39.75 1 87.69 77 ARG B N 1
ATOM 2502 C CA . ARG B 1 77 ? 2.486 78.812 39.562 1 87.69 77 ARG B CA 1
ATOM 2503 C C . ARG B 1 77 ? 2.131 77.625 40.438 1 87.69 77 ARG B C 1
ATOM 2505 O O . ARG B 1 77 ? 2.334 76.5 40.031 1 87.69 77 ARG B O 1
ATOM 2512 N N . HIS B 1 78 ? 1.618 77.875 41.594 1 87.19 78 HIS B N 1
ATOM 2513 C CA . HIS B 1 78 ? 1.209 76.812 42.469 1 87.19 78 HIS B CA 1
ATOM 2514 C C . HIS B 1 78 ? 0.024 76.062 41.906 1 87.19 78 HIS B C 1
ATOM 2516 O O . HIS B 1 78 ? -0.012 74.812 41.938 1 87.19 78 HIS B O 1
ATOM 2522 N N . ILE B 1 79 ? -0.854 76.812 41.375 1 88.25 79 ILE B N 1
ATOM 2523 C CA . ILE B 1 79 ? -2.029 76.188 40.75 1 88.25 79 ILE B CA 1
ATOM 2524 C C . ILE B 1 79 ? -1.605 75.312 39.594 1 88.25 79 ILE B C 1
ATOM 2526 O O . ILE B 1 79 ? -2.105 74.188 39.406 1 88.25 79 ILE B O 1
ATOM 2530 N N . GLU B 1 80 ? -0.678 75.812 38.812 1 87.5 80 GLU B N 1
ATOM 2531 C CA . GLU B 1 80 ? -0.19 75.062 37.688 1 87.5 80 GLU B CA 1
ATOM 2532 C C . GLU B 1 80 ? 0.549 73.812 38.094 1 87.5 80 GLU B C 1
ATOM 2534 O O . GLU B 1 80 ? 0.435 72.75 37.469 1 87.5 80 GLU B O 1
ATOM 2539 N N . ARG B 1 81 ? 1.273 73.812 39.125 1 88 81 ARG B N 1
ATOM 2540 C CA . ARG B 1 81 ? 2.012 72.625 39.656 1 88 81 ARG B CA 1
ATOM 2541 C C . ARG B 1 81 ? 1.06 71.562 40.156 1 88 81 ARG B C 1
ATOM 2543 O O . ARG B 1 81 ? 1.257 70.375 39.875 1 88 81 ARG B O 1
ATOM 2550 N N . VAL B 1 82 ? 0.049 72.062 40.844 1 86.75 82 VAL B N 1
ATOM 2551 C CA . VAL B 1 82 ? -0.936 71.125 41.344 1 86.75 82 VAL B CA 1
ATOM 2552 C C . VAL B 1 82 ? -1.676 70.5 40.188 1 86.75 82 VAL B C 1
ATOM 2554 O O . VAL B 1 82 ? -1.927 69.25 40.219 1 86.75 82 VAL B O 1
ATOM 2557 N N . ALA B 1 83 ? -1.918 71.312 39.25 1 89.31 83 ALA B N 1
ATOM 2558 C CA . ALA B 1 83 ? -2.596 70.75 38.062 1 89.31 83 ALA B CA 1
ATOM 2559 C C . ALA B 1 83 ? -1.725 69.75 37.375 1 89.31 83 ALA B C 1
ATOM 2561 O O . ALA B 1 83 ? -2.225 68.688 36.875 1 89.31 83 ALA B O 1
ATOM 2562 N N . ARG B 1 84 ? -0.485 69.938 37.281 1 88.62 84 ARG B N 1
ATOM 2563 C CA . ARG B 1 84 ? 0.436 69 36.625 1 88.62 84 ARG B CA 1
ATOM 2564 C C . ARG B 1 84 ? 0.529 67.688 37.438 1 88.62 84 ARG B C 1
ATOM 2566 O O . ARG B 1 84 ? 0.579 66.625 36.844 1 88.62 84 ARG B O 1
ATOM 2573 N N . ARG B 1 85 ? 0.536 67.812 38.656 1 88.5 85 ARG B N 1
ATOM 2574 C CA . ARG B 1 85 ? 0.601 66.625 39.5 1 88.5 85 ARG B CA 1
ATOM 2575 C C . ARG B 1 85 ? -0.648 65.75 39.344 1 88.5 85 ARG B C 1
ATOM 2577 O O . ARG B 1 85 ? -0.568 64.5 39.344 1 88.5 85 ARG B O 1
ATOM 2584 N N . GLU B 1 86 ? -1.763 66.438 39.25 1 91.06 86 GLU B N 1
ATOM 2585 C CA . GLU B 1 86 ? -3.01 65.75 39.031 1 91.06 86 GLU B CA 1
ATOM 2586 C C . GLU B 1 86 ? -3.004 65 37.688 1 91.06 86 GLU B C 1
ATOM 2588 O O . GLU B 1 86 ? -3.525 63.906 37.562 1 91.06 86 GLU B O 1
ATOM 2593 N N . LEU B 1 87 ? -2.443 65.688 36.75 1 92.31 87 LEU B N 1
ATOM 2594 C CA . LEU B 1 87 ? -2.352 65.125 35.438 1 92.31 87 LEU B CA 1
ATOM 2595 C C . LEU B 1 87 ? -1.439 63.875 35.438 1 92.31 87 LEU B C 1
ATOM 2597 O O . LEU B 1 87 ? -1.699 62.906 34.75 1 92.31 87 LEU B O 1
ATOM 2601 N N . VAL B 1 88 ? -0.4 63.906 36.125 1 91.94 88 VAL B N 1
ATOM 2602 C CA . VAL B 1 88 ? 0.497 62.781 36.281 1 91.94 88 VAL B CA 1
ATOM 2603 C C . VAL B 1 88 ? -0.263 61.594 36.875 1 91.94 88 VAL B C 1
ATOM 2605 O O . VAL B 1 88 ? -0.102 60.438 36.438 1 91.94 88 VAL B O 1
ATOM 2608 N N . GLN B 1 89 ? -1.092 61.906 37.875 1 90.94 89 GLN B N 1
ATOM 2609 C CA . GLN B 1 89 ? -1.889 60.875 38.5 1 90.94 89 GLN B CA 1
ATOM 2610 C C . GLN B 1 89 ? -2.883 60.25 37.5 1 90.94 89 GLN B C 1
ATOM 2612 O O . GLN B 1 89 ? -3.15 59.062 37.562 1 90.94 89 GLN B O 1
ATOM 2617 N N . GLU B 1 90 ? -3.438 61.094 36.688 1 93.19 90 GLU B N 1
ATOM 2618 C CA . GLU B 1 90 ? -4.359 60.594 35.656 1 93.19 90 GLU B CA 1
ATOM 2619 C C . GLU B 1 90 ? -3.648 59.688 34.656 1 93.19 90 GLU B C 1
ATOM 2621 O O . GLU B 1 90 ? -4.219 58.688 34.188 1 93.19 90 GLU B O 1
ATOM 2626 N N . TYR B 1 91 ? -2.459 60.062 34.344 1 93 91 TYR B N 1
ATOM 2627 C CA . TYR B 1 91 ? -1.682 59.219 33.438 1 93 91 TYR B CA 1
ATOM 2628 C C . TYR B 1 91 ? -1.348 57.875 34.125 1 93 91 TYR B C 1
ATOM 2630 O O . TYR B 1 91 ? -1.305 56.844 33.469 1 93 91 TYR B O 1
ATOM 2638 N N . ASP B 1 92 ? -1.084 57.875 35.375 1 92 92 ASP B N 1
ATOM 2639 C CA . ASP B 1 92 ? -0.871 56.625 36.125 1 92 92 ASP B CA 1
ATOM 2640 C C . ASP B 1 92 ? -2.107 55.719 36.062 1 92 92 ASP B C 1
ATOM 2642 O O . ASP B 1 92 ? -1.996 54.531 35.844 1 92 92 ASP B O 1
ATOM 2646 N N . ASN B 1 93 ? -3.262 56.312 36.312 1 92.25 93 ASN B N 1
ATOM 2647 C CA . ASN B 1 93 ? -4.512 55.562 36.25 1 92.25 93 ASN B CA 1
ATOM 2648 C C . ASN B 1 93 ? -4.742 55 34.844 1 92.25 93 ASN B C 1
ATOM 2650 O O . ASN B 1 93 ? -5.203 53.875 34.719 1 92.25 93 ASN B O 1
ATOM 2654 N N . LEU B 1 94 ? -4.441 55.781 33.875 1 93.56 94 LEU B N 1
ATOM 2655 C CA . LEU B 1 94 ? -4.578 55.344 32.5 1 93.56 94 LEU B CA 1
ATOM 2656 C C . LEU B 1 94 ? -3.654 54.156 32.219 1 93.56 94 LEU B C 1
ATOM 2658 O O . LEU B 1 94 ? -4.059 53.188 31.594 1 93.56 94 LEU B O 1
ATOM 2662 N N . ALA B 1 95 ? -2.449 54.219 32.656 1 92.56 95 ALA B N 1
ATOM 2663 C CA . ALA B 1 95 ? -1.478 53.125 32.469 1 92.56 95 ALA B CA 1
ATOM 2664 C C . ALA B 1 95 ? -1.967 51.844 33.094 1 92.56 95 ALA B C 1
ATOM 2666 O O . ALA B 1 95 ? -1.762 50.75 32.531 1 92.56 95 ALA B O 1
ATOM 2667 N N . VAL B 1 96 ? -2.525 51.969 34.25 1 92.5 96 VAL B N 1
ATOM 2668 C CA . VAL B 1 96 ? -3.041 50.781 34.938 1 92.5 96 VAL B CA 1
ATOM 2669 C C . VAL B 1 96 ? -4.148 50.156 34.125 1 92.5 96 VAL B C 1
ATOM 2671 O O . VAL B 1 96 ? -4.184 48.938 33.938 1 92.5 96 VAL B O 1
ATOM 2674 N N . VAL B 1 97 ? -5.082 50.938 33.594 1 94.19 97 VAL B N 1
ATOM 2675 C CA . VAL B 1 97 ? -6.191 50.438 32.781 1 94.19 97 VAL B CA 1
ATOM 2676 C C . VAL B 1 97 ? -5.652 49.812 31.5 1 94.19 97 VAL B C 1
ATOM 2678 O O . VAL B 1 97 ? -6.102 48.75 31.078 1 94.19 97 VAL B O 1
ATOM 2681 N N . LEU B 1 98 ? -4.699 50.5 30.891 1 95.31 98 LEU B N 1
ATOM 2682 C CA . LEU B 1 98 ? -4.121 50 29.641 1 95.31 98 LEU B CA 1
ATOM 2683 C C . LEU B 1 98 ? -3.373 48.688 29.875 1 95.31 98 LEU B C 1
ATOM 2685 O O . LEU B 1 98 ? -3.404 47.812 29.016 1 95.31 98 LEU B O 1
ATOM 2689 N N . ASN B 1 99 ? -2.701 48.656 30.969 1 93.88 99 ASN B N 1
ATOM 2690 C CA . ASN B 1 99 ? -2.01 47.406 31.297 1 93.88 99 ASN B CA 1
ATOM 2691 C C . ASN B 1 99 ? -2.992 46.25 31.531 1 93.88 99 ASN B C 1
ATOM 2693 O O . ASN B 1 99 ? -2.701 45.094 31.188 1 93.88 99 ASN B O 1
ATOM 2697 N N . PHE B 1 100 ? -4.051 46.531 32.125 1 93.62 100 PHE B N 1
ATOM 2698 C CA . PHE B 1 100 ? -5.117 45.531 32.281 1 93.62 100 PHE B CA 1
ATOM 2699 C C . PHE B 1 100 ? -5.625 45.094 30.922 1 93.62 100 PHE B C 1
ATOM 2701 O O . PHE B 1 100 ? -5.793 43.875 30.688 1 93.62 100 PHE B O 1
ATOM 2708 N N . GLU B 1 101 ? -5.906 46.031 30.031 1 94.56 101 GLU B N 1
ATOM 2709 C CA . GLU B 1 101 ? -6.359 45.719 28.688 1 94.56 101 GLU B CA 1
ATOM 2710 C C . GLU B 1 101 ? -5.332 44.875 27.938 1 94.56 101 GLU B C 1
ATOM 2712 O O . GLU B 1 101 ? -5.691 43.969 27.172 1 94.56 101 GLU B O 1
ATOM 2717 N N . ARG B 1 102 ? -4.137 45.156 28.109 1 94.56 102 ARG B N 1
ATOM 2718 C CA . ARG B 1 102 ? -3.059 44.375 27.5 1 94.56 102 ARG B CA 1
ATOM 2719 C C . ARG B 1 102 ? -3.098 42.938 27.938 1 94.56 102 ARG B C 1
ATOM 2721 O O . ARG B 1 102 ? -2.959 42 27.125 1 94.56 102 ARG B O 1
ATOM 2728 N N . GLU B 1 103 ? -3.293 42.781 29.234 1 92.38 103 GLU B N 1
ATOM 2729 C CA . GLU B 1 103 ? -3.369 41.406 29.75 1 92.38 103 GLU B CA 1
ATOM 2730 C C . GLU B 1 103 ? -4.582 40.688 29.203 1 92.38 103 GLU B C 1
ATOM 2732 O O . GLU B 1 103 ? -4.504 39.469 28.891 1 92.38 103 GLU B O 1
ATOM 2737 N N . ARG B 1 104 ? -5.641 41.312 29.109 1 91.25 104 ARG B N 1
ATOM 2738 C CA . ARG B 1 104 ? -6.844 40.719 28.531 1 91.25 104 ARG B CA 1
ATOM 2739 C C . ARG B 1 104 ? -6.625 40.344 27.078 1 91.25 104 ARG B C 1
ATOM 2741 O O . ARG B 1 104 ? -7.043 39.281 26.625 1 91.25 104 ARG B O 1
ATOM 2748 N N . LEU B 1 105 ? -5.949 41.219 26.406 1 93.88 105 LEU B N 1
ATOM 2749 C CA . LEU B 1 105 ? -5.707 41 24.984 1 93.88 105 LEU B CA 1
ATOM 2750 C C . LEU B 1 105 ? -4.734 39.844 24.766 1 93.88 105 LEU B C 1
ATOM 2752 O O . LEU B 1 105 ? -4.809 39.156 23.75 1 93.88 105 LEU B O 1
ATOM 2756 N N . LYS B 1 106 ? -3.805 39.656 25.672 1 92.31 106 LYS B N 1
ATOM 2757 C CA . LYS B 1 106 ? -2.918 38.5 25.578 1 92.31 106 LYS B CA 1
ATOM 2758 C C . LYS B 1 106 ? -3.713 37.219 25.531 1 92.31 106 LYS B C 1
ATOM 2760 O O . LYS B 1 106 ? -3.406 36.312 24.734 1 92.31 106 LYS B O 1
ATOM 2765 N N . GLY B 1 107 ? -4.688 37.188 26.406 1 89.88 107 GLY B N 1
ATOM 2766 C CA . GLY B 1 107 ? -5.555 36 26.406 1 89.88 107 GLY B CA 1
ATOM 2767 C C . GLY B 1 107 ? -6.367 35.875 25.125 1 89.88 107 GLY B C 1
ATOM 2768 O O . GLY B 1 107 ? -6.539 34.75 24.609 1 89.88 107 GLY B O 1
ATOM 2769 N N . ALA B 1 108 ? -6.902 36.969 24.688 1 90.94 108 ALA B N 1
ATOM 2770 C CA . ALA B 1 108 ? -7.672 36.938 23.438 1 90.94 108 ALA B CA 1
ATOM 2771 C C . ALA B 1 108 ? -6.805 36.531 22.266 1 90.94 108 ALA B C 1
ATOM 2773 O O . ALA B 1 108 ? -7.25 35.75 21.406 1 90.94 108 ALA B O 1
ATOM 2774 N N . CYS B 1 109 ? -5.562 37 22.188 1 93.69 109 CYS B N 1
ATOM 2775 C CA . CYS B 1 109 ? -4.637 36.656 21.125 1 93.69 109 CYS B CA 1
ATOM 2776 C C . CYS B 1 109 ? -4.305 35.156 21.172 1 93.69 109 CYS B C 1
ATOM 2778 O O . CYS B 1 109 ? -4.23 34.5 20.141 1 93.69 109 CYS B O 1
ATOM 2780 N N . ASP B 1 110 ? -4.102 34.625 22.344 1 91 110 ASP B N 1
ATOM 2781 C CA . ASP B 1 110 ? -3.828 33.188 22.484 1 91 110 ASP B CA 1
ATOM 2782 C C . ASP B 1 110 ? -5.004 32.375 21.984 1 91 110 ASP B C 1
ATOM 2784 O O . ASP B 1 110 ? -4.805 31.344 21.328 1 91 110 ASP B O 1
ATOM 2788 N N . SER B 1 111 ? -6.16 32.75 22.375 1 89.38 111 SER B N 1
ATOM 2789 C CA . SER B 1 111 ? -7.363 32.031 21.984 1 89.38 111 SER B CA 1
ATOM 2790 C C . SER B 1 111 ? -7.547 32.062 20.469 1 89.38 111 SER B C 1
ATOM 2792 O O . SER B 1 111 ? -7.805 31.031 19.844 1 89.38 111 SER B O 1
ATOM 2794 N N . THR B 1 112 ? -7.457 33.219 19.938 1 93.06 112 THR B N 1
ATOM 2795 C CA . THR B 1 112 ? -7.66 33.344 18.5 1 93.06 112 THR B CA 1
ATOM 2796 C C . THR B 1 112 ? -6.516 32.656 17.734 1 93.06 112 THR B C 1
ATOM 2798 O O . THR B 1 112 ? -6.715 32.156 16.641 1 93.06 112 THR B O 1
ATOM 2801 N N . ALA B 1 113 ? -5.277 32.719 18.234 1 92.88 113 ALA B N 1
ATOM 2802 C CA . ALA B 1 113 ? -4.16 32 17.625 1 92.88 113 ALA B CA 1
ATOM 2803 C C . ALA B 1 113 ? -4.438 30.5 17.578 1 92.88 113 ALA B C 1
ATOM 2805 O O . ALA B 1 113 ? -4.184 29.859 16.562 1 92.88 113 ALA B O 1
ATOM 2806 N N . THR B 1 114 ? -4.902 29.969 18.672 1 89.5 114 THR B N 1
ATOM 2807 C CA . THR B 1 114 ? -5.246 28.547 18.734 1 89.5 114 THR B CA 1
ATOM 2808 C C . THR B 1 114 ? -6.34 28.219 17.719 1 89.5 114 THR B C 1
ATOM 2810 O O . THR B 1 114 ? -6.273 27.188 17.047 1 89.5 114 THR B O 1
ATOM 2813 N N . ALA B 1 115 ? -7.289 29.094 17.719 1 91.56 115 ALA B N 1
ATOM 2814 C CA . ALA B 1 115 ? -8.375 28.891 16.766 1 91.56 115 ALA B CA 1
ATOM 2815 C C . ALA B 1 115 ? -7.855 28.891 15.328 1 91.56 115 ALA B C 1
ATOM 2817 O O . ALA B 1 115 ? -8.312 28.109 14.492 1 91.56 115 ALA B O 1
ATOM 2818 N N . TYR B 1 116 ? -6.941 29.734 15.031 1 94.69 116 TYR B N 1
ATOM 2819 C CA . TYR B 1 116 ? -6.332 29.828 13.711 1 94.69 116 TYR B CA 1
ATOM 2820 C C . TYR B 1 116 ? -5.562 28.547 13.383 1 94.69 116 TYR B C 1
ATOM 2822 O O . TYR B 1 116 ? -5.715 27.984 12.297 1 94.69 116 TYR B O 1
ATOM 2830 N N . ARG B 1 117 ? -4.789 28.078 14.289 1 92.38 117 ARG B N 1
ATOM 2831 C CA . ARG B 1 117 ? -4.02 26.859 14.094 1 92.38 117 ARG B CA 1
ATOM 2832 C C . ARG B 1 117 ? -4.941 25.656 13.883 1 92.38 117 ARG B C 1
ATOM 2834 O O . ARG B 1 117 ? -4.672 24.797 13.039 1 92.38 117 ARG B O 1
ATOM 2841 N N . LYS B 1 118 ? -5.977 25.656 14.688 1 91.19 118 LYS B N 1
ATOM 2842 C CA . LYS B 1 118 ? -6.938 24.562 14.578 1 91.19 118 LYS B CA 1
ATOM 2843 C C . LYS B 1 118 ? -7.637 24.594 13.219 1 91.19 118 LYS B C 1
ATOM 2845 O O . LYS B 1 118 ? -7.863 23.531 12.617 1 91.19 118 LYS B O 1
ATOM 2850 N N . ALA B 1 119 ? -8.016 25.766 12.828 1 94.88 119 ALA B N 1
ATOM 2851 C CA . ALA B 1 119 ? -8.664 25.891 11.531 1 94.88 119 ALA B CA 1
ATOM 2852 C C . ALA B 1 119 ? -7.73 25.453 10.406 1 94.88 119 ALA B C 1
ATOM 2854 O O . ALA B 1 119 ? 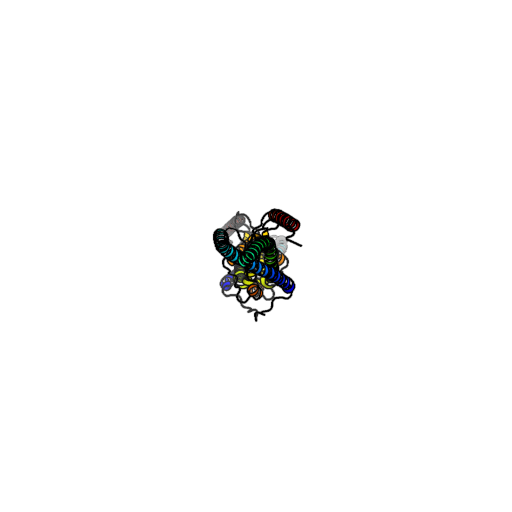-8.164 24.812 9.445 1 94.88 119 ALA B O 1
ATOM 2855 N N . HIS B 1 120 ? -6.492 25.859 10.453 1 95.06 120 HIS B N 1
ATOM 2856 C CA . HIS B 1 120 ? -5.496 25.469 9.469 1 95.06 120 HIS B CA 1
ATOM 2857 C C . HIS B 1 120 ? -5.34 23.953 9.422 1 95.06 120 HIS B C 1
ATOM 2859 O O . HIS B 1 120 ? -5.344 23.344 8.344 1 95.06 120 HIS B O 1
ATOM 2865 N N . HIS B 1 121 ? -5.23 23.359 10.578 1 93.12 121 HIS B N 1
ATOM 2866 C CA . HIS B 1 121 ? -5.082 21.906 10.68 1 93.12 121 HIS B CA 1
ATOM 2867 C C . HIS B 1 121 ? -6.297 21.203 10.102 1 93.12 121 HIS B C 1
ATOM 2869 O O . HIS B 1 121 ? -6.16 20.172 9.422 1 93.12 121 HIS B O 1
ATOM 2875 N N . HIS B 1 122 ? -7.363 21.703 10.484 1 94.25 122 HIS B N 1
ATOM 2876 C CA . HIS B 1 122 ? -8.594 21.094 9.992 1 94.25 122 HIS B CA 1
ATOM 2877 C C . HIS B 1 122 ? -8.641 21.109 8.469 1 94.25 122 HIS B C 1
ATOM 2879 O O . HIS B 1 122 ? -8.992 20.109 7.84 1 94.25 122 HIS B O 1
ATOM 2885 N N . LEU B 1 123 ? -8.336 22.219 7.906 1 95.31 123 LEU B N 1
ATOM 2886 C CA . LEU B 1 123 ? -8.312 22.359 6.457 1 95.31 123 LEU B CA 1
ATOM 2887 C C . LEU B 1 123 ? -7.34 21.375 5.832 1 95.31 123 LEU B C 1
ATOM 2889 O O . LEU B 1 123 ? -7.684 20.672 4.875 1 95.31 123 LEU B O 1
ATOM 2893 N N . LEU B 1 124 ? -6.152 21.297 6.309 1 93.81 124 LEU B N 1
ATOM 2894 C CA . LEU B 1 124 ? -5.133 20.406 5.777 1 93.81 124 LEU B CA 1
ATOM 2895 C C . LEU B 1 124 ? -5.547 18.953 5.949 1 93.81 124 LEU B C 1
ATOM 2897 O O . LEU B 1 124 ? -5.25 18.109 5.094 1 93.81 124 LEU B O 1
ATOM 2901 N N . SER B 1 125 ? -6.207 18.688 7.098 1 94.25 125 SER B N 1
ATOM 2902 C CA . SER B 1 125 ? -6.68 17.328 7.355 1 94.25 125 SER B CA 1
ATOM 2903 C C . SER B 1 125 ? -7.723 16.906 6.332 1 94.25 125 SER B C 1
ATOM 2905 O O . SER B 1 125 ? -7.688 15.781 5.832 1 94.25 125 SER B O 1
ATOM 2907 N N . LEU B 1 126 ? -8.578 17.797 6.051 1 95.44 126 LEU B N 1
ATOM 2908 C CA . LEU B 1 126 ? -9.594 17.516 5.047 1 95.44 126 LEU B CA 1
ATOM 2909 C C . LEU B 1 126 ? -8.961 17.266 3.682 1 95.44 126 LEU B C 1
ATOM 2911 O O . LEU B 1 126 ? -9.344 16.328 2.971 1 95.44 126 LEU B O 1
ATOM 2915 N N . TYR B 1 127 ? -8.07 18.078 3.326 1 95 127 TYR B N 1
ATOM 2916 C CA . TYR B 1 127 ? -7.371 17.953 2.053 1 95 127 TYR B CA 1
ATOM 2917 C C . TYR B 1 127 ? -6.621 16.625 1.975 1 95 127 TYR B C 1
ATOM 2919 O O . TYR B 1 127 ? -6.719 15.906 0.978 1 95 127 TYR B O 1
ATOM 2927 N N . ALA B 1 128 ? -5.852 16.328 3.037 1 94.75 128 ALA B N 1
ATOM 2928 C CA . ALA B 1 128 ? -5.062 15.094 3.074 1 94.75 128 ALA B CA 1
ATOM 2929 C C . ALA B 1 128 ? -5.965 13.859 2.977 1 94.75 128 ALA B C 1
ATOM 2931 O O . ALA B 1 128 ? -5.645 12.906 2.27 1 94.75 128 ALA B O 1
ATOM 2932 N N . GLU B 1 129 ? -7.062 13.875 3.701 1 95 129 GLU B N 1
ATOM 2933 C CA . GLU B 1 129 ? -8.008 12.766 3.674 1 95 129 GLU B CA 1
ATOM 2934 C C . GLU B 1 129 ? -8.57 12.555 2.271 1 95 129 GLU B C 1
ATOM 2936 O O . GLU B 1 129 ? -8.672 11.422 1.801 1 95 129 GLU B O 1
ATOM 2941 N N . HIS B 1 130 ? -8.922 13.633 1.689 1 95.5 130 HIS B N 1
ATOM 2942 C CA . HIS B 1 130 ? -9.477 13.547 0.341 1 95.5 130 HIS B CA 1
ATOM 2943 C C . HIS B 1 130 ? -8.43 13.031 -0.647 1 95.5 130 HIS B C 1
ATOM 2945 O O . HIS B 1 130 ? -8.75 12.219 -1.516 1 95.5 130 HIS B O 1
ATOM 2951 N N . GLU B 1 131 ? -7.242 13.578 -0.581 1 94.44 131 GLU B N 1
ATOM 2952 C CA . GLU B 1 131 ? -6.172 13.156 -1.479 1 94.44 131 GLU B CA 1
ATOM 2953 C C . GLU B 1 131 ? -5.879 11.664 -1.317 1 94.44 131 GLU B C 1
ATOM 2955 O O . GLU B 1 131 ? -5.637 10.961 -2.303 1 94.44 131 GLU B O 1
ATOM 2960 N N . LEU B 1 132 ? -5.863 11.188 -0.062 1 95.75 132 LEU B N 1
ATOM 2961 C CA . LEU B 1 132 ? -5.598 9.773 0.192 1 95.75 132 LEU B CA 1
ATOM 2962 C C . LEU B 1 132 ? -6.711 8.898 -0.372 1 95.75 132 LEU B C 1
ATOM 2964 O O . LEU B 1 132 ? -6.445 7.895 -1.033 1 95.75 132 LEU B O 1
ATOM 2968 N N . GLU B 1 133 ? -7.914 9.266 -0.138 1 95.31 133 GLU B N 1
ATOM 2969 C CA . GLU B 1 133 ? -9.055 8.531 -0.668 1 95.31 133 GLU B CA 1
ATOM 2970 C C . GLU B 1 133 ? -9.039 8.508 -2.193 1 95.31 133 GLU B C 1
ATOM 2972 O O . GLU B 1 133 ? -9.312 7.473 -2.809 1 95.31 133 GLU B O 1
ATOM 2977 N N . HIS B 1 134 ? -8.742 9.641 -2.746 1 94.38 134 HIS B N 1
ATOM 2978 C CA . HIS B 1 134 ? -8.672 9.75 -4.199 1 94.38 134 HIS B CA 1
ATOM 2979 C C . HIS B 1 134 ? -7.578 8.852 -4.766 1 94.38 134 HIS B C 1
ATOM 2981 O O . HIS B 1 134 ? -7.785 8.164 -5.77 1 94.38 134 HIS B O 1
ATOM 2987 N N . ALA B 1 135 ? -6.398 8.883 -4.16 1 94.75 135 ALA B N 1
ATOM 2988 C CA . ALA B 1 135 ? -5.285 8.055 -4.617 1 94.75 135 ALA B CA 1
ATOM 2989 C C . ALA B 1 135 ? -5.633 6.57 -4.52 1 94.75 135 ALA B C 1
ATOM 2991 O O . ALA B 1 135 ? -5.375 5.809 -5.453 1 94.75 135 ALA B O 1
ATOM 2992 N N . LEU B 1 136 ? -6.277 6.152 -3.467 1 94.12 136 LEU B N 1
ATOM 2993 C CA . LEU B 1 136 ? -6.625 4.754 -3.242 1 94.12 136 LEU B CA 1
ATOM 2994 C C . LEU B 1 136 ? -7.699 4.297 -4.219 1 94.12 136 LEU B C 1
ATOM 2996 O O . LEU B 1 136 ? -7.672 3.16 -4.695 1 94.12 136 LEU B O 1
ATOM 3000 N N . ASN B 1 137 ? -8.594 5.172 -4.562 1 93.12 137 ASN B N 1
ATOM 3001 C CA . ASN B 1 137 ? -9.742 4.777 -5.371 1 93.12 137 ASN B CA 1
ATOM 3002 C C . ASN B 1 137 ? -9.461 4.945 -6.863 1 93.12 137 ASN B C 1
ATOM 3004 O O . ASN B 1 137 ? -9.977 4.184 -7.684 1 93.12 137 ASN B O 1
ATOM 3008 N N . GLU B 1 138 ? -8.586 5.859 -7.191 1 91.38 138 GLU B N 1
ATOM 3009 C CA . GLU B 1 138 ? -8.492 6.207 -8.609 1 91.38 138 GLU B CA 1
ATOM 3010 C C . GLU B 1 138 ? -7.133 5.816 -9.18 1 91.38 138 GLU B C 1
ATOM 3012 O O . GLU B 1 138 ? -6.992 5.648 -10.391 1 91.38 138 GLU B O 1
ATOM 3017 N N . THR B 1 139 ? -6.152 5.652 -8.391 1 90.19 139 THR B N 1
ATOM 3018 C CA . THR B 1 139 ? -4.824 5.508 -8.977 1 90.19 139 THR B CA 1
ATOM 3019 C C . THR B 1 139 ? -4.207 4.168 -8.586 1 90.19 139 THR B C 1
ATOM 3021 O O . THR B 1 139 ? -3.123 3.816 -9.062 1 90.19 139 THR B O 1
ATOM 3024 N N . CYS B 1 140 ? -4.793 3.346 -7.777 1 91.94 140 CYS B N 1
ATOM 3025 C CA . CYS B 1 140 ? -4.133 2.168 -7.23 1 91.94 140 CYS B CA 1
ATOM 3026 C C . CYS B 1 140 ? -4.57 0.905 -7.965 1 91.94 140 CYS B C 1
ATOM 3028 O O . CYS B 1 140 ? -4.223 -0.205 -7.559 1 91.94 140 CYS B O 1
ATOM 3030 N N . GLU B 1 141 ? -5.223 1.014 -9.07 1 91.12 141 GLU B N 1
ATOM 3031 C CA . GLU B 1 141 ? -5.738 -0.162 -9.766 1 91.12 141 GLU B CA 1
ATOM 3032 C C . GLU B 1 141 ? -4.602 -1.071 -10.227 1 91.12 141 GLU B C 1
ATOM 3034 O O . GLU B 1 141 ? -4.668 -2.291 -10.055 1 91.12 141 GLU B O 1
ATOM 3039 N N . ALA B 1 142 ? -3.596 -0.453 -10.844 1 91.94 142 ALA B N 1
ATOM 3040 C CA . ALA B 1 142 ? -2.461 -1.219 -11.344 1 91.94 142 ALA B CA 1
ATOM 3041 C C . ALA B 1 142 ? -1.745 -1.951 -10.219 1 91.94 142 ALA B C 1
ATOM 3043 O O . ALA B 1 142 ? -1.34 -3.105 -10.375 1 91.94 142 ALA B O 1
ATOM 3044 N N . LEU B 1 143 ? -1.594 -1.27 -9.117 1 95 143 LEU B N 1
ATOM 3045 C CA . LEU B 1 143 ? -0.938 -1.873 -7.965 1 95 143 LEU B CA 1
ATOM 3046 C C . LEU B 1 143 ? -1.762 -3.033 -7.418 1 95 143 LEU B C 1
ATOM 3048 O O . LEU B 1 143 ? -1.225 -4.113 -7.152 1 95 143 LEU B O 1
ATOM 3052 N N . VAL B 1 144 ? -3.061 -2.855 -7.285 1 95.38 144 VAL B N 1
ATOM 3053 C CA . VAL B 1 144 ? -3.955 -3.881 -6.758 1 95.38 144 VAL B CA 1
ATOM 3054 C C . VAL B 1 144 ? -3.928 -5.109 -7.668 1 95.38 144 VAL B C 1
ATOM 3056 O O . VAL B 1 144 ? -3.836 -6.242 -7.191 1 95.38 144 VAL B O 1
ATOM 3059 N N . ARG B 1 145 ? -3.973 -4.867 -8.961 1 94.44 145 ARG B N 1
ATOM 3060 C CA . ARG B 1 145 ? -3.92 -5.969 -9.914 1 94.44 145 ARG B CA 1
ATOM 3061 C C . ARG B 1 145 ? -2.613 -6.742 -9.789 1 94.44 145 ARG B C 1
ATOM 3063 O O . ARG B 1 145 ? -2.615 -7.977 -9.781 1 94.44 145 ARG B O 1
ATOM 3070 N N . ALA B 1 146 ? -1.543 -6.035 -9.75 1 95.38 146 ALA B N 1
ATOM 3071 C CA . ALA B 1 146 ? -0.229 -6.664 -9.641 1 95.38 146 ALA B CA 1
ATOM 3072 C C . ALA B 1 146 ? -0.107 -7.461 -8.344 1 95.38 146 ALA B C 1
ATOM 3074 O O . ALA B 1 146 ? 0.461 -8.555 -8.328 1 95.38 146 ALA B O 1
ATOM 3075 N N . MET B 1 147 ? -0.609 -6.895 -7.262 1 95.88 147 MET B N 1
ATOM 3076 C CA . MET B 1 147 ? -0.595 -7.605 -5.984 1 95.88 147 MET B CA 1
ATOM 3077 C C . MET B 1 147 ? -1.419 -8.883 -6.062 1 95.88 147 MET B C 1
ATOM 3079 O O . MET B 1 147 ? -0.976 -9.945 -5.609 1 95.88 147 MET B O 1
ATOM 3083 N N . HIS B 1 148 ? -2.615 -8.766 -6.645 1 94.81 148 HIS B N 1
ATOM 3084 C CA . HIS B 1 148 ? -3.484 -9.93 -6.789 1 94.81 148 HIS B CA 1
ATOM 3085 C C . HIS B 1 148 ? -2.801 -11.031 -7.594 1 94.81 148 HIS B C 1
ATOM 3087 O O . HIS B 1 148 ? -2.834 -12.195 -7.203 1 94.81 148 HIS B O 1
ATOM 3093 N N . LEU B 1 149 ? -2.23 -10.602 -8.695 1 94.12 149 LEU B N 1
ATOM 3094 C CA . LEU B 1 149 ? -1.516 -11.555 -9.539 1 94.12 149 LEU B CA 1
ATOM 3095 C C . LEU B 1 149 ? -0.388 -12.227 -8.766 1 94.12 149 LEU B C 1
ATOM 3097 O O . LEU B 1 149 ? -0.221 -13.445 -8.836 1 94.12 149 LEU B O 1
ATOM 3101 N N . SER B 1 150 ? 0.392 -11.484 -8.023 1 94.56 150 SER B N 1
ATOM 3102 C CA . SER B 1 150 ? 1.494 -12.016 -7.227 1 94.56 150 SER B CA 1
ATOM 3103 C C . SER B 1 150 ? 0.995 -13.008 -6.184 1 94.56 150 SER B C 1
ATOM 3105 O O . SER B 1 150 ? 1.622 -14.047 -5.961 1 94.56 150 SER B O 1
ATOM 3107 N N . ILE B 1 151 ? -0.112 -12.719 -5.594 1 93.19 151 ILE B N 1
ATOM 3108 C CA . ILE B 1 151 ? -0.686 -13.602 -4.582 1 93.19 151 ILE B CA 1
ATOM 3109 C C . ILE B 1 151 ? -1.116 -14.914 -5.227 1 93.19 151 ILE B C 1
ATOM 3111 O O . ILE B 1 151 ? -0.818 -15.992 -4.707 1 93.19 151 ILE B O 1
ATOM 3115 N N . LEU B 1 152 ? -1.781 -14.82 -6.352 1 89.81 152 LEU B N 1
ATOM 3116 C CA . LEU B 1 152 ? -2.244 -16.016 -7.062 1 89.81 152 LEU B CA 1
ATOM 3117 C C . LEU B 1 152 ? -1.07 -16.906 -7.438 1 89.81 152 LEU B C 1
ATOM 3119 O O . LEU B 1 152 ? -1.147 -18.125 -7.301 1 89.81 152 LEU B O 1
ATOM 3123 N N . VAL B 1 153 ? -0.017 -16.312 -7.91 1 90.62 153 VAL B N 1
ATOM 3124 C CA . VAL B 1 153 ? 1.153 -17.062 -8.359 1 90.62 153 VAL B CA 1
ATOM 3125 C C . VAL B 1 153 ? 1.809 -17.75 -7.164 1 90.62 153 VAL B C 1
ATOM 3127 O O . VAL B 1 153 ? 2.229 -18.906 -7.266 1 90.62 153 VAL B O 1
ATOM 3130 N N . GLN B 1 154 ? 1.861 -17.047 -6.066 1 88.38 154 GLN B N 1
ATOM 3131 C CA . GLN B 1 154 ? 2.52 -17.594 -4.887 1 88.38 154 GLN B CA 1
ATOM 3132 C C . GLN B 1 154 ? 1.65 -18.656 -4.207 1 88.38 154 GLN B C 1
ATOM 3134 O O . GLN B 1 154 ? 2.141 -19.438 -3.402 1 88.38 154 GLN B O 1
ATOM 3139 N N . GLU B 1 155 ? 0.369 -18.641 -4.434 1 85.25 155 GLU B N 1
ATOM 3140 C CA . GLU B 1 155 ? -0.538 -19.641 -3.865 1 85.25 155 GLU B CA 1
ATOM 3141 C C . GLU B 1 155 ? -0.364 -20.984 -4.547 1 85.25 155 GLU B C 1
ATOM 3143 O O . GLU B 1 155 ? -0.786 -22.016 -4.012 1 85.25 155 GLU B O 1
ATOM 3148 N N . ASN B 1 156 ? 0.258 -20.938 -5.68 1 78.19 156 ASN B N 1
ATOM 3149 C CA . ASN B 1 156 ? 0.517 -22.188 -6.395 1 78.19 156 ASN B CA 1
ATOM 3150 C C . ASN B 1 156 ? 1.457 -23.094 -5.613 1 78.19 156 ASN B C 1
ATOM 3152 O O . ASN B 1 156 ? 2.539 -22.672 -5.199 1 78.19 156 ASN B O 1
ATOM 3156 N N . PRO B 1 157 ? 0.973 -24.281 -5.316 1 66.62 157 PRO B N 1
ATOM 3157 C CA . PRO B 1 157 ? 1.744 -25.234 -4.508 1 66.62 157 PRO B CA 1
ATOM 3158 C C . PRO B 1 157 ? 3.154 -25.453 -5.051 1 66.62 157 PRO B C 1
ATOM 3160 O O . PRO B 1 157 ? 4.066 -25.781 -4.289 1 66.62 157 PRO B O 1
ATOM 3163 N N . LEU B 1 158 ? 3.244 -25.453 -6.32 1 64 158 LEU B N 1
ATOM 3164 C CA . LEU B 1 158 ? 4.574 -25.625 -6.887 1 64 158 LEU B CA 1
ATOM 3165 C C . LEU B 1 158 ? 5.535 -24.562 -6.367 1 64 158 LEU B C 1
ATOM 3167 O O . LEU B 1 158 ? 6.754 -24.75 -6.383 1 64 158 LEU B O 1
ATOM 3171 N N . ALA B 1 159 ? 4.938 -23.484 -5.988 1 56.97 159 ALA B N 1
ATOM 3172 C CA . ALA B 1 159 ? 5.738 -22.391 -5.418 1 56.97 159 ALA B CA 1
ATOM 3173 C C . ALA B 1 159 ? 6.188 -22.734 -3.998 1 56.97 159 ALA B C 1
ATOM 3175 O O . ALA B 1 159 ? 7.27 -22.328 -3.57 1 56.97 159 ALA B O 1
ATOM 3176 N N . ASN B 1 160 ? 5.203 -23.375 -3.285 1 54.25 160 ASN B N 1
ATOM 3177 C CA . ASN B 1 160 ? 5.418 -23.625 -1.862 1 54.25 160 ASN B CA 1
ATOM 3178 C C . ASN B 1 160 ? 6.277 -24.859 -1.626 1 54.25 160 ASN B C 1
ATOM 3180 O O . ASN B 1 160 ? 6.457 -25.281 -0.484 1 54.25 160 ASN B O 1
ATOM 3184 N N . THR B 1 161 ? 6.504 -25.625 -2.66 1 48.59 161 THR B N 1
ATOM 3185 C CA . THR B 1 161 ? 7.234 -26.859 -2.4 1 48.59 161 THR B CA 1
ATOM 3186 C C . THR B 1 161 ? 8.578 -26.562 -1.746 1 48.59 161 THR B C 1
ATOM 3188 O O . THR B 1 161 ? 9.375 -27.469 -1.494 1 48.59 161 THR B O 1
ATOM 3191 N N . THR B 1 162 ? 9.039 -25.438 -1.864 1 44.97 162 THR B N 1
ATOM 3192 C CA . THR B 1 162 ? 10.305 -25.453 -1.148 1 44.97 162 THR B CA 1
ATOM 3193 C C . THR B 1 162 ? 10.094 -25.75 0.332 1 44.97 162 THR B C 1
ATOM 3195 O O . THR B 1 162 ? 9 -25.516 0.865 1 44.97 162 THR B O 1
ATOM 3198 N N . GLY B 1 163 ? 11.125 -26.266 1.043 1 43.28 163 GLY B N 1
ATOM 3199 C CA . GLY B 1 163 ? 11.305 -26.828 2.375 1 43.28 163 GLY B CA 1
ATOM 3200 C C . GLY B 1 163 ? 10.43 -26.156 3.422 1 43.28 163 GLY B C 1
ATOM 3201 O O . GLY B 1 163 ? 9.742 -25.172 3.129 1 43.28 163 GLY B O 1
ATOM 3202 N N . HIS B 1 164 ? 10.688 -26.594 4.77 1 41.94 164 HIS B N 1
ATOM 3203 C CA . HIS B 1 164 ? 10.32 -26.5 6.18 1 41.94 164 HIS B CA 1
ATOM 3204 C C . HIS B 1 164 ? 10.023 -25.062 6.59 1 41.94 164 HIS B C 1
ATOM 3206 O O . HIS B 1 164 ? 9.758 -24.797 7.766 1 41.94 164 HIS B O 1
ATOM 3212 N N . GLN B 1 165 ? 10.508 -24.094 5.898 1 46.41 165 GLN B N 1
ATOM 3213 C CA . GLN B 1 165 ? 10.461 -22.859 6.684 1 46.41 165 GLN B CA 1
ATOM 3214 C C . GLN B 1 165 ? 9.047 -22.297 6.746 1 46.41 165 GLN B C 1
ATOM 3216 O O . GLN B 1 165 ? 8.211 -22.609 5.891 1 46.41 165 GLN B O 1
ATOM 3221 N N . GLY B 1 166 ? 8.703 -21.438 7.762 1 52.41 166 GLY B N 1
ATOM 3222 C CA . GLY B 1 166 ? 7.492 -20.797 8.25 1 52.41 166 GLY B CA 1
ATOM 3223 C C . GLY B 1 166 ? 6.617 -20.25 7.137 1 52.41 166 GLY B C 1
ATOM 3224 O O . GLY B 1 166 ? 7.027 -19.344 6.41 1 52.41 166 GLY B O 1
ATOM 3225 N N . TYR B 1 167 ? 5.754 -21.172 6.492 1 62.59 167 TYR B N 1
ATOM 3226 C CA . TYR B 1 167 ? 4.777 -20.781 5.484 1 62.59 167 TYR B CA 1
ATOM 3227 C C . TYR B 1 167 ? 4.207 -19.391 5.781 1 62.59 167 TYR B C 1
ATOM 3229 O O . TYR B 1 167 ? 3.709 -19.156 6.883 1 62.59 167 TYR B O 1
ATOM 3237 N N . VAL B 1 168 ? 4.688 -18.438 5.086 1 73.31 168 VAL B N 1
ATOM 3238 C CA . VAL B 1 168 ? 4.004 -17.141 5.121 1 73.31 168 VAL B CA 1
ATOM 3239 C C . VAL B 1 168 ? 2.945 -17.094 4.023 1 73.31 168 VAL B C 1
ATOM 3241 O O . VAL B 1 168 ? 3.234 -17.375 2.859 1 73.31 168 VAL B O 1
ATOM 3244 N N . ALA B 1 169 ? 1.768 -16.844 4.441 1 86.19 169 ALA B N 1
ATOM 3245 C CA . ALA B 1 169 ? 0.664 -16.688 3.498 1 86.19 169 ALA B CA 1
ATOM 3246 C C . ALA B 1 169 ? 1.02 -15.703 2.389 1 86.19 169 ALA B C 1
ATOM 3248 O O . ALA B 1 169 ? 1.583 -14.641 2.656 1 86.19 169 ALA B O 1
ATOM 3249 N N . PRO B 1 170 ? 0.862 -16.141 1.145 1 89 170 PRO B N 1
ATOM 3250 C CA . PRO B 1 170 ? 1.219 -15.281 0.012 1 89 170 PRO B CA 1
ATOM 3251 C C . PRO B 1 170 ? 0.674 -13.859 0.152 1 89 170 PRO B C 1
ATOM 3253 O O . PRO B 1 170 ? 1.369 -12.891 -0.171 1 89 170 PRO B O 1
ATOM 3256 N N . GLU B 1 171 ? -0.494 -13.75 0.708 1 90.38 171 GLU B N 1
ATOM 3257 C CA . GLU B 1 171 ? -1.104 -12.438 0.881 1 90.38 171 GLU B CA 1
ATOM 3258 C C . GLU B 1 171 ? -0.28 -11.57 1.827 1 90.38 171 GLU B C 1
ATOM 3260 O O . GLU B 1 171 ? -0.076 -10.383 1.567 1 90.38 171 GLU B O 1
ATOM 3265 N N . LYS B 1 172 ? 0.18 -12.172 2.836 1 90.56 172 LYS B N 1
ATOM 3266 C CA . LYS B 1 172 ? 0.976 -11.438 3.816 1 90.56 172 LYS B CA 1
ATOM 3267 C C . LYS B 1 172 ? 2.34 -11.062 3.246 1 90.56 172 LYS B C 1
ATOM 3269 O O . LYS B 1 172 ? 2.838 -9.961 3.496 1 90.56 172 LYS B O 1
ATOM 3274 N N . ALA B 1 173 ? 2.877 -11.945 2.568 1 91.5 173 ALA B N 1
ATOM 3275 C CA . ALA B 1 173 ? 4.191 -11.695 1.987 1 91.5 173 ALA B CA 1
ATOM 3276 C C . ALA B 1 173 ? 4.141 -10.547 0.984 1 91.5 173 ALA B C 1
ATOM 3278 O O . ALA B 1 173 ? 4.988 -9.648 1.015 1 91.5 173 ALA B O 1
ATOM 3279 N N . VAL B 1 174 ? 3.174 -10.578 0.124 1 94.31 174 VAL B N 1
ATOM 3280 C CA . VAL B 1 174 ? 3.037 -9.547 -0.895 1 94.31 174 VAL B CA 1
ATOM 3281 C C . VAL B 1 174 ? 2.75 -8.203 -0.229 1 94.31 174 VAL B C 1
ATOM 3283 O O . VAL B 1 174 ? 3.328 -7.18 -0.605 1 94.31 174 VAL B O 1
ATOM 3286 N N . MET B 1 175 ? 1.898 -8.227 0.801 1 94.12 175 MET B N 1
ATOM 3287 C CA . MET B 1 175 ? 1.561 -6.996 1.516 1 94.12 175 MET B CA 1
ATOM 3288 C C . MET B 1 175 ? 2.787 -6.418 2.213 1 94.12 175 MET B C 1
ATOM 3290 O O . MET B 1 175 ? 2.979 -5.203 2.234 1 94.12 175 MET B O 1
ATOM 3294 N N . GLN B 1 176 ? 3.574 -7.273 2.766 1 93.62 176 GLN B N 1
ATOM 3295 C CA . GLN B 1 176 ? 4.793 -6.82 3.428 1 93.62 176 GLN B CA 1
ATOM 3296 C C . GLN B 1 176 ? 5.758 -6.184 2.432 1 93.62 176 GLN B C 1
ATOM 3298 O O . GLN B 1 176 ? 6.41 -5.184 2.74 1 93.62 176 GLN B O 1
ATOM 3303 N N . GLN B 1 177 ? 5.797 -6.773 1.314 1 94.56 177 GLN B N 1
ATOM 3304 C CA . GLN B 1 177 ? 6.648 -6.219 0.265 1 94.56 177 GLN B CA 1
ATOM 3305 C C . GLN B 1 177 ? 6.168 -4.836 -0.156 1 94.56 177 GLN B C 1
ATOM 3307 O O . GLN B 1 177 ? 6.973 -3.91 -0.299 1 94.56 177 GLN B O 1
ATOM 3312 N N . VAL B 1 178 ? 4.906 -4.695 -0.337 1 95.75 178 VAL B N 1
ATOM 3313 C CA . VAL B 1 178 ? 4.312 -3.426 -0.747 1 95.75 178 VAL B CA 1
ATOM 3314 C C . VAL B 1 178 ? 4.484 -2.393 0.364 1 95.75 178 VAL B C 1
ATOM 3316 O O . VAL B 1 178 ? 4.887 -1.256 0.106 1 95.75 178 VAL B O 1
ATOM 3319 N N . LYS B 1 179 ? 4.223 -2.775 1.566 1 94.31 179 LYS B N 1
ATOM 3320 C CA . LYS B 1 179 ? 4.387 -1.894 2.719 1 94.31 179 LYS B CA 1
ATOM 3321 C C . LYS B 1 179 ? 5.812 -1.359 2.807 1 94.31 179 LYS B C 1
ATOM 3323 O O . LYS B 1 179 ? 6.02 -0.155 2.965 1 94.31 179 LYS B O 1
ATOM 3328 N N . SER B 1 180 ? 6.754 -2.25 2.693 1 95 180 SER B N 1
ATOM 3329 C CA . SER B 1 180 ? 8.164 -1.874 2.785 1 95 180 SER B CA 1
ATOM 3330 C C . SER B 1 180 ? 8.547 -0.892 1.683 1 95 180 SER B C 1
ATOM 3332 O O . SER B 1 180 ? 9.273 0.072 1.928 1 95 180 SER B O 1
ATOM 3334 N N . SER B 1 181 ? 8.039 -1.141 0.548 1 95.56 181 SER B N 1
ATOM 3335 C CA . SER B 1 181 ? 8.336 -0.267 -0.582 1 95.56 181 SER B CA 1
ATOM 3336 C C . SER B 1 181 ? 7.723 1.115 -0.39 1 95.56 181 SER B C 1
ATOM 3338 O O . SER B 1 181 ? 8.375 2.131 -0.625 1 95.56 181 SER B O 1
ATOM 3340 N N . LEU B 1 182 ? 6.465 1.102 -0.01 1 94.88 182 LEU B N 1
ATOM 3341 C CA . LEU B 1 182 ? 5.781 2.371 0.212 1 94.88 182 LEU B CA 1
ATOM 3342 C C . LEU B 1 182 ? 6.48 3.18 1.301 1 94.88 182 LEU B C 1
ATOM 3344 O O . LEU B 1 182 ? 6.66 4.391 1.16 1 94.88 182 LEU B O 1
ATOM 3348 N N . GLU B 1 183 ? 6.938 2.562 2.373 1 94.38 183 GLU B N 1
ATOM 3349 C CA . GLU B 1 183 ? 7.641 3.227 3.467 1 94.38 183 GLU B CA 1
ATOM 3350 C C . GLU B 1 183 ? 8.938 3.863 2.98 1 94.38 183 GLU B C 1
ATOM 3352 O O . GLU B 1 183 ? 9.266 4.988 3.357 1 94.38 183 GLU B O 1
ATOM 3357 N N . GLN B 1 184 ? 9.617 3.127 2.197 1 95.06 184 GLN B N 1
ATOM 3358 C CA . GLN B 1 184 ? 10.867 3.639 1.648 1 95.06 184 GLN B CA 1
ATOM 3359 C C . GLN B 1 184 ? 10.617 4.844 0.745 1 95.06 184 GLN B C 1
ATOM 3361 O O . GLN B 1 184 ? 11.359 5.828 0.798 1 95.06 184 GLN B O 1
ATOM 3366 N N . LYS B 1 185 ? 9.602 4.793 0.015 1 94.81 185 LYS B N 1
ATOM 3367 C CA . LYS B 1 185 ? 9.289 5.875 -0.914 1 94.81 185 LYS B CA 1
ATOM 3368 C C . LYS B 1 185 ? 8.828 7.121 -0.167 1 94.81 185 LYS B C 1
ATOM 3370 O O . LYS B 1 185 ? 9.133 8.242 -0.572 1 94.81 185 LYS B O 1
ATOM 3375 N N . ILE B 1 186 ? 8.102 6.93 0.864 1 93.75 186 ILE B N 1
ATOM 3376 C CA . ILE B 1 186 ? 7.637 8.055 1.672 1 93.75 186 ILE B CA 1
ATOM 3377 C C . ILE B 1 186 ? 8.836 8.781 2.275 1 93.75 186 ILE B C 1
ATOM 3379 O O . ILE B 1 186 ? 8.875 10.016 2.293 1 93.75 186 ILE B O 1
ATOM 3383 N N . LYS B 1 187 ? 9.82 8.078 2.787 1 92.69 187 LYS B N 1
ATOM 3384 C CA . LYS B 1 187 ? 11.008 8.656 3.402 1 92.69 187 LYS B CA 1
ATOM 3385 C C . LYS B 1 187 ? 11.812 9.469 2.389 1 92.69 187 LYS B C 1
ATOM 3387 O O . LYS B 1 187 ? 12.469 10.445 2.752 1 92.69 187 LYS B O 1
ATOM 3392 N N . GLN B 1 188 ? 11.688 9.078 1.139 1 91.69 188 GLN B N 1
ATOM 3393 C CA . GLN B 1 188 ? 12.484 9.719 0.095 1 91.69 188 GLN B CA 1
ATOM 3394 C C . GLN B 1 188 ? 11.711 10.859 -0.564 1 91.69 188 GLN B C 1
ATOM 3396 O O . GLN B 1 188 ? 12.297 11.688 -1.263 1 91.69 188 GLN B O 1
ATOM 3401 N N . MET B 1 189 ? 10.5 10.961 -0.306 1 89.88 189 MET B N 1
ATOM 3402 C CA . MET B 1 189 ? 9.656 11.922 -1.004 1 89.88 189 MET B CA 1
ATOM 3403 C C . MET B 1 189 ? 9.633 13.258 -0.265 1 89.88 189 MET B C 1
ATOM 3405 O O . MET B 1 189 ? 9.633 13.289 0.967 1 89.88 189 MET B O 1
ATOM 3409 N N . GLN B 1 190 ? 9.656 14.32 -1.06 1 88.12 190 GLN B N 1
ATOM 3410 C CA . GLN B 1 190 ? 9.445 15.672 -0.549 1 88.12 190 GLN B CA 1
ATOM 3411 C C . GLN B 1 190 ? 8.195 16.297 -1.167 1 88.12 190 GLN B C 1
ATOM 3413 O O . GLN B 1 190 ? 7.988 16.219 -2.379 1 88.12 190 GLN B O 1
ATOM 3418 N N . ILE B 1 191 ? 7.367 16.703 -0.289 1 87 191 ILE B N 1
ATOM 3419 C CA . ILE B 1 191 ? 6.16 17.344 -0.791 1 87 191 ILE B CA 1
ATOM 3420 C C . ILE B 1 191 ? 6.492 18.75 -1.29 1 87 191 ILE B C 1
ATOM 3422 O O . ILE B 1 191 ? 7.07 19.562 -0.557 1 87 191 ILE B O 1
ATOM 3426 N N . SER B 1 192 ? 6.277 18.844 -2.557 1 82.38 192 SER B N 1
ATOM 3427 C CA . SER B 1 192 ? 6.492 20.172 -3.143 1 82.38 192 SER B CA 1
ATOM 3428 C C . SER B 1 192 ? 5.211 21 -3.125 1 82.38 192 SER B C 1
ATOM 3430 O O . SER B 1 192 ? 4.133 20.484 -3.426 1 82.38 192 SER B O 1
ATOM 3432 N N . LEU B 1 193 ? 5.469 22.219 -2.766 1 80.75 193 LEU B N 1
ATOM 3433 C CA . LEU B 1 193 ? 4.332 23.141 -2.742 1 80.75 193 LEU B CA 1
ATOM 3434 C C . LEU B 1 193 ? 4.062 23.703 -4.129 1 80.75 193 LEU B C 1
ATOM 3436 O O . LEU B 1 193 ? 2.951 24.156 -4.418 1 80.75 193 LEU B O 1
ATOM 3440 N N . THR B 1 194 ? 5.113 23.297 -4.906 1 76.25 194 THR B N 1
ATOM 3441 C CA . THR B 1 194 ? 5.012 23.875 -6.238 1 76.25 194 THR B CA 1
ATOM 3442 C C . THR B 1 194 ? 4.023 23.094 -7.098 1 76.25 194 THR B C 1
ATOM 3444 O O . THR B 1 194 ? 4.07 21.859 -7.129 1 76.25 194 THR B O 1
ATOM 3447 N N . GLY B 1 195 ? 2.885 23.734 -7.477 1 76.38 195 GLY B N 1
ATOM 3448 C CA . GLY B 1 195 ? 1.911 23.125 -8.367 1 76.38 195 GLY B CA 1
ATOM 3449 C C . GLY B 1 195 ? 0.669 22.641 -7.645 1 76.38 195 GLY B C 1
ATOM 3450 O O . GLY B 1 195 ? -0.208 22.031 -8.258 1 76.38 195 GLY B O 1
ATOM 3451 N N . GLU B 1 196 ? 0.863 22.734 -6.359 1 86.44 196 GLU B N 1
ATOM 3452 C CA . GLU B 1 196 ? -0.301 22.328 -5.57 1 86.44 196 GLU B CA 1
ATOM 3453 C C . GLU B 1 196 ? -1.059 23.547 -5.055 1 86.44 196 GLU B C 1
ATOM 3455 O O . GLU B 1 196 ? -0.73 24.094 -3.994 1 86.44 196 GLU B O 1
ATOM 3460 N N . PRO B 1 197 ? -2.045 23.844 -5.617 1 86.25 197 PRO B N 1
ATOM 3461 C CA . PRO B 1 197 ? -2.748 25.078 -5.281 1 86.25 197 PRO B CA 1
ATOM 3462 C C . PRO B 1 197 ? -3.152 25.141 -3.809 1 86.25 197 PRO B C 1
ATOM 3464 O O . PRO B 1 197 ? -3.018 26.203 -3.174 1 86.25 197 PRO B O 1
ATOM 3467 N N . VAL B 1 198 ? -3.576 24.062 -3.279 1 90.44 198 VAL B N 1
ATOM 3468 C CA . VAL B 1 198 ? -4.051 24.047 -1.899 1 90.44 198 VAL B CA 1
ATOM 3469 C C . VAL B 1 198 ? -2.869 24.234 -0.947 1 90.44 198 VAL B C 1
ATOM 3471 O O . VAL B 1 198 ? -2.92 25.062 -0.038 1 90.44 198 VAL B O 1
ATOM 3474 N N . LEU B 1 199 ? -1.808 23.578 -1.208 1 90.62 199 LEU B N 1
ATOM 3475 C CA . LEU B 1 199 ? -0.649 23.656 -0.323 1 90.62 199 LEU B CA 1
ATOM 3476 C C . LEU B 1 199 ? 0.105 24.969 -0.511 1 90.62 199 LEU B C 1
ATOM 3478 O O . LEU B 1 199 ? 0.756 25.453 0.417 1 90.62 199 LEU B O 1
ATOM 3482 N N . ARG B 1 200 ? 0.023 25.516 -1.714 1 89.75 200 ARG B N 1
ATOM 3483 C CA . ARG B 1 200 ? 0.629 26.812 -1.952 1 89.75 200 ARG B CA 1
ATOM 3484 C C . ARG B 1 200 ? -0.066 27.906 -1.134 1 89.75 200 ARG B C 1
ATOM 3486 O O . ARG B 1 200 ? 0.587 28.812 -0.612 1 89.75 200 ARG B O 1
ATOM 3493 N N . LEU B 1 201 ? -1.344 27.703 -0.996 1 86.94 201 LEU B N 1
ATOM 3494 C CA . LEU B 1 201 ? -2.15 28.688 -0.278 1 86.94 201 LEU B CA 1
ATOM 3495 C C . LEU B 1 201 ? -2.014 28.5 1.23 1 86.94 201 LEU B C 1
ATOM 3497 O O . LEU B 1 201 ? -1.849 29.484 1.967 1 86.94 201 LEU B O 1
ATOM 3501 N N . THR B 1 202 ? -2.072 27.312 1.723 1 89.12 202 THR B N 1
ATOM 3502 C CA . THR B 1 202 ? -2.162 27.062 3.156 1 89.12 202 THR B CA 1
ATOM 3503 C C . THR B 1 202 ? -0.779 26.797 3.746 1 89.12 202 THR B C 1
ATOM 3505 O O . THR B 1 202 ? -0.546 27.047 4.93 1 89.12 202 THR B O 1
ATOM 3508 N N . GLY B 1 203 ? 0.086 26.297 2.902 1 88.5 203 GLY B N 1
ATOM 3509 C CA . GLY B 1 203 ? 1.32 25.75 3.449 1 88.5 203 GLY B CA 1
ATOM 3510 C C . GLY B 1 203 ? 1.119 24.453 4.203 1 88.5 203 GLY B C 1
ATOM 3511 O O . GLY B 1 203 ? -0.014 24 4.383 1 88.5 203 GLY B O 1
ATOM 3512 N N . LEU B 1 204 ? 2.26 23.891 4.652 1 88 204 LEU B N 1
ATOM 3513 C CA . LEU B 1 204 ? 2.211 22.641 5.414 1 88 204 LEU B CA 1
ATOM 3514 C C . LEU B 1 204 ? 2.035 22.922 6.902 1 88 204 LEU B C 1
ATOM 3516 O O . LEU B 1 204 ? 1.674 22.031 7.668 1 88 204 LEU B O 1
ATOM 3520 N N . SER B 1 205 ? 2.371 24.141 7.27 1 88.19 205 SER B N 1
ATOM 3521 C CA . SER B 1 205 ? 2.178 24.625 8.633 1 88.19 205 SER B CA 1
ATOM 3522 C C . SER B 1 205 ? 1.515 25.984 8.641 1 88.19 205 SER B C 1
ATOM 3524 O O . SER B 1 205 ? 1.597 26.734 7.66 1 88.19 205 SER B O 1
ATOM 3526 N N . ALA B 1 206 ? 0.756 26.188 9.664 1 88.12 206 ALA B N 1
ATOM 3527 C CA . ALA B 1 206 ? 0.103 27.484 9.789 1 88.12 206 ALA B CA 1
ATOM 3528 C C . ALA B 1 206 ? 1.13 28.609 9.828 1 88.12 206 ALA B C 1
ATOM 3530 O O . ALA B 1 206 ? 2.189 28.469 10.445 1 88.12 206 ALA B O 1
ATOM 3531 N N . ALA B 1 207 ? 0.823 29.719 9.172 1 88.69 207 ALA B N 1
ATOM 3532 C CA . ALA B 1 207 ? 1.704 30.875 9.195 1 88.69 207 ALA B CA 1
ATOM 3533 C C . ALA B 1 207 ? 1.811 31.469 10.602 1 88.69 207 ALA B C 1
ATOM 3535 O O . ALA B 1 207 ? 0.852 31.406 11.375 1 88.69 207 ALA B O 1
ATOM 3536 N N . THR B 1 208 ? 2.992 31.906 10.898 1 91.31 208 THR B N 1
ATOM 3537 C CA . THR B 1 208 ? 3.178 32.594 12.172 1 91.31 208 THR B CA 1
ATOM 3538 C C . THR B 1 208 ? 2.684 34.031 12.078 1 91.31 208 THR B C 1
ATOM 3540 O O . THR B 1 208 ? 3.15 34.812 11.242 1 91.31 208 THR B O 1
ATOM 3543 N N . LEU B 1 209 ? 1.69 34.406 12.852 1 93.5 209 LEU B N 1
ATOM 3544 C CA . LEU B 1 209 ? 1.136 35.75 12.914 1 93.5 209 LEU B CA 1
ATOM 3545 C C . LEU B 1 209 ? 1.628 36.469 14.148 1 93.5 209 LEU B C 1
ATOM 3547 O O . LEU B 1 209 ? 2.143 35.875 15.086 1 93.5 209 LEU B O 1
ATOM 3551 N N . PRO B 1 210 ? 1.497 37.75 14.102 1 94.19 210 PRO B N 1
ATOM 3552 C CA . PRO B 1 210 ? 1.951 38.5 15.258 1 94.19 210 PRO B CA 1
ATOM 3553 C C . PRO B 1 210 ? 1.195 38.156 16.531 1 94.19 210 PRO B C 1
ATOM 3555 O O . PRO B 1 210 ? -0.013 37.906 16.5 1 94.19 210 PRO B O 1
ATOM 3558 N N . HIS B 1 211 ? 1.872 38.031 17.703 1 93.69 211 HIS B N 1
ATOM 3559 C CA . HIS B 1 211 ? 1.313 37.906 19.047 1 93.69 211 HIS B CA 1
ATOM 3560 C C . HIS B 1 211 ? 0.61 36.562 19.234 1 93.69 211 HIS B C 1
ATOM 3562 O O . HIS B 1 211 ? -0.451 36.469 19.844 1 93.69 211 HIS B O 1
ATOM 3568 N N . MET B 1 212 ? 1.188 35.562 18.562 1 89.88 212 MET B N 1
ATOM 3569 C CA . MET B 1 212 ? 0.569 34.25 18.641 1 89.88 212 MET B CA 1
ATOM 3570 C C . MET B 1 212 ? 1.137 33.438 19.812 1 89.88 212 MET B C 1
ATOM 3572 O O . MET B 1 212 ? 0.563 32.438 20.219 1 89.88 212 MET B O 1
ATOM 3576 N N . ASP B 1 213 ? 2.152 33.844 20.438 1 82.06 213 ASP B N 1
ATOM 3577 C CA . ASP B 1 213 ? 2.904 32.969 21.328 1 82.06 213 ASP B CA 1
ATOM 3578 C C . ASP B 1 213 ? 2.904 33.5 22.766 1 82.06 213 ASP B C 1
ATOM 3580 O O . ASP B 1 213 ? 3.941 33.531 23.422 1 82.06 213 ASP B O 1
ATOM 3584 N N . TYR B 1 214 ? 1.84 33.938 23.266 1 75.88 214 TYR B N 1
ATOM 3585 C CA . TYR B 1 214 ? 1.823 34.438 24.641 1 75.88 214 TYR B CA 1
ATOM 3586 C C . TYR B 1 214 ? 1.676 33.281 25.625 1 75.88 214 TYR B C 1
ATOM 3588 O O . TYR B 1 214 ? 2.184 33.344 26.75 1 75.88 214 TYR B O 1
ATOM 3596 N N . GLU B 1 215 ? 1.153 32.188 25.219 1 71.62 215 GLU B N 1
ATOM 3597 C CA . GLU B 1 215 ? 1.034 30.953 25.984 1 71.62 215 GLU B CA 1
ATOM 3598 C C . GLU B 1 215 ? 0.367 31.203 27.328 1 71.62 215 GLU B C 1
ATOM 3600 O O . GLU B 1 215 ? 0.8 30.672 28.359 1 71.62 215 GLU B O 1
ATOM 3605 N N . VAL B 1 216 ? -0.509 32.156 27.5 1 68.56 216 VAL B N 1
ATOM 3606 C CA . VAL B 1 216 ? -1.189 32.469 28.766 1 68.56 216 VAL B CA 1
ATOM 3607 C C . VAL B 1 216 ? -2.195 31.375 29.094 1 68.56 216 VAL B C 1
ATOM 3609 O O . VAL B 1 216 ? -2.486 31.109 30.25 1 68.56 216 VAL B O 1
ATOM 3612 N N . ALA B 1 217 ? -2.635 30.766 28.109 1 65.81 217 ALA B N 1
ATOM 3613 C CA . ALA B 1 217 ? -3.697 29.781 28.312 1 65.81 217 ALA B CA 1
ATOM 3614 C C . ALA B 1 217 ? -3.445 28.531 27.484 1 65.81 217 ALA B C 1
ATOM 3616 O O . ALA B 1 217 ? -4.309 28.109 26.703 1 65.81 217 ALA B O 1
ATOM 3617 N N . GLY B 1 218 ? -2.225 28 27.891 1 65.69 218 GLY B N 1
ATOM 3618 C CA . GLY B 1 218 ? -1.887 26.828 27.094 1 65.69 218 GLY B CA 1
ATOM 3619 C C . GLY B 1 218 ? -2.705 25.609 27.469 1 65.69 218 GLY B C 1
ATOM 3620 O O . GLY B 1 218 ? -2.998 24.766 26.609 1 65.69 218 GLY B O 1
ATOM 3621 N N . THR B 1 219 ? -3.012 25.547 28.703 1 72.44 219 THR B N 1
ATOM 3622 C CA . THR B 1 219 ? -3.84 24.453 29.203 1 72.44 219 THR B CA 1
ATOM 3623 C C . THR B 1 219 ? -5.164 24.984 29.75 1 72.44 219 THR B C 1
ATOM 3625 O O . THR B 1 219 ? -5.289 26.188 30.031 1 72.44 219 THR B O 1
ATOM 3628 N N . PRO B 1 220 ? -6.105 24.141 29.844 1 79.12 220 PRO B N 1
ATOM 3629 C CA . PRO B 1 220 ? -7.387 24.578 30.391 1 79.12 220 PRO B CA 1
ATOM 3630 C C . PRO B 1 220 ? -7.27 25.109 31.812 1 79.12 220 PRO B C 1
ATOM 3632 O O . PRO B 1 220 ? -7.926 26.094 32.156 1 79.12 220 PRO B O 1
ATOM 3635 N N . ALA B 1 221 ? -6.457 24.516 32.531 1 83 221 ALA B N 1
ATOM 3636 C CA . ALA B 1 221 ? -6.258 24.938 33.906 1 83 221 ALA B CA 1
ATOM 3637 C C . ALA B 1 221 ? -5.613 26.312 33.969 1 83 221 ALA B C 1
ATOM 3639 O O . ALA B 1 221 ? -6.02 27.172 34.75 1 83 221 ALA B O 1
ATOM 3640 N N . GLN B 1 222 ? -4.625 26.484 33.156 1 80.38 222 GLN B N 1
ATOM 3641 C CA . GLN B 1 222 ? -3.943 27.766 33.094 1 80.38 222 GLN B CA 1
ATOM 3642 C C . GLN B 1 222 ? -4.891 28.875 32.625 1 80.38 222 GLN B C 1
ATOM 3644 O O . GLN B 1 222 ? -4.824 30 33.125 1 80.38 222 GLN B O 1
ATOM 3649 N N . ARG B 1 223 ? -5.762 28.406 31.797 1 83.44 223 ARG B N 1
ATOM 3650 C CA . ARG B 1 223 ? -6.719 29.375 31.281 1 83.44 223 ARG B CA 1
ATOM 3651 C C . ARG B 1 223 ? -7.684 29.844 32.375 1 83.44 223 ARG B C 1
ATOM 3653 O O . ARG B 1 223 ? -8.039 31.016 32.406 1 83.44 223 ARG B O 1
ATOM 3660 N N . LYS B 1 224 ? -8.055 28.969 33.094 1 87.31 224 LYS B N 1
ATOM 3661 C CA . LYS B 1 224 ? -8.977 29.312 34.188 1 87.31 224 LYS B CA 1
ATOM 3662 C C . LYS B 1 224 ? -8.328 30.25 35.188 1 87.31 224 LYS B C 1
ATOM 3664 O O . LYS B 1 224 ? -8.945 31.219 35.625 1 87.31 224 LYS B O 1
ATOM 3669 N N . VAL B 1 225 ? -7.156 29.922 35.562 1 87.75 225 VAL B N 1
ATOM 3670 C CA . VAL B 1 225 ? -6.422 30.734 36.5 1 87.75 225 VAL B CA 1
ATOM 3671 C C . VAL B 1 225 ? -6.254 32.156 35.938 1 87.75 225 VAL B C 1
ATOM 3673 O O . VAL B 1 225 ? -6.438 33.125 36.656 1 87.75 225 VAL B O 1
ATOM 3676 N N . TRP B 1 226 ? -5.875 32.125 34.719 1 87.56 226 TRP B N 1
ATOM 3677 C CA . TRP B 1 226 ? -5.691 33.406 34.062 1 87.56 226 TRP B CA 1
ATOM 3678 C C . TRP B 1 226 ? -6.992 34.219 34.031 1 87.56 226 TRP B C 1
ATOM 3680 O O . TRP B 1 226 ? -7.004 35.406 34.312 1 87.56 226 TRP B O 1
ATOM 3690 N N . GLN B 1 227 ? -8.031 33.594 33.719 1 88.38 227 GLN B N 1
ATOM 3691 C CA . GLN B 1 227 ? -9.328 34.25 33.656 1 88.38 227 GLN B CA 1
ATOM 3692 C C . GLN B 1 227 ? -9.742 34.781 35 1 88.38 227 GLN B C 1
ATOM 3694 O O . GLN B 1 227 ? -10.297 35.906 35.094 1 88.38 227 GLN B O 1
ATOM 3699 N N . ASP B 1 228 ? -9.469 34.031 35.969 1 90.94 228 ASP B N 1
ATOM 3700 C CA . ASP B 1 228 ? -9.789 34.5 37.312 1 90.94 228 ASP B CA 1
ATOM 3701 C C . ASP B 1 228 ? -9 35.75 37.688 1 90.94 228 ASP B C 1
ATOM 3703 O O . ASP B 1 228 ? -9.531 36.656 38.312 1 90.94 228 ASP B O 1
ATOM 3707 N N . LYS B 1 229 ? -7.82 35.688 37.344 1 89.12 229 LYS B N 1
ATOM 3708 C CA . LYS B 1 229 ? -6.961 36.812 37.625 1 89.12 229 LYS B CA 1
ATOM 3709 C C . LYS B 1 229 ? -7.461 38.062 36.906 1 89.12 229 LYS B C 1
ATOM 3711 O O . LYS B 1 229 ? -7.5 39.156 37.469 1 89.12 229 LYS B O 1
ATOM 3716 N N . ILE B 1 230 ? -7.844 37.938 35.719 1 91.19 230 ILE B N 1
ATOM 3717 C CA . ILE B 1 230 ? -8.312 39.031 34.906 1 91.19 230 ILE B CA 1
ATOM 3718 C C . ILE B 1 230 ? -9.633 39.562 35.469 1 91.19 230 ILE B C 1
ATOM 3720 O O . ILE B 1 230 ? -9.844 40.781 35.531 1 91.19 230 ILE B O 1
ATOM 3724 N N . ASP B 1 231 ? -10.383 38.688 35.875 1 91.69 231 ASP B N 1
ATOM 3725 C CA . ASP B 1 231 ? -11.672 39.062 36.438 1 91.69 231 ASP B CA 1
ATOM 3726 C C . ASP B 1 231 ? -11.484 39.844 37.75 1 91.69 231 ASP B C 1
ATOM 3728 O O . ASP B 1 231 ? -12.188 40.812 38 1 91.69 231 ASP B O 1
ATOM 3732 N N . GLN B 1 232 ? -10.586 39.312 38.5 1 92 232 GLN B N 1
ATOM 3733 C CA . GLN B 1 232 ? -10.312 40 39.781 1 92 232 GLN B CA 1
ATOM 3734 C C . GLN B 1 232 ? -9.734 41.375 39.562 1 92 232 GLN B C 1
ATOM 3736 O O . GLN B 1 232 ? -10.148 42.344 40.219 1 92 232 GLN B O 1
ATOM 3741 N N . GLN B 1 233 ? -8.875 41.438 38.688 1 91.88 233 GLN B N 1
ATOM 3742 C CA . GLN B 1 233 ? -8.281 42.719 38.375 1 91.88 233 GLN B CA 1
ATOM 3743 C C . GLN B 1 233 ? -9.312 43.688 37.812 1 91.88 233 GLN B C 1
ATOM 3745 O O . GLN B 1 233 ? -9.312 44.875 38.125 1 91.88 233 GLN B O 1
ATOM 3750 N N . GLY B 1 234 ? -10.125 43.188 37.031 1 90.88 234 GLY B N 1
ATOM 3751 C CA . GLY B 1 234 ? -11.188 44 36.5 1 90.88 234 GLY B CA 1
ATOM 3752 C C . GLY B 1 234 ? -12.141 44.531 37.531 1 90.88 234 GLY B C 1
ATOM 3753 O O . GLY B 1 234 ? -12.547 45.688 37.5 1 90.88 234 GLY B O 1
ATOM 3754 N N . ALA B 1 235 ? -12.445 43.719 38.438 1 91.75 235 ALA B N 1
ATOM 3755 C CA . ALA B 1 235 ? -13.328 44.094 39.531 1 91.75 235 ALA B CA 1
ATOM 3756 C C . ALA B 1 235 ? -12.68 45.188 40.406 1 91.75 235 ALA B C 1
ATOM 3758 O O . ALA B 1 235 ? -13.352 46.094 40.875 1 91.75 235 ALA B O 1
ATOM 3759 N N . GLU B 1 236 ? -11.422 45.031 40.656 1 91.69 236 GLU B N 1
ATOM 3760 C CA . GLU B 1 236 ? -10.688 46 41.438 1 91.69 236 GLU B CA 1
ATOM 3761 C C . GLU B 1 236 ? -10.633 47.375 40.75 1 91.69 236 GLU B C 1
ATOM 3763 O O . GLU B 1 236 ? -10.781 48.406 41.406 1 91.69 236 GLU B O 1
ATOM 3768 N N . LEU B 1 237 ? -10.477 47.312 39.5 1 92.69 237 LEU B N 1
ATOM 3769 C CA . LEU B 1 237 ? -10.398 48.562 38.75 1 92.69 237 LEU B CA 1
ATOM 3770 C C . LEU B 1 237 ? -11.766 49.25 38.656 1 92.69 237 LEU B C 1
ATOM 3772 O O . LEU B 1 237 ? -11.852 50.469 38.688 1 92.69 237 LEU B O 1
ATOM 3776 N N . LYS B 1 238 ? -12.758 48.469 38.656 1 91.31 238 LYS B N 1
ATOM 3777 C CA . LYS B 1 238 ? -14.117 49 38.688 1 91.31 238 LYS B CA 1
ATOM 3778 C C . LYS B 1 238 ? -14.43 49.625 40.062 1 91.31 238 LYS B C 1
ATOM 3780 O O . LYS B 1 238 ? -15.078 50.688 40.125 1 91.31 238 LYS B O 1
ATOM 3785 N N . ALA B 1 239 ? -13.992 48.969 41.031 1 89.81 239 ALA B N 1
ATOM 3786 C CA . ALA B 1 239 ? -14.211 49.469 42.375 1 89.81 239 ALA B CA 1
ATOM 3787 C C . ALA B 1 239 ? -13.5 50.812 42.594 1 89.81 239 ALA B C 1
ATOM 3789 O O . ALA B 1 239 ? -13.977 51.688 43.344 1 89.81 239 ALA B O 1
ATOM 3790 N N . ARG B 1 240 ? -12.414 50.969 41.969 1 91.44 240 ARG B N 1
ATOM 3791 C CA . ARG B 1 240 ? -11.633 52.188 42.094 1 91.44 240 ARG B CA 1
ATOM 3792 C C . ARG B 1 240 ? -12.188 53.281 41.156 1 91.44 240 ARG B C 1
ATOM 3794 O O . ARG B 1 240 ? -11.742 54.438 41.219 1 91.44 240 ARG B O 1
ATOM 3801 N N . GLY B 1 241 ? -13.203 52.875 40.25 1 87.06 241 GLY B N 1
ATOM 3802 C CA . GLY B 1 241 ? -13.836 53.844 39.375 1 87.06 241 GLY B CA 1
ATOM 3803 C C . GLY B 1 241 ? -13.07 54.062 38.094 1 87.06 241 GLY B C 1
ATOM 3804 O O . GLY B 1 241 ? -13.305 55.031 37.344 1 87.06 241 GLY B O 1
ATOM 3805 N N . LEU B 1 242 ? -12.094 53.219 37.781 1 88.38 242 LEU B N 1
ATOM 3806 C CA . LEU B 1 242 ? -11.227 53.375 36.625 1 88.38 242 LEU B CA 1
ATOM 3807 C C . LEU B 1 242 ? -11.789 52.688 35.375 1 88.38 242 LEU B C 1
ATOM 3809 O O . LEU B 1 242 ? -11.375 52.938 34.25 1 88.38 242 LEU B O 1
ATOM 3813 N N . LEU B 1 243 ? -12.742 51.781 35.688 1 84 243 LEU B N 1
ATOM 3814 C CA . LEU B 1 243 ? -13.383 51.062 34.594 1 84 243 LEU B CA 1
ATOM 3815 C C . LEU B 1 243 ? -14.898 51.188 34.656 1 84 243 LEU B C 1
ATOM 3817 O O . LEU B 1 243 ? -15.469 51.344 35.75 1 84 243 LEU B O 1
ATOM 3821 N N . SER B 1 244 ? -15.562 51.375 33.469 1 75.56 244 SER B N 1
ATOM 3822 C CA . SER B 1 244 ? -17.016 51.469 33.438 1 75.56 244 SER B CA 1
ATOM 3823 C C . SER B 1 244 ? -17.641 50.062 33.438 1 75.56 244 SER B C 1
ATOM 3825 O O . SER B 1 244 ? -17.047 49.125 32.938 1 75.56 244 SER B O 1
#

Solvent-accessible surface area (backbone atoms only — not comparable to full-atom values): 26135 Å² total; per-residue (Å²): 133,76,71,76,64,72,58,77,87,47,47,68,40,49,51,49,27,51,51,27,45,50,54,23,51,51,42,35,50,52,44,53,51,43,53,50,48,43,53,50,40,50,50,53,31,51,54,49,52,53,51,47,55,55,48,50,55,52,49,55,51,51,36,60,72,51,69,71,54,78,45,74,67,57,47,51,52,48,53,51,47,52,50,48,53,52,49,38,51,51,34,51,54,49,42,54,52,41,51,51,50,46,54,54,41,43,48,52,18,30,53,28,34,49,47,26,47,50,30,41,48,50,38,51,44,53,50,23,52,50,43,35,52,47,21,64,73,71,49,36,62,60,42,38,49,19,49,44,46,38,28,56,51,47,62,34,60,85,60,56,62,60,75,88,64,82,83,66,56,36,63,57,52,53,49,49,52,50,50,54,50,51,53,54,48,37,74,70,54,76,89,62,47,78,85,31,53,59,42,58,72,54,46,96,53,68,78,89,59,76,66,47,78,63,65,57,52,76,42,73,67,43,33,49,54,47,50,49,50,52,50,50,52,50,51,53,36,37,72,72,65,75,44,136,130,75,73,76,63,71,57,76,87,48,46,68,41,49,51,46,28,52,51,26,45,50,53,24,51,50,42,36,50,50,43,53,52,43,53,51,49,40,53,50,41,51,51,53,32,52,53,49,52,54,52,44,56,56,49,50,55,51,49,54,52,50,36,59,72,51,70,71,54,77,45,71,66,58,47,51,53,49,52,51,46,53,50,48,52,51,48,40,50,51,34,50,53,47,44,54,51,43,52,50,50,46,55,53,39,44,47,51,17,30,51,29,34,51,47,24,48,50,30,42,49,49,38,50,44,54,51,23,52,49,43,35,53,47,21,62,73,70,49,36,60,59,42,38,50,20,49,43,47,40,28,56,52,47,62,35,59,84,62,56,63,58,76,89,65,83,83,65,55,36,63,56,53,54,48,51,53,49,50,52,49,49,53,54,48,36,74,71,55,74,90,62,49,76,85,31,53,60,42,58,71,53,46,96,53,68,80,88,58,76,66,48,78,63,66,58,52,76,42,74,66,44,32,50,54,47,49,49,51,52,51,50,51,49,51,53,36,37,74,72,64,76,42,133

Secondary structure (DSSP, 8-state):
-------GGGHHHHHHHHHHHHHHHHHHHHHHHHHHHHHHHHHHHHHHHHHHHHHHHHHHHHHHHTTT---HHHHHHHHHHHHHHHHHHHHHHHHHHHHHHHHHHHHHHHHHHHHHHHHHHHHHHHHHHHHHHHIIIII-HHHHHHHHHHHHHHHSHHHHTS-SS----HHHHHHHHHHHHHHHHHHH-----TT-HHHHHH-SSPPPPTT----TTSSHHHHHHHHHHHHHHHHHHHHTTS--/-------GGGHHHHHHHHHHHHHHHHHHHHHHHHHHHHHHHHHHHHHHHHHHHHHHHHHHHHHHHTTT---HHHHHHHHHHHHHHHHHHHHHHHHHHHHHHHHHHHHHHHHHHHHHHHHHHHHHHHHHHHHHHHIIIII-HHHHHHHHHHHHHHHSHHHHTS-SS----HHHHHHHHHHHHHHHHHHH-----TT-HHHHHH-SSPPPPTT----TTSSHHHHHHHHHHHHHHHHHHHHTTS--

Foldseek 3Di:
DLPLDDDPVLVVLVVQLVVLVVQLVVLLVVLVVLVVLLVVLVVLLVVLVVVLVVLVVVLVVVCVVVVNDQDPVSVVSVVVSVVSVVVSVVSVLVNLVSVLVNLVSLLSNQVSLVSNQVSLVVSVVVVVVVVVVCCVVPPCPVVVVVLVVQLVVCPPVVNVPPDDDDDDRSNVVSVVVVVVVVVVVVVVDDDDPPSNSSCVVSPPGHDDDPSNPSCCPVDVVSSVVSVVVSVVSVVVSVVVVSHD/DLPLDDDPVLVVLVVQLVVLVVQLVVLLVVLVVLVVLLVVLVVVLVVLVVVLVVLVVVLVVVCVVVVNDQDPVSVVSVVVSVVSVVVSVVSVLVNLVSVLVNLVSLLSNQVSLVSNQVSLVVSVVVVVVVVVVCCVVPPCPVVVVVLVVQLVVCPPVVNVPPDDDDDDRSNVVSVVVVVVVVVVVVVVDDDDPPSPSSCVVSPPGHDDDPSNPSCCPVDVVSSVVSVVVSVVSVVVSVVVVSHD

Nearest PDB structures (foldseek):
  7jw1-assembly1_E  TM=8.988E-01  e=1.862E-22  Enterobacteria phage P4
  1g73-assembly2_B  TM=5.038E-01  e=5.759E-01  Homo sapiens
  4tx5-assembly1_B  TM=4.540E-01  e=7.014E-01  Homo sapiens
  6ox7-assembly1_C  TM=8.658E-01  e=7.849E+00  Homo sapiens
  7jw1-assembly1_E  TM=8.985E-01  e=8.964E-23  Enterobacteria phage P4

Sequence (488 aa):
MSDHTIPEYLQPALAQLEKARAAHLENARLMDETVTAIERAEQEKNALAQADGNDADDWRTAFRAAGGVLSDELKQRHIERVARRELVQEYDNLAVVLNFERERLKGACDSTATAYRKAHHHLLSLYAEHELEHALNETCEALVRAMHLSILVQENPLANTTGHQGYVAPEKAVMQQVKSSLEQKIKQMQISLTGEPVLRLTGLSAATLPHMDYEVAGTPAQRKVWQDKIDQQGAELKARGLLSMSDHTIPEYLQPALAQLEKARAAHLENARLMDETVTAIERAEQEKNALAQADGNDADDWRTAFRAAGGVLSDELKQRHIERVARRELVQEYDNLAVVLNFERERLKGACDSTATAYRKAHHHLLSLYAEHELEHALNETCEALVRAMHLSILVQENPLANTTGHQGYVAPEKAVMQQVKSSLEQKIKQMQISLTGEPVLRLTGLSAATLPHMDYEVAGTPAQRKVWQDKIDQQGAELKARGLLS

Organism: Enterobacteria phage P4 (NCBI:txid10680)

pLDDT: mean 88.08, std 11.48, range [28.55, 97.75]

Radius of gyration: 50.91 Å; Cα contacts (8 Å, |Δi|>4): 406; chains: 2; bounding box: 35×182×98 Å